Protein AF-A0A0P0G4H4-F1 (afdb_monomer_lite)

Foldseek 3Di:
DDDDDDDDDDDDPPPPVDPPDDPVVVVVVVVVVVVVVVVVVVVVVVVCVLVVQCLDQVSVVVCVVVVVFDAQDADDLVRQFAADEAEQVRCCVPLVPDDPVVQVVVLSVLQVCRRNNVPPPPDHFYFYFAKWFFLAKDFADCLFQFHGFIWTWTAGPVDRLEIEGETFAAPNVCRVVRRVQRDGRAMEGADPRPFRWTWNHWDQAPVRGIYTYTYRSNQFWKDKPPDDDIDTGDGGRGTPSVSPDDRDDNVRVVVSNVSNVVVVVVVVVVVVVVVVVVVVDDDDDDDDDDDPDDDPDPHIHMDTKHDDDDDPDDDDDDDDDDDDDDDDDDDDDDDDDDDDDDDDDDDDDDDDDDDDDDYDDDDDDDDDDDDDDDDDDDDDDDDDDDDDDDDDDDDDDDDDDDDDDDDDDDDWIDDLQLDGAADAQQGDDDFAEDEPVRDDPPCVVVVPPTWYWYFAKWAFADDDLFKTKTAGDPPDPDPDDDPLRPQEIEIEGHRNPDDIDDHGDMDGADPRWTWTWDDWDQDPVRHIYTYTYGRYDD

Secondary structure (DSSP, 8-state):
----------------------HHHHHHHHHHHHHHHHHHHHHHHHHHHHHH-TTSHHHHHHHHHTT-SPPPPPPPTTTSPPEEEE-HHHHHHHHHTS-HHHHHHHHHHHHHHHHTTTTT--SPEEEE-EEEEEEEEEE--TTSSBSSEEEEEEEESS-TTEEEEEEEE--GGGHHHHHHHS-TTPEEEE-TTT--EEEEEEEE-TTSPEEEEEEETT--EEEESSSS-EEE----S-B-GGG-S-SS-HHHHHHHHHHHHHHHHHHHHHHHHHHHHGGGS--S----------------BEEEE--PPPPP-------------------------------------------------------------------------------------------PPPPPPPPPPP-SSS----EETT-SPP-EEE-GGG--TTGGGTTTTS-EEE-EEEEEEEE-SSEEEEEEE-S---TTS-TTGGGEEEEEE--TTSPPPPTT-EEEE-TTSPEEEEEEEE-TTSPEEEEEEE-EE-

Structure (mmCIF, N/CA/C/O backbone):
data_AF-A0A0P0G4H4-F1
#
_entry.id   AF-A0A0P0G4H4-F1
#
loop_
_atom_site.group_PDB
_atom_site.id
_atom_site.type_symbol
_atom_site.label_atom_id
_atom_site.label_alt_id
_atom_site.label_comp_id
_atom_site.label_asym_id
_atom_site.label_entity_id
_atom_site.label_seq_id
_atom_site.pdbx_PDB_ins_code
_atom_site.Cartn_x
_atom_site.Cartn_y
_atom_site.Cartn_z
_atom_site.occupancy
_atom_site.B_iso_or_equiv
_atom_site.auth_seq_id
_atom_site.auth_comp_id
_atom_site.auth_asym_id
_atom_site.auth_atom_id
_atom_site.pdbx_PDB_model_num
ATOM 1 N N . MET A 1 1 ? 66.133 0.066 -106.197 1.00 40.19 1 MET A N 1
ATOM 2 C CA . MET A 1 1 ? 66.499 1.099 -105.203 1.00 40.19 1 MET A CA 1
ATOM 3 C C . MET A 1 1 ? 65.378 1.147 -104.178 1.00 40.19 1 MET A C 1
ATOM 5 O O . MET A 1 1 ? 64.279 1.511 -104.546 1.00 40.19 1 MET A O 1
ATOM 9 N N . ALA A 1 2 ? 65.478 0.444 -103.055 1.00 40.12 2 ALA A N 1
ATOM 10 C CA . ALA A 1 2 ? 66.326 0.684 -101.883 1.00 40.12 2 ALA A CA 1
ATOM 11 C C . ALA A 1 2 ? 65.543 1.423 -100.783 1.00 40.12 2 ALA A C 1
ATOM 13 O O . ALA A 1 2 ? 65.275 2.608 -100.926 1.00 40.12 2 ALA A O 1
ATOM 14 N N . LYS A 1 3 ? 65.343 0.685 -99.675 1.00 38.97 3 LYS A N 1
ATOM 15 C CA . LYS A 1 3 ? 65.146 1.136 -98.282 1.00 38.97 3 LYS A CA 1
ATOM 16 C C . LYS A 1 3 ? 63.789 1.799 -97.958 1.00 38.97 3 LYS A C 1
ATOM 18 O O . LYS A 1 3 ? 63.296 2.600 -98.725 1.00 38.97 3 LYS A O 1
ATOM 23 N N . LEU A 1 4 ? 63.140 1.563 -96.818 1.00 41.62 4 LEU A N 1
ATOM 24 C CA . LEU A 1 4 ? 63.519 0.863 -95.590 1.00 41.62 4 LEU A CA 1
ATOM 25 C C . LEU A 1 4 ? 62.234 0.536 -94.795 1.00 41.62 4 LEU A C 1
ATOM 27 O O . LEU A 1 4 ? 61.422 1.423 -94.561 1.00 41.62 4 LEU A O 1
ATOM 31 N N . VAL A 1 5 ? 62.096 -0.724 -94.384 1.00 48.72 5 VAL A N 1
ATOM 32 C CA . VAL A 1 5 ? 61.791 -1.202 -93.018 1.00 48.72 5 VAL A CA 1
ATOM 33 C C . VAL A 1 5 ? 60.969 -0.296 -92.078 1.00 48.72 5 VAL A C 1
ATOM 35 O O . VAL A 1 5 ? 61.472 0.715 -91.590 1.00 48.72 5 VAL A O 1
ATOM 38 N N . ARG A 1 6 ? 59.796 -0.795 -91.660 1.00 42.38 6 ARG A N 1
ATOM 39 C CA . ARG A 1 6 ? 59.293 -0.737 -90.266 1.00 42.38 6 ARG A CA 1
ATOM 40 C C . ARG A 1 6 ? 58.185 -1.790 -90.099 1.00 42.38 6 ARG A C 1
ATOM 42 O O . ARG A 1 6 ? 57.094 -1.598 -90.612 1.00 42.38 6 ARG A O 1
ATOM 49 N N . LEU A 1 7 ? 58.558 -3.036 -89.807 1.00 43.41 7 LEU A N 1
ATOM 50 C CA . LEU A 1 7 ? 58.430 -3.689 -88.493 1.00 43.41 7 LEU A CA 1
ATOM 51 C C . LEU A 1 7 ? 57.024 -3.579 -87.888 1.00 43.41 7 LEU A C 1
ATOM 53 O O . LEU A 1 7 ? 56.656 -2.552 -87.321 1.00 43.41 7 LEU A O 1
ATOM 57 N N . GLU A 1 8 ? 56.297 -4.686 -88.052 1.00 48.47 8 GLU A N 1
ATOM 58 C CA . GLU A 1 8 ? 55.284 -5.180 -87.127 1.00 48.47 8 GLU A CA 1
ATOM 59 C C . GLU A 1 8 ? 55.830 -5.320 -85.701 1.00 48.47 8 GLU A C 1
ATOM 61 O O . GLU A 1 8 ? 57.043 -5.402 -85.499 1.00 48.47 8 GLU A O 1
ATOM 66 N N . GLU A 1 9 ? 54.871 -5.455 -84.781 1.00 42.62 9 GLU A N 1
ATOM 67 C CA . GLU A 1 9 ? 54.948 -6.134 -83.484 1.00 42.62 9 GLU A CA 1
ATOM 68 C C . GLU A 1 9 ? 54.819 -5.214 -82.269 1.00 42.62 9 GLU A C 1
ATOM 70 O O . GLU A 1 9 ? 55.544 -4.233 -82.099 1.00 42.62 9 GLU A O 1
ATOM 75 N N . GLY A 1 10 ? 53.855 -5.564 -81.418 1.00 42.03 10 GLY A N 1
ATOM 76 C CA . GLY A 1 10 ? 53.648 -4.946 -80.119 1.00 42.03 10 GLY A CA 1
ATOM 77 C C . GLY A 1 10 ? 52.178 -4.787 -79.785 1.00 42.03 10 GLY A C 1
ATOM 78 O O . GLY A 1 10 ? 51.620 -3.705 -79.949 1.00 42.03 10 GLY A O 1
ATOM 79 N N . ASP A 1 11 ? 51.577 -5.879 -79.317 1.00 51.06 11 ASP A N 1
ATOM 80 C CA . ASP A 1 11 ? 50.403 -5.871 -78.455 1.00 51.06 11 ASP A CA 1
ATOM 81 C C . ASP A 1 11 ? 50.412 -4.671 -77.505 1.00 51.06 11 ASP A C 1
ATOM 83 O O . ASP A 1 11 ? 51.381 -4.476 -76.782 1.00 51.06 11 ASP A O 1
ATOM 87 N N . ASP A 1 12 ? 49.313 -3.921 -77.449 1.00 46.34 12 ASP A N 1
ATOM 88 C CA . ASP A 1 12 ? 48.890 -3.319 -76.189 1.00 46.34 12 ASP A CA 1
ATOM 89 C C . ASP A 1 12 ? 47.390 -3.019 -76.219 1.00 46.34 12 ASP A C 1
ATOM 91 O O . ASP A 1 12 ? 46.892 -1.997 -76.706 1.00 46.34 12 ASP A O 1
ATOM 95 N N . LEU A 1 13 ? 46.663 -3.978 -75.647 1.00 50.41 13 LEU A N 1
ATOM 96 C CA . LEU A 1 13 ? 45.338 -3.845 -75.061 1.00 50.41 13 LEU A CA 1
ATOM 97 C C . LEU A 1 13 ? 45.266 -2.599 -74.165 1.00 50.41 13 LEU A C 1
ATOM 99 O O . LEU A 1 13 ? 45.370 -2.680 -72.943 1.00 50.41 13 LEU A O 1
ATOM 103 N N . SER A 1 14 ? 44.971 -1.435 -74.739 1.00 47.19 14 SER A N 1
ATOM 104 C CA . SER A 1 14 ? 44.497 -0.295 -73.954 1.00 47.19 14 SER A CA 1
ATOM 105 C C . SER A 1 14 ? 42.995 -0.436 -73.695 1.00 47.19 14 SER A C 1
ATOM 107 O O . SER A 1 14 ? 42.158 0.356 -74.131 1.00 47.19 14 SER A O 1
ATOM 109 N N . ILE A 1 15 ? 42.650 -1.439 -72.876 1.00 54.16 15 ILE A N 1
ATOM 110 C CA . ILE A 1 15 ? 41.479 -1.363 -71.999 1.00 54.16 15 ILE A CA 1
ATOM 111 C C . ILE A 1 15 ? 41.737 -0.182 -71.053 1.00 54.16 15 ILE A C 1
ATOM 113 O O . ILE A 1 15 ? 42.152 -0.337 -69.910 1.00 54.16 15 ILE A O 1
ATOM 117 N N . SER A 1 16 ? 41.472 1.033 -71.524 1.00 52.16 16 SER A N 1
ATOM 118 C CA . SER A 1 16 ? 41.275 2.205 -70.670 1.00 52.16 16 SER A CA 1
ATOM 119 C C . SER A 1 16 ? 39.785 2.357 -70.349 1.00 52.16 16 SER A C 1
ATOM 121 O O . SER A 1 16 ? 39.212 3.444 -70.303 1.00 52.16 16 SER A O 1
ATOM 123 N N . GLY A 1 17 ? 39.136 1.220 -70.075 1.00 47.72 17 GLY A N 1
ATOM 124 C CA . GLY A 1 17 ? 37.883 1.188 -69.342 1.00 47.72 17 GLY A CA 1
ATOM 125 C C . GLY A 1 17 ? 38.132 1.802 -67.970 1.00 47.72 17 GLY A C 1
ATOM 126 O O . GLY A 1 17 ? 38.825 1.220 -67.140 1.00 47.72 17 GLY A O 1
ATOM 127 N N . ARG A 1 18 ? 37.610 3.016 -67.776 1.00 50.66 18 ARG A N 1
ATOM 128 C CA . ARG A 1 18 ? 37.600 3.805 -66.537 1.00 50.66 18 ARG A CA 1
ATOM 129 C C . ARG A 1 18 ? 37.619 2.940 -65.266 1.00 50.66 18 ARG A C 1
ATOM 131 O O . ARG A 1 18 ? 36.578 2.684 -64.675 1.00 50.66 18 ARG A O 1
ATOM 138 N N . ARG A 1 19 ? 38.801 2.637 -64.730 1.00 53.69 1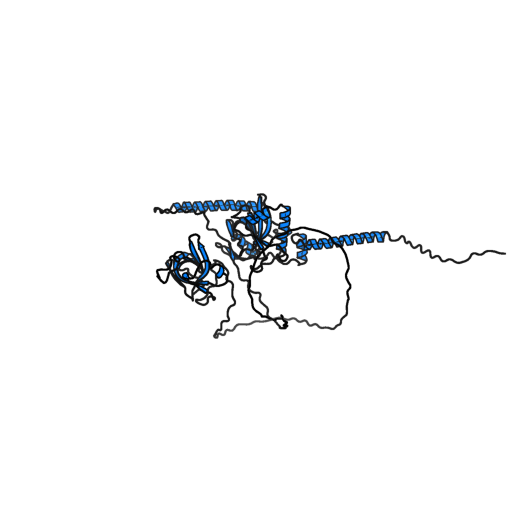9 ARG A N 1
ATOM 139 C CA . ARG A 1 19 ? 38.969 2.392 -63.292 1.00 53.69 19 ARG A CA 1
ATOM 140 C C . ARG A 1 19 ? 39.200 3.730 -62.594 1.00 53.69 19 ARG A C 1
ATOM 142 O O . ARG A 1 19 ? 40.241 3.970 -61.993 1.00 53.69 19 ARG A O 1
ATOM 149 N N . ARG A 1 20 ? 38.197 4.619 -62.635 1.00 54.69 20 ARG A N 1
ATOM 150 C CA . ARG A 1 20 ? 38.016 5.594 -61.545 1.00 54.69 20 ARG A CA 1
ATOM 151 C C . ARG A 1 20 ? 37.474 4.786 -60.370 1.00 54.69 20 ARG A C 1
ATOM 153 O O . ARG A 1 20 ? 36.270 4.714 -60.169 1.00 54.69 20 ARG A O 1
ATOM 160 N N . GLY A 1 21 ? 38.379 4.076 -59.699 1.00 56.19 21 GLY A N 1
ATOM 161 C CA . GLY A 1 21 ? 38.044 3.150 -58.628 1.00 56.19 21 GLY A CA 1
ATOM 162 C C . GLY A 1 21 ? 37.257 3.849 -57.527 1.00 56.19 21 GLY A C 1
ATOM 163 O O . GLY A 1 21 ? 37.726 4.849 -56.987 1.00 56.19 21 GLY A O 1
ATOM 164 N N . ASP A 1 22 ? 36.038 3.371 -57.275 1.00 60.66 22 ASP A N 1
ATOM 165 C CA . ASP A 1 22 ? 35.504 2.770 -56.036 1.00 60.66 22 ASP A CA 1
ATOM 166 C C . ASP A 1 22 ? 35.990 3.255 -54.657 1.00 60.66 22 ASP A C 1
ATOM 168 O O . ASP A 1 22 ? 35.669 2.652 -53.633 1.00 60.66 22 ASP A O 1
ATOM 172 N N . LYS A 1 23 ? 36.682 4.391 -54.557 1.00 58.47 23 LYS A N 1
ATOM 173 C CA . LYS A 1 23 ? 37.019 5.025 -53.275 1.00 58.47 23 LYS A CA 1
ATOM 174 C C . LYS A 1 23 ? 35.755 5.492 -52.545 1.00 58.47 23 LYS A C 1
ATOM 176 O O . LYS A 1 23 ? 35.702 5.439 -51.320 1.00 58.47 23 LYS A O 1
ATOM 181 N N . ASN A 1 24 ? 34.711 5.849 -53.296 1.00 64.19 24 ASN A N 1
ATOM 182 C CA . ASN A 1 24 ? 33.397 6.186 -52.745 1.00 64.19 24 ASN A CA 1
ATOM 183 C C . ASN A 1 24 ? 32.656 4.943 -52.224 1.00 64.19 24 ASN A C 1
ATOM 185 O O . ASN A 1 24 ? 31.934 5.044 -51.237 1.00 64.19 24 ASN A O 1
ATOM 189 N N . GLY A 1 25 ? 32.870 3.774 -52.841 1.00 73.00 25 GLY A N 1
ATOM 190 C CA . GLY A 1 25 ? 32.301 2.503 -52.390 1.00 73.00 25 GLY A CA 1
ATOM 191 C C . GLY A 1 25 ? 32.911 2.052 -51.067 1.00 73.00 25 GLY A C 1
ATOM 192 O O . GLY A 1 25 ? 32.180 1.772 -50.124 1.00 73.00 25 GLY A O 1
ATOM 193 N N . LEU A 1 26 ? 34.244 2.083 -50.954 1.00 83.62 26 LEU A N 1
ATOM 194 C CA . LEU A 1 26 ? 34.945 1.733 -49.713 1.00 83.62 26 LEU A CA 1
ATOM 195 C C . LEU A 1 26 ? 34.619 2.698 -48.564 1.00 83.62 26 LEU A C 1
ATOM 197 O O . LEU A 1 26 ? 34.360 2.240 -47.457 1.00 83.62 26 LEU A O 1
ATOM 201 N N . PHE A 1 27 ? 34.571 4.012 -48.814 1.00 86.94 27 PHE A N 1
ATOM 202 C CA . PHE A 1 27 ? 34.193 4.994 -47.790 1.00 86.94 27 PHE A CA 1
ATOM 203 C C . PHE A 1 27 ? 32.718 4.871 -47.371 1.00 86.94 27 PHE A C 1
ATOM 205 O O . PHE A 1 27 ? 32.405 4.869 -46.184 1.00 86.94 27 PHE A O 1
ATOM 212 N N . SER A 1 28 ? 31.795 4.709 -48.324 1.00 87.06 28 SER A N 1
ATOM 213 C CA . SER A 1 28 ? 30.382 4.477 -47.998 1.00 87.06 28 SER A CA 1
ATOM 214 C C . SER A 1 28 ? 30.183 3.160 -47.244 1.00 87.06 28 SER A C 1
ATOM 216 O O . SER A 1 28 ? 29.333 3.079 -46.359 1.00 87.06 28 SER A O 1
ATOM 218 N N . TRP A 1 29 ? 30.970 2.132 -47.568 1.00 90.75 29 TRP A N 1
ATOM 219 C CA . TRP A 1 29 ? 30.932 0.831 -46.909 1.00 90.75 29 TRP A CA 1
ATOM 220 C C . TRP A 1 29 ? 31.480 0.880 -45.478 1.00 90.75 29 TRP A C 1
ATOM 222 O O . TRP A 1 29 ? 30.876 0.305 -44.575 1.00 90.75 29 TRP A O 1
ATOM 232 N N . THR A 1 30 ? 32.572 1.610 -45.225 1.00 94.19 30 THR A N 1
ATOM 233 C CA . THR A 1 30 ? 33.090 1.792 -43.858 1.00 94.19 30 THR A CA 1
ATOM 234 C C . THR A 1 30 ? 32.136 2.610 -42.995 1.00 94.19 30 THR A C 1
ATOM 236 O O . THR A 1 30 ? 31.895 2.236 -41.848 1.00 94.19 30 THR A O 1
ATOM 239 N N . VAL A 1 31 ? 31.529 3.668 -43.544 1.00 94.25 31 VAL A N 1
ATOM 240 C CA . VAL A 1 31 ? 30.472 4.427 -42.857 1.00 94.25 31 VAL A CA 1
ATOM 241 C C . VAL A 1 31 ? 29.279 3.522 -42.545 1.00 94.25 31 VAL A C 1
ATOM 243 O O . VAL A 1 31 ? 28.779 3.540 -41.422 1.00 94.25 31 VAL A O 1
ATOM 246 N N . PHE A 1 32 ? 28.858 2.677 -43.488 1.00 95.69 32 PHE A N 1
ATOM 247 C CA . PHE A 1 32 ? 27.774 1.719 -43.271 1.00 95.69 32 PHE A CA 1
ATOM 248 C C . PHE A 1 32 ? 28.088 0.721 -42.145 1.00 95.69 32 PHE A C 1
ATOM 250 O O . PHE A 1 32 ? 27.265 0.537 -41.250 1.00 95.69 32 PHE A O 1
ATOM 257 N N . ILE A 1 33 ? 29.289 0.132 -42.126 1.00 94.88 33 ILE A N 1
ATOM 258 C CA . ILE A 1 33 ? 29.726 -0.766 -41.043 1.00 94.88 33 ILE A CA 1
ATOM 259 C C . ILE A 1 33 ? 29.779 -0.023 -39.704 1.00 94.88 33 ILE A C 1
ATOM 261 O O . ILE A 1 33 ? 29.353 -0.563 -38.682 1.00 94.88 33 ILE A O 1
ATOM 265 N N . LEU A 1 34 ? 30.255 1.223 -39.683 1.00 96.81 34 LEU A N 1
ATOM 266 C CA . LEU A 1 34 ? 30.275 2.032 -38.467 1.00 96.81 34 LEU A CA 1
ATOM 267 C C . LEU A 1 34 ? 28.851 2.267 -37.938 1.00 96.81 34 LEU A C 1
ATOM 269 O O . LEU A 1 34 ? 28.589 2.045 -36.760 1.00 96.81 34 LEU A O 1
ATOM 273 N N . PHE A 1 35 ? 27.891 2.596 -38.803 1.00 97.19 35 PHE A N 1
ATOM 274 C CA . PHE A 1 35 ? 26.483 2.670 -38.404 1.00 97.19 35 PHE A CA 1
ATOM 275 C C . PHE A 1 35 ? 25.936 1.329 -37.906 1.00 97.19 35 PHE A C 1
ATOM 277 O O . PHE A 1 35 ? 25.223 1.303 -36.904 1.00 97.19 35 PHE A O 1
ATOM 284 N N . LEU A 1 36 ? 26.288 0.214 -38.553 1.00 96.81 36 LEU A N 1
ATOM 285 C CA . LEU A 1 36 ? 25.831 -1.117 -38.154 1.00 96.81 36 LEU A CA 1
ATOM 286 C C . LEU A 1 36 ? 26.383 -1.523 -36.779 1.00 96.81 36 LEU A C 1
ATOM 288 O O . LEU A 1 36 ? 25.655 -2.076 -35.958 1.00 96.81 36 LEU A O 1
ATOM 292 N N . THR A 1 37 ? 27.654 -1.218 -36.506 1.00 96.50 37 THR A N 1
ATOM 293 C CA . THR A 1 37 ? 28.291 -1.470 -35.203 1.00 96.50 37 THR A CA 1
ATOM 294 C C . THR A 1 37 ? 27.686 -0.602 -34.104 1.00 96.50 37 THR A C 1
ATOM 296 O O . THR A 1 37 ? 27.339 -1.131 -33.048 1.00 96.50 37 THR A O 1
ATOM 299 N N . LEU A 1 38 ? 27.455 0.694 -34.355 1.00 96.25 38 LEU A N 1
ATOM 300 C CA . LEU A 1 38 ? 26.728 1.559 -33.419 1.00 96.25 38 LEU A CA 1
ATOM 301 C C . LEU A 1 38 ? 25.307 1.043 -33.169 1.00 96.25 38 LEU A C 1
ATOM 303 O O . LEU A 1 38 ? 24.864 0.999 -32.021 1.00 96.25 38 LEU A O 1
ATOM 307 N N . PHE A 1 39 ? 24.602 0.615 -34.217 1.00 96.50 39 PHE A N 1
ATOM 308 C CA . PHE A 1 39 ? 23.262 0.049 -34.097 1.00 96.50 39 PHE A CA 1
ATOM 309 C C . PHE A 1 39 ? 23.260 -1.257 -33.293 1.00 96.50 39 PHE A C 1
ATOM 311 O O . PHE A 1 39 ? 22.396 -1.446 -32.440 1.00 96.50 39 PHE A O 1
ATOM 318 N N . ALA A 1 40 ? 24.248 -2.131 -33.498 1.00 96.00 40 ALA A N 1
ATOM 319 C CA . ALA A 1 40 ? 24.397 -3.365 -32.735 1.00 96.00 40 ALA A CA 1
ATOM 320 C C . ALA A 1 40 ? 24.635 -3.083 -31.243 1.00 96.00 40 ALA A C 1
ATOM 322 O O . ALA A 1 40 ? 23.953 -3.660 -30.394 1.00 96.00 40 ALA A O 1
ATOM 323 N N . VAL A 1 41 ? 25.535 -2.148 -30.914 1.00 95.31 41 VAL A N 1
ATOM 324 C CA . VAL A 1 41 ? 25.781 -1.719 -29.525 1.00 95.31 41 VAL A CA 1
ATOM 325 C C . VAL A 1 41 ? 24.523 -1.092 -28.920 1.00 95.31 41 VAL A C 1
ATOM 327 O O . VAL A 1 41 ? 24.155 -1.420 -27.791 1.00 95.31 41 VAL A O 1
ATOM 330 N N . PHE A 1 42 ? 23.817 -0.245 -29.671 1.00 94.81 42 PHE A N 1
ATOM 331 C CA . PHE A 1 42 ? 22.563 0.363 -29.231 1.00 94.81 42 PHE A CA 1
ATOM 332 C C . PHE A 1 42 ? 21.470 -0.685 -28.976 1.00 94.81 42 PHE A C 1
ATOM 334 O O . PHE A 1 42 ? 20.795 -0.631 -27.950 1.00 94.81 42 PHE A O 1
ATOM 341 N N . CYS A 1 43 ? 21.326 -1.677 -29.857 1.00 93.62 43 CYS A N 1
ATOM 342 C CA . CYS A 1 43 ? 20.386 -2.785 -29.689 1.00 93.62 43 CYS A CA 1
ATOM 343 C C . CYS A 1 43 ? 20.739 -3.643 -28.464 1.00 93.62 43 CYS A C 1
ATOM 345 O O . CYS A 1 43 ? 19.851 -4.050 -27.709 1.00 93.62 43 CYS A O 1
ATOM 347 N N . TRP A 1 44 ? 22.031 -3.887 -28.229 1.00 94.00 44 TRP A N 1
ATOM 348 C CA . TRP A 1 44 ? 22.518 -4.617 -27.062 1.00 94.00 44 TRP A CA 1
ATOM 349 C C . TRP A 1 44 ? 22.203 -3.864 -25.757 1.00 94.00 44 TRP A C 1
ATOM 351 O O . TRP A 1 44 ? 21.550 -4.427 -24.875 1.00 94.00 44 TRP A O 1
ATOM 361 N N . LEU A 1 45 ? 22.536 -2.568 -25.660 1.00 93.56 45 LEU A N 1
ATOM 362 C CA . LEU A 1 45 ? 22.177 -1.708 -24.517 1.00 93.56 45 LEU A CA 1
ATOM 363 C C . LEU A 1 45 ? 20.658 -1.615 -24.312 1.00 93.56 45 LEU A C 1
ATOM 365 O O . LEU A 1 45 ? 20.170 -1.718 -23.185 1.00 93.56 45 LEU A O 1
ATOM 369 N N . GLY A 1 46 ? 19.908 -1.441 -25.401 1.00 88.69 46 GLY A N 1
ATOM 370 C CA . GLY A 1 46 ? 18.451 -1.360 -25.384 1.00 88.69 46 GLY A CA 1
ATOM 371 C C . GLY A 1 46 ? 17.813 -2.627 -24.819 1.00 88.69 46 GLY A C 1
ATOM 372 O O . GLY A 1 46 ? 16.896 -2.540 -24.003 1.00 88.69 46 GLY A O 1
ATOM 373 N N . SER A 1 47 ? 18.349 -3.800 -25.169 1.00 89.25 47 SER A N 1
ATOM 374 C CA . SER A 1 47 ? 17.926 -5.083 -24.600 1.00 89.25 47 SER A CA 1
ATOM 375 C C . SER A 1 47 ? 18.107 -5.104 -23.077 1.00 89.25 47 SER A C 1
ATOM 377 O O . SER A 1 47 ? 17.137 -5.322 -22.346 1.00 89.25 47 SER A O 1
ATOM 379 N N . TYR A 1 48 ? 19.301 -4.770 -22.568 1.00 90.12 48 TYR A N 1
ATOM 380 C CA . TYR A 1 48 ? 19.543 -4.693 -21.119 1.00 90.12 48 TYR A CA 1
ATOM 381 C C . TYR A 1 48 ? 18.605 -3.713 -20.415 1.00 90.12 48 TYR A C 1
ATOM 383 O O . TYR A 1 48 ? 18.096 -4.017 -19.335 1.00 90.12 48 TYR A O 1
ATOM 391 N N . TYR A 1 49 ? 18.337 -2.561 -21.027 1.00 91.00 49 TYR A N 1
ATOM 392 C CA . TYR A 1 49 ? 17.441 -1.562 -20.457 1.00 91.00 49 TYR A CA 1
ATOM 393 C C . TYR A 1 49 ? 15.985 -2.053 -20.382 1.00 91.00 49 TYR A C 1
ATOM 395 O O . TYR A 1 49 ? 15.328 -1.921 -19.346 1.00 91.00 49 TYR A O 1
ATOM 403 N N . ILE A 1 50 ? 15.476 -2.661 -21.456 1.00 90.81 50 ILE A N 1
ATOM 404 C CA . ILE A 1 50 ? 14.097 -3.162 -21.516 1.00 90.81 50 ILE A CA 1
ATOM 405 C C . ILE A 1 50 ? 13.889 -4.297 -20.510 1.00 90.81 50 ILE A C 1
ATOM 407 O O . ILE A 1 50 ? 12.888 -4.303 -19.795 1.00 90.81 50 ILE A O 1
ATOM 411 N N . PHE A 1 51 ? 14.832 -5.238 -20.409 1.00 88.62 51 PHE A N 1
ATOM 412 C CA . PHE A 1 51 ? 14.711 -6.360 -19.477 1.00 88.62 51 PHE A CA 1
ATOM 413 C C . PHE A 1 51 ? 15.011 -5.966 -18.027 1.00 88.62 51 PHE A C 1
ATOM 415 O O . PHE A 1 51 ? 14.376 -6.498 -17.117 1.00 88.62 51 PHE A O 1
ATOM 422 N N . GLY A 1 52 ? 15.940 -5.036 -17.790 1.00 88.31 52 GLY A N 1
ATOM 423 C CA . GLY A 1 52 ? 16.420 -4.668 -16.453 1.00 88.31 52 GLY A CA 1
ATOM 424 C C . GLY A 1 52 ? 15.494 -3.750 -15.650 1.00 88.31 52 GLY A C 1
ATOM 425 O O . GLY A 1 52 ? 15.516 -3.801 -14.416 1.00 88.31 52 GLY A O 1
ATOM 426 N N . TYR A 1 53 ? 14.668 -2.945 -16.328 1.00 92.31 53 TYR A N 1
ATOM 427 C CA . TYR A 1 53 ? 13.868 -1.888 -15.697 1.00 92.31 53 TYR A CA 1
ATOM 428 C C . TYR A 1 53 ? 12.367 -1.996 -16.031 1.00 92.31 53 TYR A C 1
ATOM 430 O O . TYR A 1 53 ? 11.814 -1.102 -16.680 1.00 92.31 53 TYR A O 1
ATOM 438 N N . PRO A 1 54 ? 11.668 -3.075 -15.617 1.00 93.06 54 PRO A N 1
ATOM 439 C CA . PRO A 1 54 ? 10.240 -3.260 -15.896 1.00 93.06 54 PRO A CA 1
ATOM 440 C C . PRO A 1 54 ? 9.341 -2.215 -15.215 1.00 93.06 54 PRO A C 1
ATOM 442 O O . PRO A 1 54 ? 8.164 -2.127 -15.537 1.00 93.06 54 PRO A O 1
ATOM 445 N N . GLU A 1 55 ? 9.865 -1.423 -14.279 1.00 93.56 55 GLU A N 1
ATOM 446 C CA . GLU A 1 55 ? 9.174 -0.293 -13.658 1.00 93.56 55 GLU A CA 1
ATOM 447 C C . GLU A 1 55 ? 9.070 0.940 -14.569 1.00 93.56 55 GLU A C 1
ATOM 449 O O . GLU A 1 55 ? 8.352 1.886 -14.249 1.00 93.56 55 GLU A O 1
ATOM 454 N N . LYS A 1 56 ? 9.785 0.961 -15.702 1.00 94.38 56 LYS A N 1
ATOM 455 C CA . LYS A 1 56 ? 9.674 2.023 -16.708 1.00 94.38 56 LYS A CA 1
ATOM 456 C C . LYS A 1 56 ? 8.537 1.703 -17.684 1.00 94.38 56 LYS A C 1
ATOM 458 O O . LYS A 1 56 ? 8.403 0.553 -18.099 1.00 94.38 56 LYS A O 1
ATOM 463 N N . PRO A 1 57 ? 7.743 2.699 -18.116 1.00 93.25 57 PRO A N 1
ATOM 464 C CA . PRO A 1 57 ? 6.538 2.451 -18.910 1.00 93.25 57 PRO A CA 1
ATOM 465 C C . PRO A 1 57 ? 6.830 1.801 -20.270 1.00 93.25 57 PRO A C 1
ATOM 467 O O . PRO A 1 57 ? 6.142 0.858 -20.655 1.00 93.25 57 PRO A O 1
ATOM 470 N N . LEU A 1 58 ? 7.880 2.252 -20.969 1.00 90.94 58 LEU A N 1
ATOM 471 C CA . LEU A 1 58 ? 8.285 1.685 -22.262 1.00 90.94 58 LEU A CA 1
ATOM 472 C C . LEU A 1 58 ? 8.735 0.225 -22.122 1.00 90.94 58 LEU A C 1
ATOM 474 O O . LEU A 1 58 ? 8.279 -0.645 -22.864 1.00 90.94 58 LEU A O 1
ATOM 478 N N . SER A 1 59 ? 9.583 -0.048 -21.129 1.00 92.69 59 SER A N 1
ATOM 479 C CA . SER A 1 59 ? 10.080 -1.390 -20.825 1.00 92.69 59 SER A CA 1
ATOM 480 C C . SER A 1 59 ? 8.941 -2.330 -20.430 1.00 92.69 59 SER A C 1
ATOM 482 O O . SER A 1 59 ? 8.834 -3.426 -20.973 1.00 92.69 59 SER A O 1
ATOM 484 N N . TYR A 1 60 ? 8.035 -1.890 -19.552 1.00 92.81 60 TYR A N 1
ATOM 485 C CA . TYR A 1 60 ? 6.867 -2.669 -19.144 1.00 92.81 60 TYR A CA 1
ATOM 486 C C . TYR A 1 60 ? 5.994 -3.070 -20.337 1.00 92.81 60 TYR A C 1
ATOM 488 O O . TYR A 1 60 ? 5.615 -4.233 -20.475 1.00 92.81 60 TYR A O 1
ATOM 496 N N . GLU A 1 61 ? 5.687 -2.125 -21.228 1.00 92.06 61 GLU A N 1
ATOM 497 C CA . GLU A 1 61 ? 4.869 -2.394 -22.410 1.00 92.06 61 GLU A CA 1
ATOM 498 C C . GLU A 1 61 ? 5.535 -3.372 -23.373 1.00 92.06 61 GLU A C 1
ATOM 500 O O . GLU A 1 61 ? 4.859 -4.270 -23.882 1.00 92.06 61 GLU A O 1
ATOM 505 N N . ALA A 1 62 ? 6.845 -3.233 -23.589 1.00 91.75 62 ALA A N 1
ATOM 506 C CA . ALA A 1 62 ? 7.619 -4.166 -24.395 1.00 91.75 62 ALA A CA 1
ATOM 507 C C . ALA A 1 62 ? 7.587 -5.578 -23.787 1.00 91.75 62 ALA A C 1
ATOM 509 O O . ALA A 1 62 ? 7.215 -6.535 -24.467 1.00 91.75 62 ALA A O 1
ATOM 510 N N . LEU A 1 63 ? 7.876 -5.717 -22.490 1.00 90.62 63 LEU A N 1
ATOM 511 C CA . LEU A 1 63 ? 7.876 -7.014 -21.808 1.00 90.62 63 LEU A CA 1
ATOM 512 C C . LEU A 1 63 ? 6.486 -7.660 -21.751 1.00 90.62 63 LEU A C 1
ATOM 514 O O . LEU A 1 63 ? 6.365 -8.882 -21.870 1.00 90.62 63 LEU A O 1
ATOM 518 N N . ARG A 1 64 ? 5.433 -6.847 -21.619 1.00 89.31 64 ARG A N 1
ATOM 519 C CA . ARG A 1 64 ? 4.042 -7.306 -21.658 1.00 89.31 64 ARG A CA 1
ATOM 520 C C . ARG A 1 64 ? 3.674 -7.840 -23.041 1.00 89.31 64 ARG A C 1
ATOM 522 O O . ARG A 1 64 ? 3.101 -8.921 -23.133 1.00 89.31 64 ARG A O 1
ATOM 529 N N . LYS A 1 65 ? 4.021 -7.117 -24.115 1.00 90.12 65 LYS A N 1
ATOM 530 C CA . LYS A 1 65 ? 3.785 -7.568 -25.501 1.00 90.12 65 LYS A CA 1
ATOM 531 C C . LYS A 1 65 ? 4.529 -8.868 -25.807 1.00 90.12 65 LYS A C 1
ATOM 533 O O . LYS A 1 65 ? 3.972 -9.746 -26.453 1.00 90.12 65 LYS A O 1
ATOM 538 N N . LEU A 1 66 ? 5.740 -9.016 -25.273 1.00 90.25 66 LEU A N 1
ATOM 539 C CA . LEU A 1 66 ? 6.548 -10.231 -25.391 1.00 90.25 66 LEU A CA 1
ATOM 540 C C . LEU A 1 66 ? 6.072 -11.385 -24.486 1.00 90.25 66 LEU A C 1
ATOM 542 O O . LEU A 1 66 ? 6.701 -12.439 -24.495 1.00 90.25 66 LEU A O 1
ATOM 546 N N . ARG A 1 67 ? 5.004 -11.201 -23.687 1.00 86.81 67 ARG A N 1
ATOM 547 C CA . ARG A 1 67 ? 4.502 -12.165 -22.684 1.00 86.81 67 ARG A CA 1
ATOM 548 C C . ARG A 1 67 ? 5.588 -12.678 -21.724 1.00 86.81 67 ARG A C 1
ATOM 550 O O . ARG A 1 67 ? 5.494 -13.784 -21.206 1.00 86.81 67 ARG A O 1
ATOM 557 N N . LYS A 1 68 ? 6.618 -11.859 -21.480 1.00 87.56 68 LYS A N 1
ATOM 558 C CA . LYS A 1 68 ? 7.726 -12.169 -20.561 1.00 87.56 68 LYS A CA 1
ATOM 559 C C . LYS A 1 68 ? 7.457 -11.722 -19.124 1.00 87.56 68 LYS A C 1
ATOM 561 O O . LYS A 1 68 ? 8.209 -12.084 -18.228 1.00 87.56 68 LYS A O 1
ATOM 566 N N . LEU A 1 69 ? 6.408 -10.928 -18.905 1.00 87.06 69 LEU A N 1
ATOM 567 C CA . LEU A 1 69 ? 5.922 -10.601 -17.568 1.00 87.06 69 LEU A CA 1
ATOM 568 C C . LEU A 1 69 ? 4.897 -11.637 -17.132 1.00 87.06 69 LEU A C 1
ATOM 570 O O . LEU A 1 69 ? 3.892 -11.852 -17.809 1.00 87.06 69 LEU A O 1
ATOM 574 N N . GLU A 1 70 ? 5.147 -12.241 -15.979 1.00 85.50 70 GLU A N 1
ATOM 575 C CA . GLU A 1 70 ? 4.138 -13.035 -15.299 1.00 85.50 70 GLU A CA 1
ATOM 576 C C . GLU A 1 70 ? 3.040 -12.130 -14.740 1.00 85.50 70 GLU A C 1
ATOM 578 O O . GLU A 1 70 ? 3.290 -10.999 -14.318 1.00 85.50 70 GLU A O 1
ATOM 583 N N . ASN A 1 71 ? 1.815 -12.650 -14.698 1.00 88.56 71 ASN A N 1
ATOM 584 C CA . ASN A 1 71 ? 0.722 -11.964 -14.022 1.00 88.56 71 ASN A CA 1
ATOM 585 C C . ASN A 1 71 ? 1.039 -11.817 -12.530 1.00 88.56 71 ASN A C 1
ATOM 587 O O . ASN A 1 71 ? 1.721 -12.666 -11.948 1.00 88.56 71 ASN A O 1
ATOM 591 N N . ILE A 1 72 ? 0.517 -10.762 -11.903 1.00 91.69 72 ILE A N 1
ATOM 592 C CA . ILE A 1 72 ? 0.702 -10.552 -10.466 1.00 91.69 72 ILE A CA 1
ATOM 593 C C . ILE A 1 72 ? 0.085 -11.728 -9.706 1.00 91.69 72 ILE A C 1
ATOM 595 O O . ILE A 1 72 ? -1.086 -12.067 -9.896 1.00 91.69 72 ILE A O 1
ATOM 599 N N . GLN A 1 73 ? 0.894 -12.376 -8.873 1.00 87.50 73 GLN A N 1
ATOM 600 C CA . GLN A 1 73 ? 0.515 -13.604 -8.187 1.00 87.50 73 GLN A CA 1
ATOM 601 C C . GLN A 1 73 ? -0.092 -13.322 -6.818 1.00 87.50 73 GLN A C 1
ATOM 603 O O . GLN A 1 73 ? 0.306 -12.404 -6.100 1.00 87.50 73 GLN A O 1
ATOM 608 N N . LYS A 1 74 ? -1.053 -14.167 -6.441 1.00 86.88 74 LYS A N 1
ATOM 609 C CA . LYS A 1 74 ? -1.506 -14.280 -5.059 1.00 86.88 74 LYS A CA 1
ATOM 610 C C . LYS A 1 74 ? -0.569 -15.224 -4.322 1.00 86.88 74 LYS A C 1
ATOM 612 O O . LYS A 1 74 ? -0.380 -16.353 -4.762 1.00 86.88 74 LYS A O 1
ATOM 617 N N . PHE A 1 75 ? -0.049 -14.778 -3.187 1.00 85.44 75 PHE A N 1
ATOM 618 C CA . PHE A 1 75 ? 0.773 -15.617 -2.324 1.00 85.44 75 PHE A CA 1
ATOM 619 C C . PHE A 1 75 ? -0.072 -16.305 -1.253 1.00 85.44 75 PHE A C 1
ATOM 621 O O . PHE A 1 75 ? -1.069 -15.756 -0.774 1.00 85.44 75 PHE A O 1
ATOM 628 N N . GLU A 1 76 ? 0.349 -17.502 -0.858 1.00 78.12 76 GLU A N 1
ATOM 629 C CA . GLU A 1 76 ? -0.124 -18.149 0.364 1.00 78.12 76 GLU A CA 1
ATOM 630 C C . GLU A 1 76 ? 0.803 -17.767 1.524 1.00 78.12 76 GLU A C 1
ATOM 632 O O . GLU A 1 76 ? 1.949 -17.372 1.308 1.00 78.12 76 GLU A O 1
ATOM 637 N N . LEU A 1 77 ? 0.336 -17.879 2.772 1.00 73.69 77 LEU A N 1
ATOM 638 C CA . LEU A 1 77 ? 1.132 -17.468 3.940 1.00 73.69 77 LEU A CA 1
ATOM 639 C C . LEU A 1 77 ? 2.478 -18.206 4.030 1.00 73.69 77 LEU A C 1
ATOM 641 O O . LEU A 1 77 ? 3.459 -17.640 4.504 1.00 73.69 77 LEU A O 1
ATOM 645 N N . THR A 1 78 ? 2.529 -19.460 3.581 1.00 72.44 78 THR A N 1
ATOM 646 C CA . THR A 1 78 ? 3.721 -20.319 3.627 1.00 72.44 78 THR A CA 1
ATOM 647 C C . THR A 1 78 ? 4.672 -20.101 2.452 1.00 72.44 78 THR A C 1
ATOM 649 O O . THR A 1 78 ? 5.862 -20.378 2.581 1.00 72.44 78 THR A O 1
ATOM 652 N N . THR A 1 79 ? 4.167 -19.611 1.318 1.00 82.25 79 THR A N 1
ATOM 653 C CA . THR A 1 79 ? 4.933 -19.409 0.075 1.00 82.25 79 THR A CA 1
ATOM 654 C C . THR A 1 79 ? 5.284 -17.948 -0.175 1.00 82.25 79 THR A C 1
ATOM 656 O O . THR A 1 79 ? 5.965 -17.631 -1.151 1.00 82.25 79 THR A O 1
ATOM 659 N N . ALA A 1 80 ? 4.834 -17.047 0.699 1.00 86.56 80 ALA A N 1
ATOM 660 C CA . ALA A 1 80 ? 5.105 -15.631 0.574 1.00 86.56 80 ALA A CA 1
ATOM 661 C C . ALA A 1 80 ? 6.615 -15.323 0.605 1.00 86.56 80 ALA A C 1
ATOM 663 O O . ALA A 1 80 ? 7.379 -15.985 1.319 1.00 86.56 80 ALA A O 1
ATOM 664 N N . PRO A 1 81 ? 7.062 -14.288 -0.128 1.00 90.75 81 PRO A N 1
ATOM 665 C CA . PRO A 1 81 ? 8.460 -13.890 -0.149 1.00 90.75 81 PRO A CA 1
ATOM 666 C C . PRO A 1 81 ? 8.963 -13.559 1.254 1.00 90.75 81 PRO A C 1
ATOM 668 O O . PRO A 1 81 ? 8.264 -12.921 2.053 1.00 90.75 81 PRO A O 1
ATOM 671 N N . LYS A 1 82 ? 10.209 -13.947 1.539 1.00 90.69 82 LYS A N 1
ATOM 672 C CA . LYS A 1 82 ? 10.876 -13.581 2.790 1.00 90.69 82 LYS A CA 1
ATOM 673 C C . LYS A 1 82 ? 10.910 -12.060 2.911 1.00 90.69 82 LYS A C 1
ATOM 675 O O . LYS A 1 82 ? 11.337 -11.363 1.991 1.00 90.69 82 LYS A O 1
ATOM 680 N N . GLY A 1 83 ? 10.476 -11.556 4.059 1.00 91.50 83 GLY A N 1
ATOM 681 C CA . GLY A 1 83 ? 10.382 -10.124 4.270 1.00 91.50 83 GLY A CA 1
ATOM 682 C C . GLY A 1 83 ? 10.720 -9.668 5.672 1.00 91.50 83 GLY A C 1
ATOM 683 O O . GLY A 1 83 ? 10.816 -10.449 6.620 1.00 91.50 83 GLY A O 1
ATOM 684 N N . GLU A 1 84 ? 10.920 -8.365 5.757 1.00 95.12 84 GLU A N 1
ATOM 685 C CA . GLU A 1 84 ? 11.174 -7.601 6.963 1.00 95.12 84 GLU A CA 1
ATOM 686 C C . GLU A 1 84 ? 9.898 -6.842 7.322 1.00 95.12 84 GLU A C 1
ATOM 688 O O . GLU A 1 84 ? 9.236 -6.291 6.448 1.00 95.12 84 GLU A O 1
ATOM 693 N N . PHE A 1 85 ? 9.548 -6.797 8.604 1.00 96.00 85 PHE A N 1
ATOM 694 C CA . PHE A 1 85 ? 8.341 -6.118 9.067 1.00 96.00 85 PHE A CA 1
ATOM 695 C C . PHE A 1 85 ? 8.713 -4.759 9.645 1.00 96.00 85 PHE A C 1
ATOM 697 O O . PHE A 1 85 ? 9.542 -4.677 10.550 1.00 96.00 85 PHE A O 1
ATOM 704 N N . LEU A 1 86 ? 8.111 -3.703 9.104 1.00 97.00 86 LEU A N 1
ATOM 705 C CA . LEU A 1 86 ? 8.420 -2.321 9.433 1.00 97.00 86 LEU A CA 1
ATOM 706 C C . LEU A 1 86 ? 7.224 -1.664 10.125 1.00 97.00 86 LEU A C 1
ATOM 708 O O . LEU A 1 86 ? 6.176 -1.444 9.516 1.00 97.00 86 LEU A O 1
ATOM 712 N N . ASP A 1 87 ? 7.421 -1.322 11.396 1.00 96.19 87 ASP A N 1
ATOM 713 C CA . ASP A 1 87 ? 6.511 -0.471 12.164 1.00 96.19 87 ASP A CA 1
ATOM 714 C C . ASP A 1 87 ? 6.523 0.974 11.623 1.00 96.19 87 ASP A C 1
ATOM 716 O O . ASP A 1 87 ? 7.519 1.392 11.017 1.00 96.19 87 ASP A O 1
ATOM 720 N N . PRO A 1 88 ? 5.496 1.801 11.906 1.00 96.69 88 PRO A N 1
ATOM 721 C CA . PRO A 1 88 ? 5.425 3.190 11.435 1.00 96.69 88 PRO A CA 1
ATOM 722 C C . PRO A 1 88 ? 6.692 4.007 11.740 1.00 96.69 88 PRO A C 1
ATOM 724 O O . PRO A 1 88 ? 7.230 4.711 10.884 1.00 96.69 88 PRO A O 1
ATOM 727 N N . LYS A 1 89 ? 7.247 3.846 12.946 1.00 96.19 89 LYS A N 1
ATOM 728 C CA . LYS A 1 89 ? 8.497 4.503 13.359 1.00 96.19 89 LYS A CA 1
ATOM 729 C C . LYS A 1 89 ? 9.697 4.026 12.537 1.00 96.19 89 LYS A C 1
ATOM 731 O O . LYS A 1 89 ? 10.539 4.834 12.147 1.00 96.19 89 LYS A O 1
ATOM 736 N N . ALA A 1 90 ? 9.773 2.725 12.252 1.00 96.56 90 ALA A N 1
ATOM 737 C CA . ALA A 1 90 ? 10.839 2.143 11.443 1.00 96.56 90 ALA A CA 1
ATOM 738 C C . ALA A 1 90 ? 10.750 2.604 9.980 1.00 96.56 90 ALA A C 1
ATOM 740 O O . ALA A 1 90 ? 11.778 2.947 9.396 1.00 96.56 90 ALA A O 1
ATOM 741 N N . LEU A 1 91 ? 9.536 2.691 9.424 1.00 96.75 91 LEU A N 1
ATOM 742 C CA . LEU A 1 91 ? 9.273 3.248 8.096 1.00 96.75 91 LEU A CA 1
ATOM 743 C C . LEU A 1 91 ? 9.751 4.697 7.991 1.00 96.75 91 LEU A C 1
ATOM 745 O O . LEU A 1 91 ? 10.548 5.023 7.109 1.00 96.75 91 LEU A O 1
ATOM 749 N N . SER A 1 92 ? 9.320 5.550 8.925 1.00 95.50 92 SER A N 1
ATOM 750 C CA . SER A 1 92 ? 9.721 6.958 8.956 1.00 95.50 92 SER A CA 1
ATOM 751 C C . SER A 1 92 ? 11.232 7.115 9.113 1.00 95.50 92 SER A C 1
ATOM 753 O O . SER A 1 92 ? 11.828 7.945 8.437 1.00 95.50 92 SER A O 1
ATOM 755 N N . ARG A 1 93 ? 11.878 6.314 9.967 1.00 95.69 93 ARG A N 1
ATOM 756 C CA . ARG A 1 93 ? 13.335 6.366 10.154 1.00 95.69 93 ARG A CA 1
ATOM 757 C C . ARG A 1 93 ? 14.090 5.937 8.896 1.00 95.69 93 ARG A C 1
ATOM 759 O O . ARG A 1 93 ? 15.059 6.584 8.522 1.00 95.69 93 ARG A O 1
ATOM 766 N N . ARG A 1 94 ? 13.656 4.852 8.246 1.00 96.31 94 ARG A N 1
ATOM 767 C CA . ARG A 1 94 ? 14.340 4.284 7.076 1.00 96.31 94 ARG A CA 1
ATOM 768 C C . ARG A 1 94 ? 14.184 5.165 5.844 1.00 96.31 94 ARG A C 1
ATOM 770 O O . ARG A 1 94 ? 15.179 5.530 5.236 1.00 96.31 94 ARG A O 1
ATOM 777 N N . TYR A 1 95 ? 12.949 5.499 5.479 1.00 96.94 95 TYR A N 1
ATOM 778 C CA . TYR A 1 95 ? 12.663 6.228 4.241 1.00 96.94 95 TYR A CA 1
ATOM 779 C C . TYR A 1 95 ? 12.662 7.745 4.437 1.00 96.94 95 TYR A C 1
ATOM 781 O O . TYR A 1 95 ? 13.009 8.481 3.520 1.00 96.94 95 TYR A O 1
ATOM 789 N N . GLY A 1 96 ? 12.336 8.229 5.637 1.00 94.50 96 GLY A N 1
ATOM 790 C CA . GLY A 1 96 ? 12.368 9.657 5.951 1.00 94.50 96 GLY A CA 1
ATOM 791 C C . GLY A 1 96 ? 13.779 10.231 6.099 1.00 94.50 96 GLY A C 1
ATOM 792 O O . GLY A 1 96 ? 13.929 11.445 6.006 1.00 94.50 96 GLY A O 1
ATOM 793 N N . ALA A 1 97 ? 14.810 9.399 6.275 1.00 94.00 97 ALA A N 1
ATOM 794 C CA . ALA A 1 97 ? 16.210 9.832 6.239 1.00 94.00 97 ALA A CA 1
ATOM 795 C C . ALA A 1 97 ? 16.791 9.900 4.812 1.00 94.00 97 ALA A C 1
ATOM 797 O O . ALA A 1 97 ? 17.873 10.447 4.612 1.00 94.00 97 ALA A O 1
ATOM 798 N N . MET A 1 98 ? 16.101 9.342 3.809 1.00 96.75 98 MET A N 1
ATOM 799 C CA . MET A 1 98 ? 16.597 9.316 2.432 1.00 96.75 98 MET A CA 1
ATOM 800 C C . MET A 1 98 ? 16.396 10.670 1.743 1.00 96.75 98 MET A C 1
ATOM 802 O O . MET A 1 98 ? 15.330 11.285 1.835 1.00 96.75 98 MET A O 1
ATOM 806 N N . GLY A 1 99 ? 17.413 11.104 0.996 1.00 95.88 99 GLY A N 1
ATOM 807 C CA . GLY A 1 99 ? 17.279 12.205 0.041 1.00 95.88 99 GLY A CA 1
ATOM 808 C C . GLY A 1 99 ? 16.416 11.808 -1.169 1.00 95.88 99 GLY A C 1
ATOM 809 O O . GLY A 1 99 ? 16.259 10.615 -1.439 1.00 95.88 99 GLY A O 1
ATOM 810 N N . PRO A 1 100 ? 15.896 12.777 -1.944 1.00 95.06 100 PRO A N 1
ATOM 811 C CA . PRO A 1 100 ? 14.913 12.529 -3.006 1.00 95.06 100 PRO A CA 1
ATOM 812 C C . PRO A 1 100 ? 15.406 11.531 -4.064 1.00 95.06 100 PRO A C 1
ATOM 814 O O . PRO A 1 100 ? 14.736 10.545 -4.338 1.00 95.06 100 PRO A O 1
ATOM 817 N N . ARG A 1 101 ? 16.639 11.690 -4.564 1.00 96.31 101 ARG A N 1
ATOM 818 C CA . ARG A 1 101 ? 17.221 10.771 -5.564 1.00 96.31 101 ARG A CA 1
ATOM 819 C C . ARG A 1 101 ? 17.382 9.338 -5.047 1.00 96.31 101 ARG A C 1
ATOM 821 O O . ARG A 1 101 ? 17.212 8.374 -5.790 1.00 96.31 101 ARG A O 1
ATOM 828 N N . VAL A 1 102 ? 17.740 9.197 -3.770 1.00 97.06 102 VAL A N 1
ATOM 829 C CA . VAL A 1 102 ? 17.900 7.885 -3.127 1.00 97.06 102 VAL A CA 1
ATOM 830 C C . VAL A 1 102 ? 16.534 7.237 -2.931 1.00 97.06 102 VAL A C 1
ATOM 832 O O . VAL A 1 102 ? 16.389 6.042 -3.187 1.00 97.06 102 VAL A O 1
ATOM 835 N N . LEU A 1 103 ? 15.532 8.031 -2.546 1.00 96.88 103 LEU A N 1
ATOM 836 C CA . LEU A 1 103 ? 14.151 7.588 -2.413 1.00 96.88 103 LEU A CA 1
ATOM 837 C C . LEU A 1 103 ? 13.580 7.130 -3.761 1.00 96.88 103 LEU A C 1
ATOM 839 O O . LEU A 1 103 ? 12.999 6.054 -3.822 1.00 96.88 103 LEU A O 1
ATOM 843 N N . ASP A 1 104 ? 13.838 7.853 -4.852 1.00 96.25 104 ASP A N 1
ATOM 844 C CA . ASP A 1 104 ? 13.411 7.458 -6.201 1.00 96.25 104 ASP A CA 1
ATOM 845 C C . ASP A 1 104 ? 14.049 6.134 -6.644 1.00 96.25 104 ASP A C 1
ATOM 847 O O . ASP A 1 104 ? 13.379 5.252 -7.182 1.00 96.25 104 ASP A O 1
ATOM 851 N N . SER A 1 105 ? 15.343 5.945 -6.365 1.00 95.88 105 SER A N 1
ATOM 852 C CA . SER A 1 105 ? 16.037 4.675 -6.616 1.00 95.88 105 SER A CA 1
ATOM 853 C C . SER A 1 105 ? 15.492 3.527 -5.756 1.00 95.88 105 SER A C 1
ATOM 855 O O . SER A 1 105 ? 15.420 2.378 -6.209 1.00 95.88 105 SER A O 1
ATOM 857 N N . ALA A 1 106 ? 15.118 3.806 -4.505 1.00 96.38 106 ALA A N 1
ATOM 858 C CA . ALA A 1 106 ? 14.468 2.834 -3.635 1.00 96.38 106 ALA A CA 1
ATOM 859 C C . ALA A 1 106 ? 13.069 2.480 -4.165 1.00 96.38 106 ALA A C 1
ATOM 861 O O . ALA A 1 106 ? 12.754 1.301 -4.296 1.00 96.38 106 ALA A O 1
ATOM 862 N N . ASN A 1 107 ? 12.277 3.472 -4.568 1.00 97.44 107 ASN A N 1
ATOM 863 C CA . ASN A 1 107 ? 10.946 3.296 -5.145 1.00 97.44 107 ASN A CA 1
ATOM 864 C C . ASN A 1 107 ? 10.977 2.480 -6.440 1.00 97.44 107 ASN A C 1
ATOM 866 O O . ASN A 1 107 ? 10.185 1.553 -6.596 1.00 97.44 107 ASN A O 1
ATOM 870 N N . ALA A 1 108 ? 11.930 2.755 -7.336 1.00 95.81 108 ALA A N 1
ATOM 871 C CA . ALA A 1 108 ? 12.122 1.963 -8.550 1.00 95.81 108 ALA A CA 1
ATOM 872 C C . ALA A 1 108 ? 12.403 0.487 -8.223 1.00 95.81 108 ALA A C 1
ATOM 874 O O . ALA A 1 108 ? 11.826 -0.409 -8.838 1.00 95.81 108 ALA A O 1
ATOM 875 N N . ARG A 1 109 ? 13.231 0.220 -7.202 1.00 95.31 109 ARG A N 1
ATOM 876 C CA . ARG A 1 109 ? 13.493 -1.143 -6.711 1.00 95.31 109 ARG A CA 1
ATOM 877 C C . ARG A 1 109 ? 12.248 -1.805 -6.127 1.00 95.31 109 ARG A C 1
ATOM 879 O O . ARG A 1 109 ? 11.969 -2.947 -6.480 1.00 95.31 109 ARG A O 1
ATOM 886 N N . LEU A 1 110 ? 11.502 -1.108 -5.271 1.00 96.50 110 LEU A N 1
ATOM 887 C CA . LEU A 1 110 ? 10.275 -1.629 -4.660 1.00 96.50 110 LEU A CA 1
ATOM 888 C C . LEU A 1 110 ? 9.243 -2.014 -5.728 1.00 96.50 110 LEU A C 1
ATOM 890 O O . LEU A 1 110 ? 8.736 -3.138 -5.721 1.00 96.50 110 LEU A O 1
ATOM 894 N N . LEU A 1 111 ? 8.999 -1.120 -6.689 1.00 96.06 111 LEU A N 1
ATOM 895 C CA . LEU A 1 111 ? 8.058 -1.352 -7.780 1.00 96.06 111 LEU A CA 1
ATOM 896 C C . LEU A 1 111 ? 8.524 -2.481 -8.709 1.00 96.06 111 LEU A C 1
ATOM 898 O O . LEU A 1 111 ? 7.731 -3.352 -9.061 1.00 96.06 111 LEU A O 1
ATOM 902 N N . ARG A 1 112 ? 9.815 -2.526 -9.058 1.00 95.19 112 ARG A N 1
ATOM 903 C CA . ARG A 1 112 ? 10.389 -3.615 -9.859 1.00 95.19 112 ARG A CA 1
ATOM 904 C C . ARG A 1 112 ? 10.208 -4.976 -9.194 1.00 95.19 112 ARG A C 1
ATOM 906 O O . ARG A 1 112 ? 9.822 -5.934 -9.863 1.00 95.19 112 ARG A O 1
ATOM 913 N N . ASN A 1 113 ? 10.480 -5.061 -7.894 1.00 95.25 113 ASN A N 1
ATOM 914 C CA . ASN A 1 113 ? 10.339 -6.302 -7.139 1.00 95.25 113 ASN A CA 1
ATOM 915 C C . ASN A 1 113 ? 8.877 -6.763 -7.118 1.00 95.25 113 ASN A C 1
ATOM 917 O O . ASN A 1 113 ? 8.611 -7.943 -7.332 1.00 95.25 113 ASN A O 1
ATOM 921 N N . PHE A 1 114 ? 7.935 -5.830 -6.952 1.00 94.81 114 PHE A N 1
ATOM 922 C CA . PHE A 1 114 ? 6.506 -6.119 -7.041 1.00 94.81 114 PHE A CA 1
ATOM 923 C C . PHE A 1 114 ? 6.097 -6.645 -8.427 1.00 94.81 114 PHE A C 1
ATOM 925 O O . PHE A 1 114 ? 5.476 -7.701 -8.519 1.00 94.81 114 PHE A O 1
ATOM 932 N N . ILE A 1 115 ? 6.501 -5.966 -9.509 1.00 94.56 115 ILE A N 1
ATOM 933 C CA . ILE A 1 115 ? 6.178 -6.369 -10.892 1.00 94.56 115 ILE A CA 1
ATOM 934 C C . ILE A 1 115 ? 6.723 -7.768 -11.217 1.00 94.56 115 ILE A C 1
ATOM 936 O O . ILE A 1 115 ? 6.093 -8.522 -11.952 1.00 94.56 115 ILE A O 1
ATOM 940 N N . ARG A 1 116 ? 7.882 -8.135 -10.660 1.00 93.12 116 ARG A N 1
ATOM 941 C CA . ARG A 1 116 ? 8.519 -9.447 -10.859 1.00 93.12 116 ARG A CA 1
ATOM 942 C C . ARG A 1 116 ? 8.069 -10.517 -9.856 1.00 93.12 116 ARG A C 1
ATOM 944 O O . ARG A 1 116 ? 8.761 -11.523 -9.695 1.00 93.12 116 ARG A O 1
ATOM 951 N N . ASN A 1 117 ? 6.955 -10.307 -9.146 1.00 93.56 117 ASN A N 1
ATOM 952 C CA . ASN A 1 117 ? 6.450 -11.229 -8.119 1.00 93.56 117 ASN A CA 1
ATOM 953 C C . ASN A 1 117 ? 7.521 -11.624 -7.083 1.00 93.56 117 ASN A C 1
ATOM 955 O O . ASN A 1 117 ? 7.538 -12.743 -6.579 1.00 93.56 117 ASN A O 1
ATOM 959 N N . TYR A 1 118 ? 8.461 -10.721 -6.801 1.00 93.31 118 TYR A N 1
ATOM 960 C CA . TYR A 1 118 ? 9.575 -10.905 -5.874 1.00 93.31 118 TYR A CA 1
ATOM 961 C C . TYR A 1 118 ? 10.538 -12.073 -6.178 1.00 93.31 118 TYR A C 1
ATOM 963 O O . TYR A 1 118 ? 11.445 -12.305 -5.381 1.00 93.31 118 TYR A O 1
ATOM 971 N N . LYS A 1 119 ? 10.427 -12.754 -7.328 1.00 88.12 119 LYS A N 1
ATOM 972 C CA . LYS A 1 119 ? 11.199 -13.972 -7.658 1.00 88.12 119 LYS A CA 1
ATOM 973 C C . LYS A 1 119 ? 12.715 -13.769 -7.733 1.00 88.12 119 LYS A C 1
ATOM 975 O O . LYS A 1 119 ? 13.475 -14.650 -7.353 1.00 88.12 119 LYS A O 1
ATOM 980 N N . GLU A 1 120 ? 13.153 -12.607 -8.205 1.00 81.75 120 GLU A N 1
ATOM 981 C CA . GLU A 1 120 ? 14.575 -12.284 -8.412 1.00 81.75 120 GLU A CA 1
ATOM 982 C C . GLU A 1 120 ? 15.146 -11.371 -7.312 1.00 81.75 120 GLU A C 1
ATOM 984 O O . GLU A 1 120 ? 16.211 -10.771 -7.468 1.00 81.75 120 GLU A O 1
ATOM 989 N N . THR A 1 121 ? 14.430 -11.227 -6.194 1.00 82.44 121 THR A N 1
ATOM 990 C CA . THR A 1 121 ? 14.827 -10.301 -5.129 1.00 82.44 121 THR A CA 1
ATOM 991 C C . THR A 1 121 ? 15.786 -10.990 -4.166 1.00 82.44 121 THR A C 1
ATOM 993 O O . THR A 1 121 ? 15.442 -11.997 -3.554 1.00 82.44 121 THR A O 1
ATOM 996 N N . ARG A 1 122 ? 16.993 -10.436 -4.007 1.00 81.69 122 ARG A N 1
ATOM 997 C CA . ARG A 1 122 ? 17.945 -10.863 -2.961 1.00 81.69 122 ARG A CA 1
ATOM 998 C C . ARG A 1 122 ? 17.653 -10.203 -1.612 1.00 81.69 122 ARG A C 1
ATOM 1000 O O . ARG A 1 122 ? 17.962 -10.769 -0.568 1.00 81.69 122 ARG A O 1
ATOM 1007 N N . ASP A 1 123 ? 17.056 -9.018 -1.659 1.00 87.25 123 ASP A N 1
ATOM 1008 C CA . ASP A 1 123 ? 16.688 -8.226 -0.492 1.00 87.25 123 ASP A CA 1
ATOM 1009 C C . ASP A 1 123 ? 15.399 -8.742 0.163 1.00 87.25 123 ASP A C 1
ATOM 1011 O O . ASP A 1 123 ? 14.534 -9.336 -0.483 1.00 87.25 123 ASP A O 1
ATOM 1015 N N . LEU A 1 124 ? 15.242 -8.465 1.458 1.00 93.31 124 LEU A N 1
ATOM 1016 C CA . LEU A 1 124 ? 14.000 -8.741 2.176 1.00 93.31 124 LEU A CA 1
ATOM 1017 C C . LEU A 1 124 ? 12.884 -7.805 1.699 1.00 93.31 124 LEU A C 1
ATOM 1019 O O . LEU A 1 124 ? 13.077 -6.591 1.601 1.00 93.31 124 LEU A O 1
ATOM 1023 N N . VAL A 1 125 ? 11.696 -8.364 1.462 1.00 95.50 125 VAL A N 1
ATOM 1024 C CA . VAL A 1 125 ? 10.504 -7.580 1.118 1.00 95.50 125 VAL A CA 1
ATOM 1025 C C . VAL A 1 125 ? 10.031 -6.778 2.337 1.00 95.50 125 VAL A C 1
ATOM 1027 O O . VAL A 1 125 ? 9.752 -7.376 3.375 1.00 95.50 125 VAL A O 1
ATOM 1030 N N . PRO A 1 126 ? 9.914 -5.443 2.255 1.00 96.81 126 PRO A N 1
ATOM 1031 C CA . PRO A 1 126 ? 9.387 -4.645 3.355 1.00 96.81 126 PRO A CA 1
ATOM 1032 C C . PRO A 1 126 ? 7.865 -4.802 3.465 1.00 96.81 126 PRO A C 1
ATOM 1034 O O . PRO A 1 126 ? 7.119 -4.351 2.595 1.00 96.81 126 PRO A O 1
ATOM 1037 N N . TYR A 1 127 ? 7.405 -5.406 4.558 1.00 96.94 127 TYR A N 1
ATOM 1038 C CA . TYR A 1 127 ? 6.000 -5.506 4.940 1.00 96.94 127 TYR A CA 1
ATOM 1039 C C . TYR A 1 127 ? 5.655 -4.465 6.000 1.00 96.94 127 TYR A C 1
ATOM 1041 O O . TYR A 1 127 ? 6.369 -4.310 6.990 1.00 96.94 127 TYR A O 1
ATOM 1049 N N . VAL A 1 128 ? 4.544 -3.761 5.811 1.00 97.38 128 VAL A N 1
ATOM 1050 C CA . VAL A 1 128 ? 4.073 -2.737 6.746 1.00 97.38 128 VAL A CA 1
ATOM 1051 C C . VAL A 1 128 ? 3.198 -3.360 7.824 1.00 97.38 128 VAL A C 1
ATOM 1053 O O . VAL A 1 128 ? 2.282 -4.123 7.526 1.00 97.38 128 VAL A O 1
ATOM 1056 N N . VAL A 1 129 ? 3.467 -2.998 9.077 1.00 95.62 129 VAL A N 1
ATOM 1057 C CA . VAL A 1 129 ? 2.690 -3.411 10.253 1.00 95.62 129 VAL A CA 1
ATOM 1058 C C . VAL A 1 129 ? 2.251 -2.192 11.065 1.00 95.62 129 VAL A C 1
ATOM 1060 O O . VAL A 1 129 ? 2.720 -1.073 10.837 1.00 95.62 129 VAL A O 1
ATOM 1063 N N . GLY A 1 130 ? 1.312 -2.395 11.988 1.00 93.38 130 GLY A N 1
ATOM 1064 C CA . GLY A 1 130 ? 0.818 -1.363 12.902 1.00 93.38 130 GLY A CA 1
ATOM 1065 C C . GLY A 1 130 ? -0.686 -1.126 12.789 1.00 93.38 130 GLY A C 1
ATOM 1066 O O . GLY A 1 130 ? -1.391 -1.840 12.072 1.00 93.38 130 GLY A O 1
ATOM 1067 N N . THR A 1 131 ? -1.173 -0.121 13.515 1.00 93.94 131 THR A N 1
ATOM 1068 C CA . THR A 1 131 ? -2.588 0.273 13.489 1.00 93.94 131 THR A CA 1
ATOM 1069 C C . THR A 1 131 ? -2.743 1.634 12.824 1.00 93.94 131 THR A C 1
ATOM 1071 O O . THR A 1 131 ? -2.026 2.585 13.154 1.00 93.94 131 THR A O 1
ATOM 1074 N N . TYR A 1 132 ? -3.678 1.709 11.882 1.00 96.00 132 TYR A N 1
ATOM 1075 C CA . TYR A 1 132 ? -3.918 2.873 11.045 1.00 96.00 132 TYR A CA 1
ATOM 1076 C C . TYR A 1 132 ? -5.407 3.206 11.027 1.00 96.00 132 TYR A C 1
ATOM 1078 O O . TYR A 1 132 ? -6.229 2.334 10.762 1.00 96.00 132 TYR A O 1
ATOM 1086 N N . THR A 1 133 ? -5.752 4.463 11.270 1.00 95.44 133 THR A N 1
ATOM 1087 C CA . THR A 1 133 ? -7.130 4.954 11.195 1.00 95.44 133 THR A CA 1
ATOM 1088 C C . THR A 1 133 ? -7.417 5.466 9.793 1.00 95.44 133 THR A C 1
ATOM 1090 O O . THR A 1 133 ? -6.664 6.290 9.273 1.00 95.44 133 THR A O 1
ATOM 1093 N N . ILE A 1 134 ? -8.496 4.991 9.175 1.00 96.00 134 ILE A N 1
ATOM 1094 C CA . ILE A 1 134 ? -8.929 5.421 7.846 1.00 96.00 134 ILE A CA 1
ATOM 1095 C C . ILE A 1 134 ? -9.325 6.898 7.895 1.00 96.00 134 ILE A C 1
ATOM 1097 O O . ILE A 1 134 ? -10.211 7.291 8.655 1.00 96.00 134 ILE A O 1
ATOM 1101 N N . LEU A 1 135 ? -8.676 7.707 7.062 1.00 96.31 135 LEU A N 1
ATOM 1102 C CA . LEU A 1 135 ? -9.054 9.094 6.824 1.00 96.31 135 LEU A CA 1
ATOM 1103 C C . LEU A 1 135 ? -10.186 9.158 5.798 1.00 96.31 135 LEU A C 1
ATOM 1105 O O . LEU A 1 135 ? -11.204 9.798 6.047 1.00 96.31 135 LEU A O 1
ATOM 1109 N N . ASP A 1 136 ? -10.012 8.470 4.669 1.00 96.19 136 ASP A N 1
ATOM 1110 C CA . ASP A 1 136 ? -11.010 8.379 3.601 1.00 96.19 136 ASP A CA 1
ATOM 1111 C C . ASP A 1 136 ? -10.697 7.214 2.641 1.00 96.19 136 ASP A C 1
ATOM 1113 O O . ASP A 1 136 ? -9.605 6.629 2.688 1.00 96.19 136 ASP A O 1
ATOM 1117 N N . SER A 1 137 ? -11.645 6.887 1.762 1.00 94.81 137 SER A N 1
ATOM 1118 C CA . SER A 1 137 ? -11.524 5.832 0.750 1.00 94.81 137 SER A CA 1
ATOM 1119 C C . SER A 1 137 ? -11.906 6.338 -0.644 1.00 94.81 137 SER A C 1
ATOM 1121 O O . SER A 1 137 ? -12.848 7.109 -0.792 1.00 94.81 137 SER A O 1
ATOM 1123 N N . PHE A 1 138 ? -11.187 5.886 -1.672 1.00 95.75 138 PHE A N 1
ATOM 1124 C CA . PHE A 1 138 ? -11.339 6.347 -3.053 1.00 95.75 138 PHE A CA 1
ATOM 1125 C C . PHE A 1 138 ? -11.392 5.172 -4.028 1.00 95.75 138 PHE A C 1
ATOM 1127 O O . PHE A 1 138 ? -10.707 4.162 -3.847 1.00 95.75 138 PHE A O 1
ATOM 1134 N N . ASP A 1 139 ? -12.159 5.321 -5.104 1.00 94.94 139 ASP A N 1
ATOM 1135 C CA . ASP A 1 139 ? -12.254 4.297 -6.141 1.00 94.94 139 ASP A CA 1
ATOM 1136 C C . ASP A 1 139 ? -11.047 4.296 -7.068 1.00 94.94 139 ASP A C 1
ATOM 1138 O O . ASP A 1 139 ? -10.585 5.333 -7.548 1.00 94.94 139 ASP A O 1
ATOM 1142 N N . LEU A 1 140 ? -10.576 3.091 -7.379 1.00 94.88 140 LEU A N 1
ATOM 1143 C CA . LEU A 1 140 ? -9.588 2.884 -8.425 1.00 94.88 140 LEU A CA 1
ATOM 1144 C C . LEU A 1 140 ? -10.284 2.834 -9.782 1.00 94.88 140 LEU A C 1
ATOM 1146 O O . LEU A 1 140 ? -11.298 2.160 -9.968 1.00 94.88 140 LEU A O 1
ATOM 1150 N N . SER A 1 141 ? -9.688 3.517 -10.750 1.00 91.69 141 SER A N 1
ATOM 1151 C CA . SER A 1 141 ? -10.154 3.575 -12.130 1.00 91.69 141 SER A CA 1
ATOM 1152 C C . SER A 1 141 ? -9.034 3.194 -13.098 1.00 91.69 141 SER A C 1
ATOM 1154 O O . SER A 1 141 ? -7.868 3.088 -12.721 1.00 91.69 141 SER A O 1
ATOM 1156 N N . ALA A 1 142 ? -9.356 3.043 -14.384 1.00 91.19 142 ALA A N 1
ATOM 1157 C CA . ALA A 1 142 ? -8.374 2.702 -15.419 1.00 91.19 142 ALA A CA 1
ATOM 1158 C C . ALA A 1 142 ? -7.213 3.716 -15.551 1.00 91.19 142 ALA A C 1
ATOM 1160 O O . ALA A 1 142 ? -6.161 3.379 -16.098 1.00 91.19 142 ALA A O 1
ATOM 1161 N N . ARG A 1 143 ? -7.384 4.946 -15.041 1.00 93.25 143 ARG A N 1
ATOM 1162 C CA . ARG A 1 143 ? -6.337 5.980 -15.032 1.00 93.25 143 ARG A CA 1
ATOM 1163 C C . ARG A 1 143 ? -5.289 5.767 -13.940 1.00 93.25 143 ARG A C 1
ATOM 1165 O O . ARG A 1 143 ? -4.218 6.347 -14.030 1.00 93.25 143 ARG A O 1
ATOM 1172 N N . ASN A 1 144 ? -5.597 4.969 -12.919 1.00 95.06 144 ASN A N 1
ATOM 1173 C CA . ASN A 1 144 ? -4.694 4.674 -11.815 1.00 95.06 144 ASN A CA 1
ATOM 1174 C C . ASN A 1 144 ? -3.789 3.484 -12.165 1.00 95.06 144 ASN A C 1
ATOM 1176 O O . ASN A 1 144 ? -4.073 2.732 -13.099 1.00 95.06 144 ASN A O 1
ATOM 1180 N N . LEU A 1 145 ? -2.720 3.276 -11.383 1.00 95.38 145 LEU A N 1
ATOM 1181 C CA . LEU A 1 145 ? -1.807 2.137 -11.554 1.00 95.38 145 LEU A CA 1
ATOM 1182 C C . LEU A 1 145 ? -2.552 0.793 -11.588 1.00 95.38 145 LEU A C 1
ATOM 1184 O O . LEU A 1 145 ? -2.198 -0.101 -12.357 1.00 95.38 145 LEU A O 1
ATOM 1188 N N . PHE A 1 146 ? -3.593 0.669 -10.766 1.00 95.12 146 PHE A N 1
ATOM 1189 C CA . PHE A 1 146 ? -4.479 -0.485 -10.709 1.00 95.12 146 PHE A CA 1
ATOM 1190 C C . PHE A 1 146 ? -5.850 -0.096 -11.257 1.00 95.12 146 PHE A C 1
ATOM 1192 O O . PHE A 1 146 ? -6.413 0.916 -10.852 1.00 95.12 146 PHE A O 1
ATOM 1199 N N . SER A 1 147 ? -6.404 -0.917 -12.147 1.00 91.81 147 SER A N 1
ATOM 1200 C CA . SER A 1 147 ? -7.602 -0.561 -12.912 1.00 91.81 147 SER A CA 1
ATOM 1201 C C . SER A 1 147 ? -8.924 -0.673 -12.145 1.00 91.81 147 SER A C 1
ATOM 1203 O O . SER A 1 147 ? -9.934 -0.174 -12.633 1.00 91.81 147 SER A O 1
ATOM 1205 N N . SER A 1 148 ? -8.956 -1.389 -11.015 1.00 93.88 148 SER A N 1
ATOM 1206 C CA . SER A 1 148 ? -10.177 -1.654 -10.242 1.00 93.88 148 SER A CA 1
ATOM 1207 C C . SER A 1 148 ? -9.860 -2.012 -8.787 1.00 93.88 148 SER A C 1
ATOM 1209 O O . SER A 1 148 ? -8.846 -2.657 -8.496 1.00 93.88 148 SER A O 1
ATOM 1211 N N . GLY A 1 149 ? -10.740 -1.600 -7.876 1.00 94.06 149 GLY A N 1
ATOM 1212 C CA . GLY A 1 149 ? -10.594 -1.748 -6.430 1.00 94.06 149 GLY A CA 1
ATOM 1213 C C . GLY A 1 149 ? -10.848 -0.431 -5.698 1.00 94.06 149 GLY A C 1
ATOM 1214 O O . GLY A 1 149 ? -11.397 0.506 -6.271 1.00 94.06 149 GLY A O 1
ATOM 1215 N N . VAL A 1 150 ? -10.427 -0.369 -4.440 1.00 95.44 150 VAL A N 1
ATOM 1216 C CA . VAL A 1 150 ? -10.513 0.826 -3.590 1.00 95.44 150 VAL A CA 1
ATOM 1217 C C . VAL A 1 150 ? -9.133 1.106 -3.013 1.00 95.44 150 VAL A C 1
ATOM 1219 O O . VAL A 1 150 ? -8.427 0.181 -2.621 1.00 95.44 150 VAL A O 1
ATOM 1222 N N . VAL A 1 151 ? -8.730 2.367 -2.954 1.00 97.00 151 VAL A N 1
ATOM 1223 C CA . VAL A 1 151 ? -7.554 2.805 -2.204 1.00 97.00 151 VAL A CA 1
ATOM 1224 C C . VAL A 1 151 ? -8.007 3.542 -0.957 1.00 97.00 151 VAL A C 1
ATOM 1226 O O . VAL A 1 151 ? -8.927 4.352 -0.988 1.00 97.00 151 VAL A O 1
ATOM 1229 N N . VAL A 1 152 ? -7.369 3.233 0.160 1.00 96.50 152 VAL A N 1
ATOM 1230 C CA . VAL A 1 152 ? -7.660 3.844 1.449 1.00 96.50 152 VAL A CA 1
ATOM 1231 C C . VAL A 1 152 ? -6.478 4.687 1.863 1.00 96.50 152 VAL A C 1
ATOM 1233 O O . VAL A 1 152 ? -5.349 4.194 1.907 1.00 96.50 152 VAL A O 1
ATOM 1236 N N . LEU A 1 153 ? -6.752 5.937 2.223 1.00 98.12 153 LEU A N 1
ATOM 1237 C CA . LEU A 1 153 ? -5.789 6.750 2.939 1.00 98.12 153 LEU A CA 1
ATOM 1238 C C . LEU A 1 153 ? -6.019 6.572 4.434 1.00 98.12 153 LEU A C 1
ATOM 1240 O O . LEU A 1 153 ? -7.094 6.877 4.943 1.00 98.12 153 LEU A O 1
ATOM 1244 N N . ALA A 1 154 ? -5.002 6.109 5.148 1.00 97.62 154 ALA A N 1
ATOM 1245 C CA . ALA A 1 154 ? -5.047 5.917 6.587 1.00 97.62 154 ALA A CA 1
ATOM 1246 C C . ALA A 1 154 ? -3.859 6.597 7.278 1.00 97.62 154 ALA A C 1
ATOM 1248 O O . ALA A 1 154 ? -2.783 6.748 6.704 1.00 97.62 154 ALA A O 1
ATOM 1249 N N . GLN A 1 155 ? -4.042 7.011 8.526 1.00 97.56 155 GLN A N 1
ATOM 1250 C CA . GLN A 1 155 ? -3.000 7.615 9.352 1.00 97.56 155 GLN A CA 1
ATOM 1251 C C . GLN A 1 155 ? -2.591 6.656 10.464 1.00 97.56 155 GLN A C 1
ATOM 1253 O O . GLN A 1 155 ? -3.445 6.053 11.108 1.00 97.56 155 GLN A O 1
ATOM 1258 N N . SER A 1 156 ? -1.289 6.523 10.716 1.00 97.69 156 SER A N 1
ATOM 1259 C CA . SER A 1 156 ? -0.820 5.703 11.833 1.00 97.69 156 SER A CA 1
ATOM 1260 C C . SER A 1 156 ? -1.225 6.310 13.178 1.00 97.69 156 SER A C 1
ATOM 1262 O O . SER A 1 156 ? -1.010 7.499 13.419 1.00 97.69 156 SER A O 1
ATOM 1264 N N . ILE A 1 157 ? -1.737 5.464 14.074 1.00 95.31 157 ILE A N 1
ATOM 1265 C CA . ILE A 1 157 ? -2.049 5.842 15.459 1.00 95.31 157 ILE A CA 1
ATOM 1266 C C . ILE A 1 157 ? -0.757 6.111 16.248 1.00 95.31 157 ILE A C 1
ATOM 1268 O O . ILE A 1 157 ? -0.666 7.087 16.989 1.00 95.31 157 ILE A O 1
ATOM 1272 N N . ASP A 1 158 ? 0.269 5.280 16.050 1.00 94.00 158 ASP A N 1
ATOM 1273 C CA . ASP A 1 158 ? 1.532 5.357 16.797 1.00 94.00 158 ASP A CA 1
ATOM 1274 C C . ASP A 1 158 ? 2.470 6.464 16.298 1.00 94.00 158 ASP A C 1
ATOM 1276 O O . ASP A 1 158 ? 3.429 6.840 16.981 1.00 94.00 158 ASP A O 1
ATOM 1280 N N . SER A 1 159 ? 2.288 6.931 15.060 1.00 96.00 159 SER A N 1
ATOM 1281 C CA . SER A 1 159 ? 3.143 7.942 14.429 1.00 96.00 159 SER A CA 1
ATOM 1282 C C . SER A 1 159 ? 2.357 8.764 13.403 1.00 96.00 159 SER A C 1
ATOM 1284 O O . SER A 1 159 ? 2.390 8.446 12.218 1.00 96.00 159 SER A O 1
ATOM 1286 N N . PRO A 1 160 ? 1.700 9.864 13.815 1.00 93.94 160 PRO A N 1
ATOM 1287 C CA . PRO A 1 160 ? 0.847 10.670 12.932 1.00 93.94 160 PRO A CA 1
ATOM 1288 C C . PRO A 1 160 ? 1.556 11.295 11.718 1.00 93.94 160 PRO A C 1
ATOM 1290 O O . PRO A 1 160 ? 0.889 11.723 10.773 1.00 93.94 160 PRO A O 1
ATOM 1293 N N . SER A 1 161 ? 2.894 11.346 11.729 1.00 95.00 161 SER A N 1
ATOM 1294 C CA . SER A 1 161 ? 3.731 11.741 10.588 1.00 95.00 161 SER A CA 1
ATOM 1295 C C . SER A 1 161 ? 3.759 10.705 9.457 1.00 95.00 161 SER A C 1
ATOM 1297 O O . SER A 1 161 ? 4.287 10.991 8.383 1.00 95.00 161 SER A O 1
ATOM 1299 N N . VAL A 1 162 ? 3.202 9.515 9.686 1.00 97.81 162 VAL A N 1
ATOM 1300 C CA . VAL A 1 162 ? 3.133 8.407 8.735 1.00 97.81 162 VAL A CA 1
ATOM 1301 C C . VAL A 1 162 ? 1.707 8.257 8.220 1.00 97.81 162 VAL A C 1
ATOM 1303 O O . VAL A 1 162 ? 0.767 7.999 8.978 1.00 97.81 162 VAL A O 1
ATOM 1306 N N . LEU A 1 163 ? 1.575 8.385 6.905 1.00 98.00 163 LEU A N 1
ATOM 1307 C CA . LEU A 1 163 ? 0.376 8.085 6.143 1.00 98.00 163 LEU A CA 1
ATOM 1308 C C . LEU A 1 163 ? 0.563 6.782 5.373 1.00 98.00 163 LEU A C 1
ATOM 1310 O O . LEU A 1 163 ? 1.639 6.486 4.851 1.00 98.00 163 LEU A O 1
ATOM 1314 N N . LEU A 1 164 ? -0.516 6.023 5.279 1.00 98.12 164 LEU A N 1
ATOM 1315 C CA . LEU A 1 164 ? -0.589 4.763 4.573 1.00 98.12 164 LEU A CA 1
ATOM 1316 C C . LEU A 1 164 ? -1.628 4.881 3.461 1.00 98.12 164 LEU A C 1
ATOM 1318 O O . LEU A 1 164 ? -2.813 5.045 3.728 1.00 98.12 164 LEU A O 1
ATOM 1322 N N . GLU A 1 165 ? -1.179 4.770 2.219 1.00 97.88 165 GLU A N 1
ATOM 1323 C CA . GLU A 1 165 ? -2.027 4.544 1.054 1.00 97.88 165 GLU A CA 1
ATOM 1324 C C . GLU A 1 165 ? -2.129 3.026 0.857 1.00 97.88 165 GLU A C 1
ATOM 1326 O O . GLU A 1 165 ? -1.225 2.387 0.318 1.00 97.88 165 GLU A O 1
ATOM 1331 N N . SER A 1 166 ? -3.190 2.411 1.377 1.00 96.62 166 SER A N 1
ATOM 1332 C CA . SER A 1 166 ? -3.395 0.964 1.284 1.00 96.62 166 SER A CA 1
ATOM 1333 C C . SER A 1 166 ? -4.348 0.633 0.148 1.00 96.62 166 SER A C 1
ATOM 1335 O O . SER A 1 166 ? -5.484 1.103 0.111 1.00 96.62 166 SER A O 1
ATOM 1337 N N . VAL A 1 167 ? -3.877 -0.166 -0.803 1.00 96.44 167 VAL A N 1
ATOM 1338 C CA . VAL A 1 167 ? -4.603 -0.453 -2.036 1.00 96.44 167 VAL A CA 1
ATOM 1339 C C . VAL A 1 167 ? -5.303 -1.808 -1.925 1.00 96.44 167 VAL A C 1
ATOM 1341 O O . VAL A 1 167 ? -4.673 -2.847 -1.746 1.00 96.44 167 VAL A O 1
ATOM 1344 N N . PHE A 1 168 ? -6.620 -1.822 -2.084 1.00 94.31 168 PHE A N 1
ATOM 1345 C CA . PHE A 1 168 ? -7.465 -3.013 -2.065 1.00 94.31 168 PHE A CA 1
ATOM 1346 C C . PHE A 1 168 ? -7.950 -3.324 -3.481 1.00 94.31 168 PHE A C 1
ATOM 1348 O O . PHE A 1 168 ? -9.018 -2.892 -3.911 1.00 94.31 168 PHE A O 1
ATOM 1355 N N . THR A 1 169 ? -7.149 -4.087 -4.225 1.00 94.69 169 THR A N 1
ATOM 1356 C CA . THR A 1 169 ? -7.515 -4.515 -5.585 1.00 94.69 169 THR A CA 1
ATOM 1357 C C . THR A 1 169 ? -8.566 -5.621 -5.552 1.00 94.69 169 THR A C 1
ATOM 1359 O O . THR A 1 169 ? -8.471 -6.599 -4.804 1.00 94.69 169 THR A O 1
ATOM 1362 N N . ALA A 1 170 ? -9.602 -5.453 -6.368 1.00 91.31 170 ALA A N 1
ATOM 1363 C CA . ALA A 1 170 ? -10.714 -6.384 -6.471 1.00 91.31 170 ALA A CA 1
ATOM 1364 C C . ALA A 1 170 ? -11.386 -6.259 -7.842 1.00 91.31 170 ALA A C 1
ATOM 1366 O O . ALA A 1 170 ? -11.112 -5.341 -8.610 1.00 91.31 170 ALA A O 1
ATOM 1367 N N . ARG A 1 171 ? -12.294 -7.187 -8.151 1.00 87.50 171 ARG A N 1
ATOM 1368 C CA . ARG A 1 171 ? -13.149 -7.088 -9.342 1.00 87.50 171 ARG A CA 1
ATOM 1369 C C . ARG A 1 171 ? -14.145 -5.936 -9.180 1.00 87.50 171 ARG A C 1
ATOM 1371 O O . ARG A 1 171 ? -14.688 -5.759 -8.092 1.00 87.50 171 ARG A O 1
ATOM 1378 N N . GLN A 1 172 ? -14.505 -5.272 -10.281 1.00 88.12 172 GLN A N 1
ATOM 1379 C CA . GLN A 1 172 ? -15.420 -4.116 -10.289 1.00 88.12 172 GLN A CA 1
ATOM 1380 C C . GLN A 1 172 ? -16.743 -4.358 -9.539 1.00 88.12 172 GLN A C 1
ATOM 1382 O O . GLN A 1 172 ? -17.247 -3.470 -8.863 1.00 88.12 172 GLN A O 1
ATOM 1387 N N . ARG A 1 173 ? -17.281 -5.586 -9.589 1.00 86.06 173 ARG A N 1
ATOM 1388 C CA . ARG A 1 173 ? -18.528 -5.967 -8.895 1.00 86.06 173 ARG A CA 1
ATOM 1389 C C . ARG A 1 173 ? -18.439 -5.871 -7.363 1.00 86.06 173 ARG A C 1
ATOM 1391 O O . ARG A 1 173 ? -19.465 -5.780 -6.705 1.00 86.06 173 ARG A O 1
ATOM 1398 N N . VAL A 1 174 ? -17.231 -5.927 -6.800 1.00 85.44 174 VAL A N 1
ATOM 1399 C CA . VAL A 1 174 ? -16.966 -5.912 -5.351 1.00 85.44 174 VAL A CA 1
ATOM 1400 C C . VAL A 1 174 ? -16.646 -4.496 -4.848 1.00 85.44 174 VAL A C 1
ATOM 1402 O O . VAL A 1 174 ? -16.721 -4.250 -3.648 1.00 85.44 174 VAL A O 1
ATOM 1405 N N . VAL A 1 175 ? -16.345 -3.546 -5.742 1.00 89.00 175 VAL A N 1
ATOM 1406 C CA . VAL A 1 175 ? -15.972 -2.162 -5.387 1.00 89.00 175 VAL A CA 1
ATOM 1407 C C . VAL A 1 175 ? -17.039 -1.458 -4.530 1.00 89.00 175 VAL A C 1
ATOM 1409 O O . VAL A 1 175 ? -16.677 -0.957 -3.467 1.00 89.00 175 VAL A O 1
ATOM 1412 N N . PRO A 1 176 ? -18.350 -1.515 -4.853 1.00 87.38 176 PRO A N 1
ATOM 1413 C CA . PRO A 1 176 ? -19.366 -0.876 -4.009 1.00 87.38 176 PRO A CA 1
ATOM 1414 C C . PRO A 1 176 ? -19.451 -1.476 -2.599 1.00 87.38 176 PRO A C 1
ATOM 1416 O O . PRO A 1 176 ? -19.807 -0.794 -1.640 1.00 87.38 176 PRO A O 1
ATOM 1419 N N . LEU A 1 177 ? -19.133 -2.769 -2.455 1.00 85.44 177 LEU A N 1
ATOM 1420 C CA . LEU A 1 177 ? -19.074 -3.423 -1.149 1.00 85.44 177 LEU A CA 1
ATOM 1421 C C . LEU A 1 177 ? -17.850 -2.946 -0.357 1.00 85.44 177 LEU A C 1
ATOM 1423 O O . LEU A 1 177 ? -17.985 -2.637 0.821 1.00 85.44 177 LEU A O 1
ATOM 1427 N N . LEU A 1 178 ? -16.687 -2.843 -1.007 1.00 85.81 178 LEU A N 1
ATOM 1428 C CA . LEU A 1 178 ? -15.463 -2.313 -0.402 1.00 85.81 178 LEU A CA 1
ATOM 1429 C C . LEU A 1 178 ? -15.687 -0.909 0.170 1.00 85.81 178 LEU A C 1
ATOM 1431 O O . LEU A 1 178 ? -15.423 -0.705 1.353 1.00 85.81 178 LEU A O 1
ATOM 1435 N N . GLN A 1 179 ? -16.263 0.011 -0.608 1.00 86.50 179 GLN A N 1
ATOM 1436 C CA . GLN A 1 179 ? -16.563 1.378 -0.159 1.00 86.50 179 GLN A CA 1
ATOM 1437 C C . GLN A 1 179 ? -17.465 1.415 1.081 1.00 86.50 179 GLN A C 1
ATOM 1439 O O . GLN A 1 179 ? -17.203 2.143 2.031 1.00 86.50 179 GLN A O 1
ATOM 1444 N N . ARG A 1 180 ? -18.507 0.573 1.117 1.00 83.94 180 ARG A N 1
ATOM 1445 C CA . ARG A 1 180 ? -19.422 0.482 2.270 1.00 83.94 180 ARG A CA 1
ATOM 1446 C C . ARG A 1 180 ? -18.764 -0.099 3.521 1.00 83.94 180 ARG A C 1
ATOM 1448 O O . ARG A 1 180 ? -19.296 0.058 4.616 1.00 83.94 180 ARG A O 1
ATOM 1455 N N . THR A 1 181 ? -17.643 -0.802 3.367 1.00 82.81 181 THR A N 1
ATOM 1456 C CA . THR A 1 181 ? -16.912 -1.426 4.480 1.00 82.81 181 THR A CA 1
ATOM 1457 C C . THR A 1 181 ? -15.698 -0.627 4.951 1.00 82.81 181 THR A C 1
ATOM 1459 O O . THR A 1 181 ? -15.350 -0.717 6.125 1.00 82.81 181 THR A O 1
ATOM 1462 N N . LEU A 1 182 ? -15.059 0.147 4.070 1.00 88.06 182 LEU A N 1
ATOM 1463 C CA . LEU A 1 182 ? -13.830 0.904 4.331 1.00 88.06 182 LEU A CA 1
ATOM 1464 C C . LEU A 1 182 ? -14.161 2.351 4.721 1.00 88.06 182 LEU A C 1
ATOM 1466 O O . LEU A 1 182 ? -13.794 3.295 4.032 1.00 88.06 182 LEU A O 1
ATOM 1470 N N . LEU A 1 183 ? -14.891 2.509 5.824 1.00 88.31 183 LEU A N 1
ATOM 1471 C CA . LEU A 1 183 ? -15.407 3.805 6.266 1.00 88.31 183 LEU A CA 1
ATOM 1472 C C . LEU A 1 183 ? -14.349 4.650 6.993 1.00 88.31 183 LEU A C 1
ATOM 1474 O O . LEU A 1 183 ? -13.476 4.122 7.686 1.00 88.31 183 LEU A O 1
ATOM 1478 N N . THR A 1 184 ? -14.477 5.974 6.895 1.00 92.19 184 THR A N 1
ATOM 1479 C CA . THR A 1 184 ? -13.705 6.940 7.689 1.00 92.19 184 THR A CA 1
ATOM 1480 C C . THR A 1 184 ? -13.819 6.659 9.190 1.00 92.19 184 THR A C 1
ATOM 1482 O O . THR A 1 184 ? -14.883 6.320 9.699 1.00 92.19 184 THR A O 1
ATOM 1485 N N . GLY A 1 185 ? -12.705 6.796 9.911 1.00 88.50 185 GLY A N 1
ATOM 1486 C CA . GLY A 1 185 ? -12.618 6.543 11.352 1.00 88.50 185 GLY A CA 1
ATOM 1487 C C . GLY A 1 185 ? -12.448 5.074 11.741 1.00 88.50 185 GLY A C 1
ATOM 1488 O O . GLY A 1 185 ? -12.181 4.785 12.904 1.00 88.50 185 GLY A O 1
ATOM 1489 N N . LEU A 1 186 ? -12.551 4.141 10.793 1.00 88.31 186 LEU A N 1
ATOM 1490 C CA . LEU A 1 186 ? -12.311 2.722 11.034 1.00 88.31 186 LEU A CA 1
ATOM 1491 C C . LEU A 1 186 ? -10.817 2.439 11.224 1.00 88.31 186 LEU A C 1
ATOM 1493 O O . LEU A 1 186 ? -9.975 3.053 10.569 1.00 88.31 186 LEU A O 1
ATOM 1497 N N . ASN A 1 187 ? -10.477 1.461 12.063 1.00 89.00 187 ASN A N 1
ATOM 1498 C CA . ASN A 1 187 ? -9.088 1.060 12.269 1.00 89.00 187 ASN A CA 1
ATOM 1499 C C . ASN A 1 187 ? -8.721 -0.174 11.433 1.00 89.00 187 ASN A C 1
ATOM 1501 O O . ASN A 1 187 ? -9.349 -1.233 11.517 1.00 89.00 187 ASN A O 1
ATOM 1505 N N . ILE A 1 188 ? -7.650 -0.037 10.653 1.00 87.62 188 ILE A N 1
ATOM 1506 C CA . ILE A 1 188 ? -6.961 -1.116 9.951 1.00 87.62 188 ILE A CA 1
ATOM 1507 C C . ILE A 1 188 ? -5.777 -1.541 10.811 1.00 87.62 188 ILE A C 1
ATOM 1509 O O . ILE A 1 188 ? -4.879 -0.749 11.101 1.00 87.62 188 ILE A O 1
ATOM 1513 N N . ARG A 1 189 ? -5.757 -2.813 11.201 1.00 90.12 189 ARG A N 1
ATOM 1514 C CA . ARG A 1 189 ? -4.645 -3.409 11.938 1.00 90.12 189 ARG A CA 1
ATOM 1515 C C . ARG A 1 189 ? -3.905 -4.362 11.015 1.00 90.12 189 ARG A C 1
ATOM 1517 O O . ARG A 1 189 ? -4.502 -5.318 10.541 1.00 90.12 189 ARG A O 1
ATOM 1524 N N . LEU A 1 190 ? -2.632 -4.075 10.768 1.00 90.06 190 LEU A N 1
ATOM 1525 C CA . LEU A 1 190 ? -1.754 -4.891 9.939 1.00 90.06 190 LEU A CA 1
ATOM 1526 C C . LEU A 1 190 ? -0.823 -5.694 10.843 1.00 90.06 190 LEU A C 1
ATOM 1528 O O . LEU A 1 190 ? 0.074 -5.137 11.485 1.00 90.06 190 LEU A O 1
ATOM 1532 N N . GLU A 1 191 ? -1.056 -7.003 10.924 1.00 86.81 191 GLU A N 1
ATOM 1533 C CA . GLU A 1 191 ? -0.271 -7.904 11.760 1.00 86.81 191 GLU A CA 1
ATOM 1534 C C . GLU A 1 191 ? 0.722 -8.748 10.964 1.00 86.81 191 GLU A C 1
ATOM 1536 O O . GLU A 1 191 ? 0.389 -9.367 9.955 1.00 86.81 191 GLU A O 1
ATOM 1541 N N . ARG A 1 192 ? 1.922 -8.918 11.531 1.00 83.44 192 ARG A N 1
ATOM 1542 C CA . ARG A 1 192 ? 3.013 -9.736 10.976 1.00 83.44 192 ARG A CA 1
ATOM 1543 C C . ARG A 1 192 ? 2.601 -11.149 10.535 1.00 83.44 192 ARG A C 1
ATOM 1545 O O . ARG A 1 192 ? 3.234 -11.714 9.650 1.00 83.44 192 ARG A O 1
ATOM 1552 N N . ARG A 1 193 ? 1.606 -11.755 11.193 1.00 70.94 193 ARG A N 1
ATOM 1553 C CA . ARG A 1 193 ? 1.203 -13.152 10.952 1.00 70.94 193 ARG A CA 1
ATOM 1554 C C . ARG A 1 193 ? 0.244 -13.318 9.775 1.00 70.94 193 ARG A C 1
ATOM 1556 O O . ARG A 1 193 ? 0.293 -14.359 9.132 1.00 70.94 193 ARG A O 1
ATOM 1563 N N . PHE A 1 194 ? -0.623 -12.337 9.525 1.00 74.31 194 PHE A N 1
ATOM 1564 C CA . PHE A 1 194 ? -1.784 -12.501 8.640 1.00 74.31 194 PHE A CA 1
ATOM 1565 C C . PHE A 1 194 ? -1.864 -11.447 7.532 1.00 74.31 194 PHE A C 1
ATOM 1567 O O . PHE A 1 194 ? -2.504 -11.686 6.505 1.00 74.31 194 PHE A O 1
ATOM 1574 N N . ASP A 1 195 ? -1.182 -10.314 7.703 1.00 81.62 195 ASP A N 1
ATOM 1575 C CA . ASP A 1 195 ? -1.260 -9.172 6.801 1.00 81.62 195 ASP A CA 1
ATOM 1576 C C . ASP A 1 195 ? 0.111 -8.882 6.202 1.00 81.62 195 ASP A C 1
ATOM 1578 O O . ASP A 1 195 ? 0.896 -8.070 6.689 1.00 81.62 195 ASP A O 1
ATOM 1582 N N . LEU A 1 196 ? 0.406 -9.568 5.099 1.00 91.00 196 LEU A N 1
ATOM 1583 C CA . LEU A 1 196 ? 1.570 -9.249 4.281 1.00 91.00 196 LEU A CA 1
ATOM 1584 C C . LEU A 1 196 ? 1.209 -8.105 3.331 1.00 91.00 196 LEU A C 1
ATOM 1586 O O . LEU A 1 196 ? 0.877 -8.315 2.163 1.00 91.00 196 LEU A O 1
ATOM 1590 N N . SER A 1 197 ? 1.224 -6.888 3.869 1.00 95.12 197 SER A N 1
ATOM 1591 C CA . SER A 1 197 ? 1.054 -5.648 3.110 1.00 95.12 197 SER A CA 1
ATOM 1592 C C . SER A 1 197 ? 2.419 -5.156 2.649 1.00 95.12 197 SER A C 1
ATOM 1594 O O . SER A 1 197 ? 3.148 -4.520 3.411 1.00 95.12 197 SER A O 1
ATOM 1596 N N . ALA A 1 198 ? 2.795 -5.499 1.419 1.00 96.88 198 ALA A N 1
ATOM 1597 C CA . ALA A 1 198 ? 4.093 -5.140 0.867 1.00 96.88 198 ALA A CA 1
ATOM 1598 C C . ALA A 1 198 ? 4.140 -3.651 0.525 1.00 96.88 198 ALA A C 1
ATOM 1600 O O . ALA A 1 198 ? 3.207 -3.107 -0.071 1.00 96.88 198 ALA A O 1
ATOM 1601 N N . LEU A 1 199 ? 5.244 -3.003 0.884 1.00 97.81 199 LEU A N 1
ATOM 1602 C CA . LEU A 1 199 ? 5.527 -1.633 0.496 1.00 97.81 199 LEU A CA 1
ATOM 1603 C C . LEU A 1 199 ? 6.020 -1.599 -0.952 1.00 97.81 199 LEU A C 1
ATOM 1605 O O . LEU A 1 199 ? 7.004 -2.256 -1.292 1.00 97.81 199 LEU A O 1
ATOM 1609 N N . ILE A 1 200 ? 5.353 -0.805 -1.789 1.00 97.31 200 ILE A N 1
ATOM 1610 C CA . ILE A 1 200 ? 5.701 -0.663 -3.210 1.00 97.31 200 ILE A CA 1
ATOM 1611 C C . ILE A 1 200 ? 6.209 0.737 -3.564 1.00 97.31 200 ILE A C 1
ATOM 1613 O O . ILE A 1 200 ? 6.851 0.900 -4.597 1.00 97.31 200 ILE A O 1
ATOM 1617 N N . HIS A 1 201 ? 5.950 1.737 -2.716 1.00 98.25 201 HIS A N 1
ATOM 1618 C CA . HIS A 1 201 ? 6.381 3.114 -2.943 1.00 98.25 201 HIS A CA 1
ATOM 1619 C C . HIS A 1 201 ? 6.332 3.951 -1.657 1.00 98.25 201 HIS A C 1
ATOM 1621 O O . HIS A 1 201 ? 5.485 3.726 -0.792 1.00 98.25 201 HIS A O 1
ATOM 1627 N N . ALA A 1 202 ? 7.220 4.937 -1.545 1.00 97.94 202 ALA A N 1
ATOM 1628 C CA . ALA A 1 202 ? 7.260 5.913 -0.466 1.00 97.94 202 ALA A CA 1
ATOM 1629 C C . ALA A 1 202 ? 7.455 7.332 -1.022 1.00 97.94 202 ALA A C 1
ATOM 1631 O O . ALA A 1 202 ? 8.304 7.558 -1.882 1.00 97.94 202 ALA A O 1
ATOM 1632 N N . LYS A 1 203 ? 6.716 8.312 -0.499 1.00 97.06 203 LYS A N 1
ATOM 1633 C CA . LYS A 1 203 ? 6.826 9.725 -0.882 1.00 97.06 203 LYS A CA 1
ATOM 1634 C C . LYS A 1 203 ? 6.806 10.620 0.344 1.00 97.06 203 LYS A C 1
ATOM 1636 O O . LYS A 1 203 ? 6.098 10.350 1.309 1.00 97.06 203 LYS A O 1
ATOM 1641 N N . ARG A 1 204 ? 7.557 11.718 0.281 1.00 96.12 204 ARG A N 1
ATOM 1642 C CA . ARG A 1 204 ? 7.404 12.825 1.223 1.00 96.12 204 ARG A CA 1
ATOM 1643 C C . ARG A 1 204 ? 6.306 13.760 0.722 1.00 96.12 204 ARG A C 1
ATOM 1645 O O . ARG A 1 204 ? 6.388 14.269 -0.395 1.00 96.12 204 ARG A O 1
ATOM 1652 N N . THR A 1 205 ? 5.279 13.944 1.534 1.00 94.81 205 THR A N 1
ATOM 1653 C CA . THR A 1 205 ? 4.184 14.884 1.289 1.00 94.81 205 THR A CA 1
ATOM 1654 C C . THR A 1 205 ? 4.686 16.320 1.486 1.00 94.81 205 THR A C 1
ATOM 1656 O O . THR A 1 205 ? 5.695 16.548 2.156 1.00 94.81 205 THR A O 1
ATOM 1659 N N . THR A 1 206 ? 4.003 17.304 0.900 1.00 91.81 206 THR A N 1
ATOM 1660 C CA . THR A 1 206 ? 4.355 18.735 1.017 1.00 91.81 206 THR A CA 1
ATOM 1661 C C . THR A 1 206 ? 4.338 19.245 2.461 1.00 91.81 206 THR A C 1
ATOM 1663 O O . THR A 1 206 ? 5.093 20.145 2.808 1.00 91.81 206 THR A O 1
ATOM 1666 N N . ASP A 1 207 ? 3.533 18.622 3.320 1.00 89.62 207 ASP A N 1
ATOM 1667 C CA . ASP A 1 207 ? 3.440 18.893 4.757 1.00 89.62 207 ASP A CA 1
ATOM 1668 C C . ASP A 1 207 ? 4.530 18.196 5.600 1.00 89.62 207 ASP A C 1
ATOM 1670 O O . ASP A 1 207 ? 4.488 18.220 6.830 1.00 89.62 207 ASP A O 1
ATOM 1674 N N . GLY A 1 208 ? 5.502 17.546 4.955 1.00 91.56 208 GLY A N 1
ATOM 1675 C CA . GLY A 1 208 ? 6.618 16.864 5.608 1.00 91.56 208 GLY A CA 1
ATOM 1676 C C . GLY A 1 208 ? 6.306 15.453 6.116 1.00 91.56 208 GLY A C 1
ATOM 1677 O O . GLY A 1 208 ? 7.230 14.769 6.570 1.00 91.56 208 GLY A O 1
ATOM 1678 N N . ARG A 1 209 ? 5.055 14.980 6.010 1.00 95.50 209 ARG A N 1
ATOM 1679 C CA . ARG A 1 209 ? 4.682 13.597 6.348 1.00 95.50 209 ARG A CA 1
ATOM 1680 C C . ARG A 1 209 ? 5.234 12.605 5.324 1.00 95.50 209 ARG A C 1
ATOM 1682 O O . ARG A 1 209 ? 5.528 12.954 4.182 1.00 95.50 209 ARG A O 1
ATOM 1689 N N . MET A 1 210 ? 5.364 11.347 5.734 1.00 97.50 210 MET A N 1
ATOM 1690 C CA . MET A 1 210 ? 5.747 10.248 4.848 1.00 97.50 210 MET A CA 1
ATOM 1691 C C . MET A 1 210 ? 4.509 9.452 4.447 1.00 97.50 210 MET A C 1
ATOM 1693 O O . MET A 1 210 ? 3.834 8.893 5.308 1.00 97.50 210 MET A O 1
ATOM 1697 N N . LEU A 1 211 ? 4.234 9.388 3.148 1.00 98.12 211 LEU A N 1
ATOM 1698 C CA . LEU A 1 211 ? 3.194 8.566 2.544 1.00 98.12 211 LEU A CA 1
ATOM 1699 C C . LEU A 1 211 ? 3.794 7.261 2.027 1.00 98.12 211 LEU A C 1
ATOM 1701 O O . LEU A 1 211 ? 4.739 7.277 1.239 1.00 98.12 211 LEU A O 1
ATOM 1705 N N . PHE A 1 212 ? 3.216 6.137 2.431 1.00 98.44 212 PHE A N 1
ATOM 1706 C CA . PHE A 1 212 ? 3.637 4.807 2.011 1.00 98.44 212 PHE A CA 1
ATOM 1707 C C . PHE A 1 212 ? 2.517 4.110 1.247 1.00 98.44 212 PHE A C 1
ATOM 1709 O O . PHE A 1 212 ? 1.449 3.880 1.810 1.00 98.44 212 PHE A O 1
ATOM 1716 N N . THR A 1 213 ? 2.765 3.734 -0.007 1.00 98.44 213 THR A N 1
ATOM 1717 C CA . THR A 1 213 ? 1.822 2.940 -0.800 1.00 98.44 213 THR A CA 1
ATOM 1718 C C . THR A 1 213 ? 2.067 1.458 -0.558 1.00 98.44 213 THR A C 1
ATOM 1720 O O . THR A 1 213 ? 3.178 0.955 -0.762 1.00 98.44 213 THR A O 1
ATOM 1723 N N . THR A 1 214 ? 1.022 0.745 -0.145 1.00 97.44 214 THR A N 1
ATOM 1724 C CA . THR A 1 214 ? 1.083 -0.677 0.199 1.00 97.44 214 THR A CA 1
ATOM 1725 C C . THR A 1 214 ? 0.011 -1.493 -0.499 1.00 97.44 214 THR A C 1
ATOM 1727 O O . THR A 1 214 ? -1.082 -1.002 -0.781 1.00 97.44 214 THR A O 1
ATOM 1730 N N . LEU A 1 215 ? 0.323 -2.766 -0.742 1.00 95.62 215 LEU A N 1
ATOM 1731 C CA . LEU A 1 215 ? -0.596 -3.722 -1.349 1.00 95.62 215 LEU A CA 1
ATOM 1732 C C . LEU A 1 215 ? -0.569 -5.052 -0.573 1.00 95.62 215 LEU A C 1
ATOM 1734 O O . LEU A 1 215 ? 0.515 -5.588 -0.326 1.00 95.62 215 LEU A O 1
ATOM 1738 N N . PRO A 1 216 ? -1.727 -5.628 -0.205 1.00 93.75 216 PRO A N 1
ATOM 1739 C CA . PRO A 1 216 ? -1.782 -6.943 0.419 1.00 93.75 216 PRO A CA 1
ATOM 1740 C C . PRO A 1 216 ? -1.484 -8.035 -0.618 1.00 93.75 216 PRO A C 1
ATOM 1742 O O . PRO A 1 216 ? -2.324 -8.354 -1.456 1.00 93.75 216 PRO A O 1
ATOM 1745 N N . ILE A 1 217 ? -0.312 -8.667 -0.532 1.00 93.06 217 ILE A N 1
ATOM 1746 C CA . ILE A 1 217 ? 0.140 -9.667 -1.523 1.00 93.06 217 ILE A CA 1
ATOM 1747 C C . ILE A 1 217 ? -0.559 -11.026 -1.382 1.00 93.06 217 ILE A C 1
ATOM 1749 O O . ILE A 1 217 ? -0.530 -11.869 -2.278 1.00 93.06 217 ILE A O 1
ATOM 1753 N N . LEU A 1 218 ? -1.220 -11.244 -0.245 1.00 87.75 218 LEU A N 1
ATOM 1754 C CA . LEU A 1 218 ? -1.997 -12.454 0.000 1.00 87.75 218 LEU A CA 1
ATOM 1755 C C . LEU A 1 218 ? -3.422 -12.378 -0.562 1.00 87.75 218 LEU A C 1
ATOM 1757 O O . LEU A 1 218 ? -4.133 -13.375 -0.478 1.00 87.75 218 LEU A O 1
ATOM 1761 N N . TYR A 1 219 ? -3.888 -11.201 -1.007 1.00 82.81 219 TYR A N 1
ATOM 1762 C CA . TYR A 1 219 ? -5.250 -10.955 -1.515 1.00 82.81 219 TYR A CA 1
ATOM 1763 C C . TYR A 1 219 ? -6.339 -11.735 -0.755 1.00 82.81 219 TYR A C 1
ATOM 1765 O O . TYR A 1 219 ? -7.032 -12.600 -1.299 1.00 82.81 219 TYR A O 1
ATOM 1773 N N . GLY A 1 220 ? -6.405 -11.487 0.555 1.00 75.19 220 GLY A N 1
ATOM 1774 C CA . GLY A 1 220 ? -7.305 -12.190 1.465 1.00 75.19 220 GLY A CA 1
ATOM 1775 C C . GLY A 1 220 ? -8.767 -11.817 1.279 1.00 75.19 220 GLY A C 1
ATOM 1776 O O . GLY A 1 220 ? -9.110 -10.897 0.534 1.00 75.19 220 GLY A O 1
ATOM 1777 N N . SER A 1 221 ? -9.634 -12.522 1.998 1.00 72.81 221 SER A N 1
ATOM 1778 C CA . SER A 1 221 ? -10.994 -12.050 2.230 1.00 72.81 221 SER A CA 1
ATOM 1779 C C . SER A 1 221 ? -11.044 -11.238 3.525 1.00 72.81 221 SER A C 1
ATOM 1781 O O . SER A 1 221 ? -10.216 -11.433 4.407 1.00 72.81 221 SER A O 1
ATOM 1783 N N . TYR A 1 222 ? -11.986 -10.309 3.644 1.00 69.25 222 TYR A N 1
ATOM 1784 C CA . TYR A 1 222 ? -12.175 -9.460 4.823 1.00 69.25 222 TYR A CA 1
ATOM 1785 C C . TYR A 1 222 ? -13.662 -9.389 5.174 1.00 69.25 222 TYR A C 1
ATOM 1787 O O . TYR A 1 222 ? -14.510 -9.427 4.280 1.00 69.25 222 TYR A O 1
ATOM 1795 N N . SER A 1 223 ? -13.976 -9.286 6.467 1.00 61.06 223 SER A N 1
ATOM 1796 C CA . SER A 1 223 ? -15.317 -8.981 6.984 1.00 61.06 223 SER A CA 1
ATOM 1797 C C . SER A 1 223 ? -15.285 -7.760 7.883 1.00 61.06 223 SER A C 1
ATOM 1799 O O . SER A 1 223 ? -14.362 -7.604 8.688 1.00 61.06 223 SER A O 1
ATOM 1801 N N . SER A 1 224 ? -16.358 -6.977 7.834 1.00 55.81 224 SER A N 1
ATOM 1802 C CA . SER A 1 224 ? -16.654 -5.993 8.872 1.00 55.81 224 SER A CA 1
ATOM 1803 C C . SER A 1 224 ? -17.273 -6.662 10.103 1.00 55.81 224 SER A C 1
ATOM 1805 O O . SER A 1 224 ? -18.122 -7.542 9.975 1.00 55.81 224 SER A O 1
ATOM 1807 N N . TYR A 1 225 ? -16.865 -6.228 11.300 1.00 49.19 225 TYR A N 1
ATOM 1808 C CA . TYR A 1 225 ? -17.454 -6.667 12.573 1.00 49.19 225 TYR A CA 1
ATOM 1809 C C . TYR A 1 225 ? -18.877 -6.109 12.800 1.00 49.19 225 TYR A C 1
ATOM 1811 O O . TYR A 1 225 ? -19.647 -6.677 13.573 1.00 49.19 225 TYR A O 1
ATOM 1819 N N . HIS A 1 226 ? -19.243 -5.015 12.116 1.00 44.72 226 HIS A N 1
ATOM 1820 C CA . HIS A 1 226 ? -20.503 -4.286 12.330 1.00 44.72 226 HIS A CA 1
ATOM 1821 C C . HIS A 1 226 ? -21.322 -4.019 11.052 1.00 44.72 226 HIS A C 1
ATOM 1823 O O . HIS A 1 226 ? -22.391 -3.422 11.144 1.00 44.72 226 HIS A O 1
ATOM 1829 N N . GLY A 1 227 ? -20.860 -4.458 9.875 1.00 45.66 227 GLY A N 1
ATOM 1830 C CA . GLY A 1 227 ? -21.532 -4.220 8.591 1.00 45.66 227 GLY A CA 1
ATOM 1831 C C . GLY A 1 227 ? -21.852 -5.509 7.822 1.00 45.66 227 GLY A C 1
ATOM 1832 O O . GLY A 1 227 ? -21.151 -6.510 7.986 1.00 45.66 227 GLY A O 1
ATOM 1833 N N . PRO A 1 228 ? -22.887 -5.512 6.963 1.00 39.09 228 PRO A N 1
ATOM 1834 C CA . PRO A 1 228 ? -23.211 -6.663 6.134 1.00 39.09 228 PRO A CA 1
ATOM 1835 C C . PRO A 1 228 ? -22.168 -6.833 5.022 1.00 39.09 228 PRO A C 1
ATOM 1837 O O . PRO A 1 228 ? -22.045 -5.998 4.129 1.00 39.09 228 PRO A O 1
ATOM 1840 N N . GLY A 1 229 ? -21.450 -7.955 5.050 1.00 52.91 229 GLY A N 1
ATOM 1841 C CA . GLY A 1 229 ? -20.725 -8.462 3.889 1.00 52.91 229 GLY A CA 1
ATOM 1842 C C . GLY A 1 229 ? -19.261 -8.809 4.139 1.00 52.91 229 GLY A C 1
ATOM 1843 O O . GLY A 1 229 ? -18.530 -8.143 4.870 1.00 52.91 229 GLY A O 1
ATOM 1844 N N . SER A 1 230 ? -18.836 -9.885 3.482 1.00 66.50 230 SER A N 1
ATOM 1845 C CA . SER A 1 230 ? -17.432 -10.237 3.299 1.00 66.50 230 SER A CA 1
ATOM 1846 C C . SER A 1 230 ? -17.022 -9.927 1.866 1.00 66.50 230 SER A C 1
ATOM 1848 O O . SER A 1 230 ? -17.748 -10.311 0.945 1.00 66.50 230 SER A O 1
ATOM 1850 N N . PHE A 1 231 ? -15.854 -9.334 1.656 1.00 75.06 231 PHE A N 1
ATOM 1851 C CA . PHE A 1 231 ? -15.280 -9.159 0.323 1.00 75.06 231 PHE A CA 1
ATOM 1852 C C . PHE A 1 231 ? -14.002 -9.981 0.173 1.00 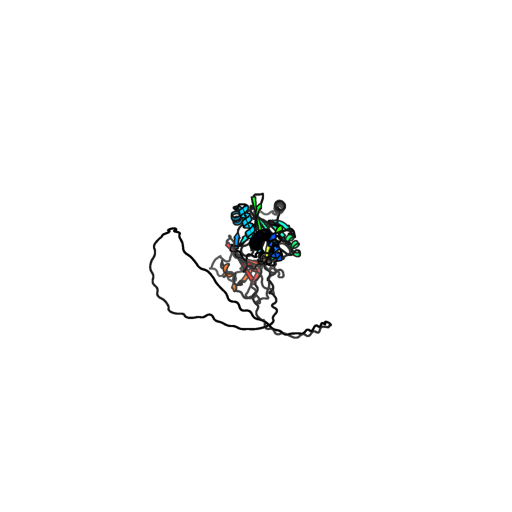75.06 231 PHE A C 1
ATOM 1854 O O . PHE A 1 231 ? -13.348 -10.307 1.159 1.00 75.06 231 PHE A O 1
ATOM 1861 N N . SER A 1 232 ? -13.646 -10.327 -1.065 1.00 78.31 232 SER A N 1
ATOM 1862 C CA . SER A 1 232 ? -12.360 -10.945 -1.385 1.00 78.31 232 SER A CA 1
ATOM 1863 C C . SER A 1 232 ? -11.588 -10.047 -2.323 1.00 78.31 232 SER A C 1
ATOM 1865 O O . SER A 1 232 ? -12.134 -9.566 -3.316 1.00 78.31 232 SER A O 1
ATOM 1867 N N . LEU A 1 233 ? -10.311 -9.874 -2.018 1.00 88.00 233 LEU A N 1
ATOM 1868 C CA . LEU A 1 233 ? -9.382 -9.214 -2.914 1.00 88.00 233 LEU A CA 1
ATOM 1869 C C . LEU A 1 233 ? -8.955 -10.172 -4.025 1.00 88.00 233 LEU A C 1
ATOM 1871 O O . LEU A 1 233 ? -9.063 -11.397 -3.898 1.00 88.00 233 LEU A O 1
ATOM 1875 N N . SER A 1 234 ? -8.462 -9.603 -5.117 1.00 87.38 234 SER A N 1
ATOM 1876 C CA . SER A 1 234 ? -7.908 -10.353 -6.241 1.00 87.38 234 SER A CA 1
ATOM 1877 C C . SER A 1 234 ? -6.706 -9.613 -6.814 1.00 87.38 234 SER A C 1
ATOM 1879 O O . SER A 1 234 ? -6.801 -8.392 -6.951 1.00 87.38 234 SER A O 1
ATOM 1881 N N . PRO A 1 235 ? -5.635 -10.320 -7.217 1.00 91.62 235 PRO A N 1
ATOM 1882 C CA . PRO A 1 235 ? -4.513 -9.688 -7.894 1.00 91.62 235 PRO A CA 1
ATOM 1883 C C . PRO A 1 235 ? -4.963 -8.878 -9.118 1.00 91.62 235 PRO A C 1
ATOM 1885 O O . PRO A 1 235 ? -5.892 -9.297 -9.821 1.00 91.62 235 PRO A O 1
ATOM 1888 N N . PRO A 1 236 ? -4.321 -7.734 -9.401 1.00 90.69 236 PRO A N 1
ATOM 1889 C CA . PRO A 1 236 ? -4.590 -6.970 -10.611 1.00 90.69 236 PRO A CA 1
ATOM 1890 C C . PRO A 1 236 ? -4.135 -7.754 -11.848 1.00 90.69 236 PRO A C 1
ATOM 1892 O O . PRO A 1 236 ? -3.040 -8.314 -11.874 1.00 90.69 236 PRO A O 1
ATOM 1895 N N . ALA A 1 237 ? -4.965 -7.771 -12.894 1.00 85.88 237 ALA A N 1
ATOM 1896 C CA . ALA A 1 237 ? -4.652 -8.481 -14.136 1.00 85.88 237 ALA A CA 1
ATOM 1897 C C . ALA A 1 237 ? -3.525 -7.805 -14.936 1.00 85.88 237 ALA A C 1
ATOM 1899 O O . ALA A 1 237 ? -2.711 -8.474 -15.562 1.00 85.88 237 ALA A O 1
ATOM 1900 N N . PHE A 1 238 ? -3.477 -6.474 -14.914 1.00 85.88 238 PHE A N 1
ATOM 1901 C CA . PHE A 1 238 ? -2.434 -5.671 -15.541 1.00 85.88 238 PHE A CA 1
ATOM 1902 C C . PHE A 1 238 ? -2.219 -4.387 -14.739 1.00 85.88 238 PHE A C 1
ATOM 1904 O O . PHE A 1 238 ? -3.082 -3.981 -13.959 1.00 85.88 238 PHE A O 1
ATOM 1911 N N . LEU A 1 239 ? -1.065 -3.752 -14.943 1.00 93.06 239 LEU A N 1
ATOM 1912 C CA . LEU A 1 239 ? -0.699 -2.501 -14.288 1.00 93.06 239 LEU A CA 1
ATOM 1913 C C . LEU A 1 239 ? -0.578 -1.383 -15.324 1.00 93.06 239 LEU A C 1
ATOM 1915 O O . LEU A 1 239 ? 0.001 -1.573 -16.396 1.00 93.06 239 LEU A O 1
ATOM 1919 N N . ASN A 1 240 ? -1.097 -0.204 -14.997 1.00 94.31 240 ASN A N 1
ATOM 1920 C CA . ASN A 1 240 ? -0.891 1.010 -15.776 1.00 94.31 240 ASN A CA 1
ATOM 1921 C C . ASN A 1 240 ? 0.324 1.771 -15.230 1.00 94.31 240 ASN A C 1
ATOM 1923 O O . ASN A 1 240 ? 0.191 2.732 -14.478 1.00 94.31 240 ASN A O 1
ATOM 1927 N N . ILE A 1 241 ? 1.529 1.332 -15.600 1.00 94.69 241 ILE A N 1
ATOM 1928 C CA . ILE A 1 241 ? 2.784 1.915 -15.091 1.00 94.69 241 ILE A CA 1
ATOM 1929 C C . ILE A 1 241 ? 2.907 3.416 -15.409 1.00 94.69 241 ILE A C 1
ATOM 1931 O O . ILE A 1 241 ? 3.523 4.154 -14.645 1.00 94.69 241 ILE A O 1
ATOM 1935 N N . ARG A 1 242 ? 2.280 3.893 -16.495 1.00 94.25 242 ARG A N 1
ATOM 1936 C CA . ARG A 1 242 ? 2.281 5.317 -16.872 1.00 94.25 242 ARG A CA 1
ATOM 1937 C C . ARG A 1 242 ? 1.559 6.207 -15.860 1.00 94.25 242 ARG A C 1
ATOM 1939 O O . ARG A 1 242 ? 1.917 7.372 -15.751 1.00 94.25 242 ARG A O 1
ATOM 1946 N N . ALA A 1 243 ? 0.577 5.669 -15.134 1.00 93.62 243 ALA A N 1
ATOM 1947 C CA . ALA A 1 243 ? -0.140 6.404 -14.093 1.00 93.62 243 ALA A CA 1
ATOM 1948 C C . ALA A 1 243 ? 0.766 6.789 -12.914 1.00 93.62 243 ALA A C 1
ATOM 1950 O O . ALA A 1 243 ? 0.532 7.801 -12.261 1.00 93.62 243 ALA A O 1
ATOM 1951 N N . GLY A 1 244 ? 1.815 5.999 -12.664 1.00 92.62 244 GLY A N 1
ATOM 1952 C CA . GLY A 1 244 ? 2.769 6.241 -11.590 1.00 92.62 244 GLY A CA 1
ATOM 1953 C C . GLY A 1 244 ? 2.215 5.987 -10.184 1.00 92.62 244 GLY A C 1
ATOM 1954 O O . GLY A 1 244 ? 1.115 5.467 -9.993 1.00 92.62 244 GLY A O 1
ATOM 1955 N N . LEU A 1 245 ? 3.049 6.318 -9.199 1.00 95.12 245 LEU A N 1
ATOM 1956 C CA . LEU A 1 245 ? 2.739 6.309 -7.771 1.00 95.12 245 LEU A CA 1
ATOM 1957 C C . LEU A 1 245 ? 3.177 7.653 -7.162 1.00 95.12 245 LEU A C 1
ATOM 1959 O O . LEU A 1 245 ? 4.122 8.261 -7.673 1.00 95.12 245 LEU A O 1
ATOM 1963 N N . PRO A 1 246 ? 2.535 8.131 -6.079 1.00 95.94 246 PRO A N 1
ATOM 1964 C CA . PRO A 1 246 ? 1.406 7.523 -5.363 1.00 95.94 246 PRO A CA 1
ATOM 1965 C C . PRO A 1 246 ? 0.107 7.577 -6.181 1.00 95.94 246 PRO A C 1
ATOM 1967 O O . PRO A 1 246 ? 0.047 8.263 -7.199 1.00 95.94 246 PRO A O 1
ATOM 1970 N N . ILE A 1 247 ? -0.916 6.837 -5.755 1.00 96.44 247 ILE A N 1
ATOM 1971 C CA . ILE A 1 247 ? -2.216 6.820 -6.441 1.00 96.44 247 ILE A CA 1
ATOM 1972 C C . ILE A 1 247 ? -2.993 8.102 -6.157 1.00 96.44 247 ILE A C 1
ATOM 1974 O O . ILE A 1 247 ? -3.625 8.638 -7.066 1.00 96.44 247 ILE A O 1
ATOM 1978 N N . LEU A 1 248 ? -2.955 8.562 -4.906 1.00 96.00 248 LEU A N 1
ATOM 1979 C CA . LEU A 1 248 ? -3.679 9.738 -4.456 1.00 96.00 248 LEU A CA 1
ATOM 1980 C C . LEU A 1 248 ? -2.881 11.012 -4.729 1.00 96.00 248 LEU A C 1
ATOM 1982 O O . LEU A 1 248 ? -1.684 11.125 -4.437 1.00 96.00 248 LEU A O 1
ATOM 1986 N N . SER A 1 249 ? -3.584 11.995 -5.274 1.00 94.88 249 SER A N 1
ATOM 1987 C CA . SER A 1 249 ? -3.099 13.356 -5.442 1.00 94.88 249 SER A CA 1
ATOM 1988 C C . SER A 1 249 ? -2.972 14.074 -4.096 1.00 94.88 249 SER A C 1
ATOM 1990 O O . SER A 1 249 ? -3.547 13.684 -3.078 1.00 94.88 249 SER A O 1
ATOM 1992 N N . GLN A 1 250 ? -2.210 15.168 -4.090 1.00 94.25 250 GLN A N 1
ATOM 1993 C CA . GLN A 1 250 ? -2.063 16.003 -2.899 1.00 94.25 250 GLN A CA 1
ATOM 1994 C C . GLN A 1 250 ? -3.413 16.574 -2.435 1.00 94.25 250 GLN A C 1
ATOM 1996 O O . GLN A 1 250 ? -3.692 16.609 -1.238 1.00 94.25 250 GLN A O 1
ATOM 2001 N N . GLU A 1 251 ? -4.265 16.963 -3.382 1.00 94.88 251 GLU A N 1
ATOM 2002 C CA . GLU A 1 251 ? -5.598 17.500 -3.109 1.00 94.88 251 GLU A CA 1
ATOM 2003 C C . GLU A 1 251 ? -6.501 16.457 -2.438 1.00 94.88 251 GLU A C 1
ATOM 2005 O O . GLU A 1 251 ? -7.155 16.764 -1.443 1.00 94.88 251 GLU A O 1
ATOM 2010 N N . GLU A 1 252 ? -6.477 15.205 -2.908 1.00 95.50 252 GLU A N 1
ATOM 2011 C CA . GLU A 1 252 ? -7.227 14.097 -2.297 1.00 95.50 252 GLU A CA 1
ATOM 2012 C C . GLU A 1 252 ? -6.726 13.784 -0.878 1.00 95.50 252 GLU A C 1
ATOM 2014 O O . GLU A 1 252 ? -7.530 13.559 0.029 1.00 95.50 252 GLU A O 1
ATOM 2019 N N . ILE A 1 253 ? -5.409 13.837 -0.644 1.00 96.00 253 ILE A N 1
ATOM 2020 C CA . ILE A 1 253 ? -4.813 13.640 0.690 1.00 96.00 253 ILE A CA 1
ATOM 2021 C C . ILE A 1 253 ? -5.274 14.726 1.671 1.00 96.00 253 ILE A C 1
ATOM 2023 O O . ILE A 1 253 ? -5.586 14.452 2.840 1.00 96.00 253 ILE A O 1
ATOM 2027 N N . GLU A 1 254 ? -5.321 15.974 1.214 1.00 94.94 254 GLU A N 1
ATOM 2028 C CA . GLU A 1 254 ? -5.795 17.099 2.014 1.00 94.94 254 GLU A CA 1
ATOM 2029 C C . GLU A 1 254 ? -7.302 17.041 2.253 1.00 94.94 254 GLU A C 1
ATOM 2031 O O . GLU A 1 254 ? -7.740 17.277 3.383 1.00 94.94 254 GLU A O 1
ATOM 2036 N N . ALA A 1 255 ? -8.087 16.687 1.234 1.00 95.50 255 ALA A N 1
ATOM 2037 C CA . ALA A 1 255 ? -9.528 16.496 1.338 1.00 95.50 255 ALA A CA 1
ATOM 2038 C C . ALA A 1 255 ? -9.862 15.410 2.369 1.00 95.50 255 ALA A C 1
ATOM 2040 O O . ALA A 1 255 ? -10.578 15.693 3.327 1.00 95.50 255 ALA A O 1
ATOM 2041 N N . ALA A 1 256 ? -9.235 14.235 2.275 1.00 95.44 256 ALA A N 1
ATOM 2042 C CA . ALA A 1 256 ? -9.385 13.152 3.248 1.00 95.44 256 ALA A CA 1
ATOM 2043 C C . ALA A 1 256 ? -9.022 13.594 4.676 1.00 95.44 256 ALA A C 1
ATOM 2045 O O . ALA A 1 256 ? -9.717 13.289 5.647 1.00 95.44 256 ALA A O 1
ATOM 2046 N N . SER A 1 257 ? -7.946 14.377 4.818 1.00 94.19 257 SER A N 1
ATOM 2047 C CA . SER A 1 257 ? -7.547 14.938 6.113 1.00 94.19 257 SER A CA 1
ATOM 2048 C C . SER A 1 257 ? -8.611 15.891 6.683 1.00 94.19 257 SER A C 1
ATOM 2050 O O . SER A 1 257 ? -8.807 15.936 7.900 1.00 94.19 257 SER A O 1
ATOM 2052 N N . ARG A 1 258 ? -9.310 16.660 5.834 1.00 95.12 258 ARG A N 1
ATOM 2053 C CA . ARG A 1 258 ? -10.431 17.527 6.242 1.00 95.12 258 ARG A CA 1
ATOM 2054 C C . ARG A 1 258 ? -11.661 16.698 6.613 1.00 95.12 258 ARG A C 1
ATOM 2056 O O . ARG A 1 258 ? -12.201 16.924 7.696 1.00 95.12 258 ARG A O 1
ATOM 2063 N N . THR A 1 259 ? -12.044 15.720 5.789 1.00 93.75 259 THR A N 1
ATOM 2064 C CA . THR A 1 259 ? -13.160 14.793 6.047 1.00 93.75 259 THR A CA 1
ATOM 2065 C C . THR A 1 259 ? -13.009 14.131 7.413 1.00 93.75 259 THR A C 1
ATOM 2067 O O . THR A 1 259 ? -13.908 14.208 8.250 1.00 93.75 259 THR A O 1
ATOM 2070 N N . TYR A 1 260 ? -11.827 13.585 7.704 1.00 94.12 260 TYR A N 1
ATOM 2071 C CA . TYR A 1 260 ? -11.559 12.943 8.987 1.00 94.12 260 TYR A CA 1
ATOM 2072 C C . TYR A 1 260 ? -11.654 13.904 10.182 1.00 94.12 260 TYR A C 1
ATOM 2074 O O . TYR A 1 260 ? -12.203 13.548 11.226 1.00 94.12 260 TYR A O 1
ATOM 2082 N N . ARG A 1 261 ? -11.165 15.146 10.052 1.00 94.25 261 ARG A N 1
ATOM 2083 C CA . ARG A 1 261 ? -11.292 16.160 11.118 1.00 94.25 261 ARG A CA 1
ATOM 2084 C C . ARG A 1 261 ? -12.754 16.500 11.409 1.00 94.25 261 ARG A C 1
ATOM 2086 O O . ARG A 1 261 ? -13.101 16.682 12.574 1.00 94.25 261 ARG A O 1
ATOM 2093 N N . LEU A 1 262 ? -13.592 16.589 10.376 1.00 94.25 262 LEU A N 1
ATOM 2094 C CA . LEU A 1 262 ? -15.030 16.826 10.531 1.00 94.25 262 LEU A CA 1
ATOM 2095 C C . LEU A 1 262 ? -15.716 15.632 11.199 1.00 94.25 262 LEU A C 1
ATOM 2097 O O . LEU A 1 262 ? -16.411 15.820 12.196 1.00 94.25 262 LEU A O 1
ATOM 2101 N N . HIS A 1 263 ? -15.439 14.419 10.718 1.00 92.19 263 HIS A N 1
ATOM 2102 C CA . HIS A 1 263 ? -15.950 13.179 11.302 1.00 92.19 263 HIS A CA 1
ATOM 2103 C C . HIS A 1 263 ? -15.588 13.063 12.789 1.00 92.19 263 HIS A C 1
ATOM 2105 O O . HIS A 1 263 ? -16.439 12.789 13.632 1.00 92.19 263 HIS A O 1
ATOM 2111 N N . ARG A 1 264 ? -14.330 13.355 13.143 1.00 92.12 264 ARG A N 1
ATOM 2112 C CA . ARG A 1 264 ? -13.875 13.344 14.535 1.00 92.12 264 ARG A CA 1
ATOM 2113 C C . ARG A 1 264 ? -14.669 14.323 15.405 1.00 92.12 264 ARG A C 1
ATOM 2115 O O . ARG A 1 264 ? -15.163 13.913 16.451 1.00 92.12 264 ARG A O 1
ATOM 2122 N N . ARG A 1 265 ? -14.853 15.575 14.965 1.00 93.31 265 ARG A N 1
ATOM 2123 C CA . ARG A 1 265 ? -15.655 16.574 15.703 1.00 93.31 265 ARG A CA 1
ATOM 2124 C C . ARG A 1 265 ? -17.099 16.116 15.912 1.00 93.31 265 ARG A C 1
ATOM 2126 O O . ARG A 1 265 ? -17.629 16.278 17.006 1.00 93.31 265 ARG A O 1
ATOM 2133 N N . GLN A 1 266 ? -17.721 15.537 14.885 1.00 90.94 266 GLN A N 1
ATOM 2134 C CA . GLN A 1 266 ? -19.084 15.007 14.980 1.00 90.94 266 GLN A CA 1
ATOM 2135 C C . GLN A 1 266 ? -19.166 13.859 15.991 1.00 90.94 266 GLN A C 1
ATOM 2137 O O . GLN A 1 266 ? -20.004 13.899 16.887 1.00 90.94 266 GLN A O 1
ATOM 2142 N N . SER A 1 267 ? -18.237 12.901 15.929 1.00 87.19 267 SER A N 1
ATOM 2143 C CA . SER A 1 267 ? -18.200 11.772 16.869 1.00 87.19 267 SER A CA 1
ATOM 2144 C C . SER A 1 267 ? -17.982 12.206 18.329 1.00 87.19 267 SER A C 1
ATOM 2146 O O . SER A 1 267 ? -18.567 11.634 19.252 1.00 87.19 267 SER A O 1
ATOM 2148 N N . GLU A 1 268 ? -17.178 13.251 18.558 1.00 88.38 268 GLU A N 1
ATOM 2149 C CA . GLU A 1 268 ? -16.963 13.847 19.882 1.00 88.38 268 GLU A CA 1
ATOM 2150 C C . GLU A 1 268 ? -18.247 14.525 20.395 1.00 88.38 268 GLU A C 1
ATOM 2152 O O . GLU A 1 268 ? -18.619 14.338 21.558 1.00 88.38 268 GLU A O 1
ATOM 2157 N N . LEU A 1 269 ? -18.969 15.241 19.523 1.00 89.50 269 LEU A N 1
ATOM 2158 C CA . LEU A 1 269 ? -20.244 15.882 19.851 1.00 89.50 269 LEU A CA 1
ATOM 2159 C C . LEU A 1 269 ? -21.323 14.847 20.205 1.00 89.50 269 LEU A C 1
ATOM 2161 O O . LEU A 1 269 ? -21.948 14.961 21.257 1.00 89.50 269 LEU A O 1
ATOM 2165 N N . GLU A 1 270 ? -21.483 13.793 19.404 1.00 84.69 270 GLU A N 1
ATOM 2166 C CA . GLU A 1 270 ? -22.415 12.689 19.681 1.00 84.69 270 GLU A CA 1
ATOM 2167 C C . GLU A 1 270 ? -22.103 11.992 21.010 1.00 84.69 270 GLU A C 1
ATOM 2169 O O . GLU A 1 270 ? -22.999 11.735 21.818 1.00 84.69 270 GLU A O 1
ATOM 2174 N N . THR A 1 271 ? -20.818 11.747 21.283 1.00 83.88 271 THR A N 1
ATOM 2175 C CA . THR A 1 271 ? -20.377 11.164 22.556 1.00 83.88 271 THR A CA 1
ATOM 2176 C C . THR A 1 271 ? -20.705 12.088 23.734 1.00 83.88 271 THR A C 1
ATOM 2178 O O . THR A 1 271 ? -21.122 11.618 24.797 1.00 83.88 271 THR A O 1
ATOM 2181 N N . SER A 1 272 ? -20.558 13.406 23.557 1.00 82.75 272 SER A N 1
ATOM 2182 C CA . SER A 1 272 ? -20.897 14.399 24.581 1.00 82.75 272 SER A CA 1
ATOM 2183 C C . SER A 1 272 ? -22.407 14.482 24.848 1.00 82.75 272 SER A C 1
ATOM 2185 O O . SER A 1 272 ? -22.799 14.500 26.016 1.00 82.75 272 SER A O 1
ATOM 2187 N N . LEU A 1 273 ? -23.250 14.420 23.805 1.00 82.94 273 LEU A N 1
ATOM 2188 C CA . LEU A 1 273 ? -24.713 14.375 23.929 1.00 82.94 273 LEU A CA 1
ATOM 2189 C C . LEU A 1 273 ? -25.192 13.091 24.617 1.00 82.94 273 LEU A C 1
ATOM 2191 O O . LEU A 1 273 ? -26.056 13.134 25.493 1.00 82.94 273 LEU A O 1
ATOM 2195 N N . ALA A 1 274 ? -24.612 11.941 24.268 1.00 76.44 274 ALA A N 1
ATOM 2196 C CA . ALA A 1 274 ? -24.941 10.675 24.922 1.00 76.44 274 ALA A CA 1
ATOM 2197 C C . ALA A 1 274 ? -24.595 10.706 26.422 1.00 76.44 274 ALA A C 1
ATOM 2199 O O . ALA A 1 274 ? -25.315 10.145 27.254 1.00 76.44 274 ALA A O 1
ATOM 2200 N N . LYS A 1 275 ? -23.506 11.394 26.790 1.00 76.62 275 LYS A N 1
ATOM 2201 C CA . LYS A 1 275 ? -23.095 11.556 28.186 1.00 76.62 275 LYS A CA 1
ATOM 2202 C C . LYS A 1 275 ? -24.028 12.496 28.953 1.00 76.62 275 LYS A C 1
ATOM 2204 O O . LYS A 1 275 ? -24.387 12.161 30.078 1.00 76.62 275 LYS A O 1
ATOM 2209 N N . SER A 1 276 ? -24.462 13.615 28.369 1.00 71.06 276 SER A N 1
ATOM 2210 C CA . SER A 1 276 ? -25.398 14.548 29.017 1.00 71.06 276 SER A CA 1
ATOM 2211 C C . SER A 1 276 ? -26.814 13.975 29.162 1.00 71.06 276 SER A C 1
ATOM 2213 O O . SER A 1 276 ? -27.437 14.176 30.202 1.00 71.06 276 SER A O 1
ATOM 2215 N N . GLN A 1 277 ? -27.290 13.155 28.219 1.00 63.62 277 GLN A N 1
ATOM 2216 C CA . GLN A 1 277 ? -28.566 12.432 28.363 1.00 63.62 277 GLN A CA 1
ATOM 2217 C C . GLN A 1 277 ? -28.528 11.350 29.460 1.00 63.62 277 GLN A C 1
ATOM 2219 O O . GLN A 1 277 ? -29.545 11.065 30.092 1.00 63.62 277 GLN A O 1
ATOM 2224 N N . SER A 1 278 ? -27.354 10.779 29.754 1.00 55.12 278 SER A N 1
ATOM 2225 C CA . SER A 1 278 ? -27.184 9.823 30.857 1.00 55.12 278 SER A CA 1
ATOM 2226 C C . SER A 1 278 ? -27.193 10.474 32.250 1.00 55.12 278 SER A C 1
ATOM 2228 O O . SER A 1 278 ? -27.341 9.751 33.237 1.00 55.12 278 SER A O 1
ATOM 2230 N N . PHE A 1 279 ? -27.038 11.800 32.362 1.00 52.72 279 PHE A N 1
ATOM 2231 C CA . PHE A 1 279 ? -27.041 12.512 33.650 1.00 52.72 279 PHE A CA 1
ATOM 2232 C C . PHE A 1 279 ? -28.450 12.798 34.200 1.00 52.72 279 PHE A C 1
ATOM 2234 O O . PHE A 1 279 ? -28.572 13.168 35.362 1.00 52.72 279 PHE A O 1
ATOM 2241 N N . HIS A 1 280 ? -29.520 12.571 33.428 1.00 51.47 280 HIS A N 1
ATOM 2242 C CA . HIS A 1 280 ? -30.909 12.768 33.880 1.00 51.47 280 HIS A CA 1
ATOM 2243 C C . HIS A 1 280 ? -31.616 11.491 34.367 1.00 51.47 280 HIS A C 1
ATOM 2245 O O . HIS A 1 280 ? -32.828 11.479 34.562 1.00 51.47 280 HIS A O 1
ATOM 2251 N N . LYS A 1 281 ? -30.874 10.400 34.601 1.00 53.09 281 LYS A N 1
ATOM 2252 C CA . LYS A 1 281 ? -31.442 9.157 35.143 1.00 53.09 281 LYS A CA 1
ATOM 2253 C C . LYS A 1 281 ? -30.551 8.531 36.215 1.00 53.09 281 LYS A C 1
ATOM 2255 O O . LYS A 1 281 ? -30.004 7.452 35.993 1.00 53.09 281 LYS A O 1
ATOM 2260 N N . LYS A 1 282 ? -30.416 9.185 37.378 1.00 40.44 282 LYS A N 1
ATOM 2261 C CA . LYS A 1 282 ? -30.138 8.495 38.655 1.00 40.44 282 LYS A CA 1
ATOM 2262 C C . LYS A 1 282 ? -30.264 9.403 39.889 1.00 40.44 282 LYS A C 1
ATOM 2264 O O . LYS A 1 282 ? -29.311 10.083 40.247 1.00 40.44 282 LYS A O 1
ATOM 2269 N N . ASP A 1 283 ? -31.380 9.278 40.602 1.00 42.62 283 ASP A N 1
ATOM 2270 C CA . ASP A 1 283 ? -31.425 9.466 42.055 1.00 42.62 283 ASP A CA 1
ATOM 2271 C C . ASP A 1 283 ? -31.122 8.120 42.727 1.00 42.62 283 ASP A C 1
ATOM 2273 O O . ASP A 1 283 ? -32.006 7.272 42.802 1.00 42.62 283 ASP A O 1
ATOM 2277 N N . THR A 1 284 ? -29.874 7.877 43.160 1.00 34.62 284 THR A N 1
ATOM 2278 C CA . THR A 1 284 ? -29.497 7.013 44.316 1.00 34.62 284 THR A CA 1
ATOM 2279 C C . THR A 1 284 ? -27.990 7.209 44.642 1.00 34.62 284 THR A C 1
ATOM 2281 O O . THR A 1 284 ? -27.190 7.205 43.702 1.00 34.62 284 THR A O 1
ATOM 2284 N N . PRO A 1 285 ? -27.570 7.366 45.922 1.00 40.66 285 PRO A N 1
ATOM 2285 C CA . PRO A 1 285 ? -26.251 7.903 46.320 1.00 40.66 285 PRO A CA 1
ATOM 2286 C C . PRO A 1 285 ? -25.072 6.890 46.267 1.00 40.66 285 PRO A C 1
ATOM 2288 O O . PRO A 1 285 ? -25.273 5.716 45.944 1.00 40.66 285 PRO A O 1
ATOM 2291 N N . PRO A 1 286 ? -23.811 7.339 46.491 1.00 44.78 286 PRO A N 1
ATOM 2292 C CA . PRO A 1 286 ? -22.663 6.913 45.694 1.00 44.78 286 PRO A CA 1
ATOM 2293 C C . PRO A 1 286 ? -21.794 5.834 46.352 1.00 44.78 286 PRO A C 1
ATOM 2295 O O . PRO A 1 286 ? -21.646 5.771 47.570 1.00 44.78 286 PRO A O 1
ATOM 2298 N N . ARG A 1 287 ? -21.090 5.055 45.519 1.00 29.00 287 ARG A N 1
ATOM 2299 C CA . ARG A 1 287 ? -19.850 4.383 45.926 1.00 29.00 287 ARG A CA 1
ATOM 2300 C C . ARG A 1 287 ? -18.735 4.736 44.949 1.00 29.00 287 ARG A C 1
ATOM 2302 O O . ARG A 1 287 ? -18.801 4.434 43.761 1.00 29.00 287 ARG A O 1
ATOM 2309 N N . THR A 1 288 ? -17.744 5.415 45.506 1.00 39.00 288 THR A N 1
ATOM 2310 C CA . THR A 1 288 ? -16.453 5.814 44.948 1.00 39.00 288 THR A CA 1
ATOM 2311 C C . THR A 1 288 ? -15.787 4.693 44.158 1.00 39.00 288 THR A C 1
ATOM 2313 O O . THR A 1 288 ? -15.527 3.624 44.703 1.00 39.00 288 THR A O 1
ATOM 2316 N N . LEU A 1 289 ? -15.457 4.966 42.894 1.00 31.66 289 LEU A N 1
ATOM 2317 C CA . LEU A 1 289 ? -14.441 4.252 42.122 1.00 31.66 289 LEU A CA 1
ATOM 2318 C C . LEU A 1 289 ? -13.848 5.225 41.101 1.00 31.66 289 LEU A C 1
ATOM 2320 O O . LEU A 1 289 ? -14.516 5.698 40.186 1.00 31.66 289 LEU A O 1
ATOM 2324 N N . THR A 1 290 ? -12.575 5.531 41.311 1.00 33.50 290 THR A N 1
ATOM 2325 C CA . THR A 1 290 ? -11.682 6.215 40.385 1.00 33.50 290 THR A CA 1
ATOM 2326 C C . THR A 1 290 ? -11.593 5.417 39.083 1.00 33.50 290 THR A C 1
ATOM 2328 O O . THR A 1 290 ? -11.122 4.280 39.063 1.00 33.50 290 THR A O 1
ATOM 2331 N N . SER A 1 291 ? -12.065 5.995 37.977 1.00 30.33 291 SER A N 1
ATOM 2332 C CA . SER A 1 291 ? -11.904 5.426 36.639 1.00 30.33 291 SER A CA 1
ATOM 2333 C C . SER A 1 291 ? -11.160 6.405 35.742 1.00 30.33 291 SER A C 1
ATOM 2335 O O . SER A 1 291 ? -11.742 7.312 35.147 1.00 30.33 291 SER A O 1
ATOM 2337 N N . ASN A 1 292 ? -9.863 6.167 35.606 1.00 30.78 292 ASN A N 1
ATOM 2338 C CA . ASN A 1 292 ? -9.044 6.721 34.544 1.00 30.78 292 ASN A CA 1
ATOM 2339 C C . ASN A 1 292 ? -9.317 5.828 33.326 1.00 30.78 292 ASN A C 1
ATOM 2341 O O . ASN A 1 292 ? -8.697 4.780 33.159 1.00 30.78 292 ASN A O 1
ATOM 2345 N N . THR A 1 293 ? -10.333 6.163 32.534 1.00 28.45 293 THR A N 1
ATOM 2346 C CA . THR A 1 293 ? -10.637 5.470 31.276 1.00 28.45 293 THR A CA 1
ATOM 2347 C C . THR A 1 293 ? -10.446 6.451 30.136 1.00 28.45 293 THR A C 1
ATOM 2349 O O . THR A 1 293 ? -11.307 7.281 29.856 1.00 28.45 293 THR A O 1
ATOM 2352 N N . THR A 1 294 ? -9.290 6.342 29.484 1.00 30.09 294 THR A N 1
ATOM 2353 C CA . THR A 1 294 ? -9.078 6.811 28.116 1.00 30.09 294 THR A CA 1
ATOM 2354 C C . THR A 1 294 ? -10.155 6.174 27.241 1.00 30.09 294 THR A C 1
ATOM 2356 O O . THR A 1 294 ? -10.264 4.948 27.183 1.00 30.09 294 THR A O 1
ATOM 2359 N N . GLY A 1 295 ? -11.001 7.005 26.632 1.00 28.23 295 GLY A N 1
ATOM 2360 C CA . GLY A 1 295 ? -12.124 6.571 25.812 1.00 28.23 295 GLY A CA 1
ATOM 2361 C C . GLY A 1 295 ? -11.657 5.814 24.574 1.00 28.23 295 GLY A C 1
ATOM 2362 O O . GLY A 1 295 ? -11.254 6.421 23.592 1.00 28.23 295 GLY A O 1
ATOM 2363 N N . SER A 1 296 ? -11.743 4.486 24.614 1.00 30.66 296 SER A N 1
ATOM 2364 C CA . SER A 1 296 ? -11.861 3.673 23.407 1.00 30.66 296 SER A CA 1
ATOM 2365 C C . SER A 1 296 ? -13.345 3.665 23.058 1.00 30.66 296 SER A C 1
ATOM 2367 O O . SER A 1 296 ? -14.156 3.012 23.722 1.00 30.66 296 SER A O 1
ATOM 2369 N N . SER A 1 297 ? -13.706 4.492 22.076 1.00 34.28 297 SER A N 1
ATOM 2370 C CA . SER A 1 297 ? -15.003 4.395 21.414 1.00 34.28 297 SER A CA 1
ATOM 2371 C C . SER A 1 297 ? -15.172 2.969 20.881 1.00 34.28 297 SER A C 1
ATOM 2373 O O . SER A 1 297 ? -14.193 2.267 20.633 1.00 34.28 297 SER A O 1
ATOM 2375 N N . LYS A 1 298 ? -16.414 2.507 20.757 1.00 35.78 298 LYS A N 1
ATOM 2376 C CA . LYS A 1 298 ? -16.768 1.168 20.269 1.00 35.78 298 LYS A CA 1
ATOM 2377 C C . LYS A 1 298 ? -16.347 1.032 18.794 1.00 35.78 298 LYS A C 1
ATOM 2379 O O . LYS A 1 298 ? -17.157 1.240 17.900 1.00 35.78 298 LYS A O 1
ATOM 2384 N N . GLU A 1 299 ? -15.072 0.762 18.540 1.00 46.94 299 GLU A N 1
ATOM 2385 C CA . GLU A 1 299 ? -14.479 0.823 17.203 1.00 46.94 299 GLU A CA 1
ATOM 2386 C C . GLU A 1 299 ? -14.770 -0.448 16.403 1.00 46.94 299 GLU A C 1
ATOM 2388 O O . GLU A 1 299 ? -14.365 -1.555 16.767 1.00 46.94 299 GLU A O 1
ATOM 2393 N N . GLY A 1 300 ? -15.461 -0.278 15.274 1.00 52.25 300 GLY A N 1
ATOM 2394 C CA . GLY A 1 300 ? -15.492 -1.287 14.227 1.00 52.25 300 GLY A CA 1
ATOM 2395 C C . GLY A 1 300 ? -14.074 -1.579 13.741 1.00 52.25 300 GLY A C 1
ATOM 2396 O O . GLY A 1 300 ? -13.262 -0.675 13.551 1.00 52.25 300 GLY A O 1
ATOM 2397 N N . GLN A 1 301 ? -13.776 -2.857 13.544 1.00 55.78 301 GLN A N 1
ATOM 2398 C CA . GLN A 1 301 ? -12.495 -3.318 13.023 1.00 55.78 301 GLN A CA 1
ATOM 2399 C C . GLN A 1 301 ? -12.746 -4.206 11.803 1.00 55.78 301 GLN A C 1
ATOM 2401 O O . GLN A 1 301 ? -13.674 -5.022 11.803 1.00 55.78 301 GLN A O 1
ATOM 2406 N N . LEU A 1 302 ? -11.914 -4.063 10.767 1.00 55.38 302 LEU A N 1
ATOM 2407 C CA . LEU A 1 302 ? -11.861 -5.029 9.669 1.00 55.38 302 LEU A CA 1
ATOM 2408 C C . LEU A 1 302 ? -10.985 -6.204 10.071 1.00 55.38 302 LEU A C 1
ATOM 2410 O O . LEU A 1 302 ? -9.855 -6.025 10.522 1.00 55.38 302 LEU A O 1
ATOM 2414 N N . ILE A 1 303 ? -11.514 -7.408 9.884 1.00 57.94 303 ILE A N 1
ATOM 2415 C CA . ILE A 1 303 ? -10.817 -8.648 10.212 1.00 57.94 303 ILE A CA 1
ATOM 2416 C C . ILE A 1 303 ? -10.683 -9.469 8.936 1.00 57.94 303 ILE A C 1
ATOM 2418 O O . ILE A 1 303 ? -11.648 -9.648 8.187 1.00 57.94 303 ILE A O 1
ATOM 2422 N N . ARG A 1 304 ? -9.472 -9.968 8.687 1.00 55.22 304 ARG A N 1
ATOM 2423 C CA . ARG A 1 304 ? -9.188 -10.873 7.578 1.00 55.22 304 ARG A CA 1
ATOM 2424 C C . ARG A 1 304 ? -9.856 -12.232 7.815 1.00 55.22 304 ARG A C 1
ATOM 2426 O O . ARG A 1 304 ? -9.709 -12.836 8.873 1.00 55.22 304 ARG A O 1
ATOM 2433 N N . ILE A 1 305 ? -10.546 -12.716 6.791 1.00 54.62 305 ILE A N 1
ATOM 2434 C CA . ILE A 1 305 ? -11.123 -14.054 6.670 1.00 54.62 305 ILE A CA 1
ATOM 2435 C C . ILE A 1 305 ? -10.252 -14.850 5.706 1.00 54.62 305 ILE A C 1
ATOM 2437 O O . ILE A 1 305 ? -10.006 -14.430 4.571 1.00 54.62 305 ILE A O 1
ATOM 2441 N N . GLU A 1 306 ? -9.836 -16.039 6.108 1.00 48.25 306 GLU A N 1
ATOM 2442 C CA . GLU A 1 306 ? -9.379 -17.034 5.145 1.00 48.25 306 GLU A CA 1
ATOM 2443 C C . GLU A 1 306 ? -10.606 -17.794 4.632 1.00 48.25 306 GLU A C 1
ATOM 2445 O O . GLU A 1 306 ? -11.459 -18.200 5.415 1.00 48.25 306 GLU A O 1
ATOM 2450 N N . ARG A 1 307 ? -10.742 -17.950 3.313 1.00 39.06 307 ARG A N 1
ATOM 2451 C CA . ARG A 1 307 ? -11.670 -18.916 2.710 1.00 39.06 307 ARG A CA 1
ATOM 2452 C C . ARG A 1 307 ? -10.836 -20.072 2.161 1.00 39.06 307 ARG A C 1
ATOM 2454 O O . ARG A 1 307 ? -9.848 -19.785 1.481 1.00 39.06 307 ARG A O 1
ATOM 2461 N N . PRO A 1 308 ? -11.200 -21.340 2.420 1.00 30.41 308 PRO A N 1
ATOM 2462 C CA . PRO A 1 308 ? -10.522 -22.468 1.796 1.00 30.41 308 PRO A CA 1
ATOM 2463 C C . PRO A 1 308 ? -10.676 -22.387 0.270 1.00 30.41 308 PRO A C 1
ATOM 2465 O O . PRO A 1 308 ? -11.761 -22.106 -0.243 1.00 30.41 308 PRO A O 1
ATOM 2468 N N . VAL A 1 309 ? -9.573 -22.596 -0.448 1.00 34.97 309 VAL A N 1
ATOM 2469 C CA . VAL A 1 309 ? -9.548 -22.721 -1.910 1.00 34.97 309 VAL A CA 1
ATOM 2470 C C . VAL A 1 309 ? -10.002 -24.147 -2.255 1.00 34.97 309 VAL A C 1
ATOM 2472 O O . VAL A 1 309 ? -9.444 -25.085 -1.682 1.00 34.97 309 VAL A O 1
ATOM 2475 N N . PRO A 1 310 ? -11.002 -24.357 -3.133 1.00 29.61 310 PRO A N 1
ATOM 2476 C CA . PRO A 1 310 ? -11.311 -25.700 -3.609 1.00 29.61 310 PRO A CA 1
ATOM 2477 C C . PRO A 1 310 ? -10.119 -26.231 -4.427 1.00 29.61 310 PRO A C 1
ATOM 2479 O O . PRO A 1 310 ? -9.561 -25.479 -5.231 1.00 29.61 310 PRO A O 1
ATOM 2482 N N . PRO A 1 311 ? -9.685 -27.486 -4.218 1.00 32.34 311 PRO A N 1
ATOM 2483 C CA . PRO A 1 311 ? -8.576 -28.056 -4.975 1.00 32.34 311 PRO A CA 1
ATOM 2484 C C . PRO A 1 311 ? -8.915 -28.109 -6.476 1.00 32.34 311 PRO A C 1
ATOM 2486 O O . PRO A 1 311 ? -10.078 -28.327 -6.820 1.00 32.34 311 PRO A O 1
ATOM 2489 N N . PRO A 1 312 ? -7.927 -27.917 -7.372 1.00 34.84 312 PRO A N 1
ATOM 2490 C CA . PRO A 1 312 ? -8.149 -28.066 -8.805 1.00 34.84 312 PRO A CA 1
ATOM 2491 C C . PRO A 1 312 ? -8.582 -29.504 -9.108 1.00 34.84 312 PRO A C 1
ATOM 2493 O O . PRO A 1 312 ? -7.936 -30.457 -8.661 1.00 34.84 312 PRO A O 1
ATOM 2496 N N . GLU A 1 313 ? -9.675 -29.651 -9.858 1.00 30.59 313 GLU A N 1
ATOM 2497 C CA . GLU A 1 313 ? -10.115 -30.930 -10.410 1.00 30.59 313 GLU A CA 1
ATOM 2498 C C . GLU A 1 313 ? -8.964 -31.552 -11.205 1.00 30.59 313 GLU A C 1
ATOM 2500 O O . GLU A 1 313 ? -8.513 -31.025 -12.222 1.00 30.59 313 GLU A O 1
ATOM 2505 N N . LYS A 1 314 ? -8.450 -32.675 -10.700 1.00 31.83 314 LYS A N 1
ATOM 2506 C CA . LYS A 1 314 ? -7.544 -33.535 -11.449 1.00 31.83 314 LYS A CA 1
ATOM 2507 C C . LYS A 1 314 ? -8.390 -34.379 -12.391 1.00 31.83 314 LYS A C 1
ATOM 2509 O O . LYS A 1 314 ? -9.025 -35.335 -11.954 1.00 31.83 314 LYS A O 1
ATOM 2514 N N . THR A 1 315 ? -8.354 -34.052 -13.676 1.00 29.66 315 THR A N 1
ATOM 2515 C CA . THR A 1 315 ? -8.736 -34.983 -14.737 1.00 29.66 315 THR A CA 1
ATOM 2516 C C . THR A 1 315 ? -7.785 -36.178 -14.676 1.00 29.66 315 THR A C 1
ATOM 2518 O O . THR A 1 315 ? -6.576 -36.033 -14.854 1.00 29.66 315 THR A O 1
ATOM 2521 N N . ALA A 1 316 ? -8.324 -37.348 -14.343 1.00 27.78 316 ALA A N 1
ATOM 2522 C CA . ALA A 1 316 ? -7.606 -38.614 -14.358 1.00 27.78 316 ALA A CA 1
ATOM 2523 C C . ALA A 1 316 ? -7.525 -39.162 -15.792 1.00 27.78 316 ALA A C 1
ATOM 2525 O O . ALA A 1 316 ? -8.518 -39.134 -16.515 1.00 27.78 316 ALA A O 1
ATOM 2526 N N . GLY A 1 317 ? -6.362 -39.702 -16.170 1.00 26.89 317 GLY A N 1
ATOM 2527 C CA . GLY A 1 317 ? -6.197 -40.497 -17.386 1.00 26.89 317 GLY A CA 1
ATOM 2528 C C . GLY A 1 317 ? -4.740 -40.821 -17.737 1.00 26.89 317 GLY A C 1
ATOM 2529 O O . GLY A 1 317 ? -4.154 -40.074 -18.505 1.00 26.89 317 GLY A O 1
ATOM 2530 N N . ALA A 1 318 ? -4.246 -41.958 -17.206 1.00 28.42 318 ALA A N 1
ATOM 2531 C CA . ALA A 1 318 ? -3.204 -42.875 -17.736 1.00 28.42 318 ALA A CA 1
ATOM 2532 C C . ALA A 1 318 ? -1.758 -42.342 -17.957 1.00 28.42 318 ALA A C 1
ATOM 2534 O O . ALA A 1 318 ? -1.563 -41.215 -18.373 1.00 28.42 318 ALA A O 1
ATOM 2535 N N . SER A 1 319 ? -0.654 -43.076 -17.761 1.00 26.17 319 SER A N 1
ATOM 2536 C CA . SER A 1 319 ? -0.344 -44.424 -17.260 1.00 26.17 319 SER A CA 1
ATOM 2537 C C . SER A 1 319 ? 1.135 -44.438 -16.806 1.00 26.17 319 SER A C 1
ATOM 2539 O O . SER A 1 319 ? 1.876 -43.489 -17.050 1.00 26.17 319 SER A O 1
ATOM 2541 N N . LEU A 1 320 ? 1.522 -45.518 -16.130 1.00 30.70 320 LEU A N 1
ATOM 2542 C CA . LEU A 1 320 ? 2.814 -45.840 -15.517 1.00 30.70 320 LEU A CA 1
ATOM 2543 C C . LEU A 1 320 ? 4.031 -45.755 -16.454 1.00 30.70 320 LEU A C 1
ATOM 2545 O O . LEU A 1 320 ? 3.965 -46.258 -17.566 1.00 30.70 320 LEU A O 1
ATOM 2549 N N . GLU A 1 321 ? 5.177 -45.325 -15.912 1.00 26.61 321 GLU A N 1
ATOM 2550 C CA . GLU A 1 321 ? 6.443 -46.046 -16.098 1.00 26.61 321 GLU A CA 1
ATOM 2551 C C . GLU A 1 321 ? 7.435 -45.749 -14.960 1.00 26.61 321 GLU A C 1
ATOM 2553 O O . GLU A 1 321 ? 7.567 -44.631 -14.464 1.00 26.61 321 GLU A O 1
ATOM 2558 N N . SER A 1 322 ? 8.061 -46.825 -14.493 1.00 26.55 322 SER A N 1
ATOM 2559 C CA . SER A 1 322 ? 8.900 -46.944 -13.304 1.00 26.55 322 SER A CA 1
ATOM 2560 C C . SER A 1 322 ? 10.372 -46.850 -13.690 1.00 26.55 322 SER A C 1
ATOM 2562 O O . SER A 1 322 ? 10.809 -47.670 -14.486 1.00 26.55 322 SER A O 1
ATOM 2564 N N . TYR A 1 323 ? 11.154 -45.990 -13.028 1.00 28.08 323 TYR A N 1
ATOM 2565 C CA . TYR A 1 323 ? 12.602 -46.189 -12.892 1.00 28.08 323 TYR A CA 1
ATOM 2566 C C . TYR A 1 323 ? 13.095 -45.792 -11.496 1.00 28.08 323 TYR A C 1
ATOM 2568 O O . TYR A 1 323 ? 13.114 -44.627 -11.102 1.00 28.08 323 TYR A O 1
ATOM 2576 N N . SER A 1 324 ? 13.492 -46.823 -10.755 1.00 26.77 324 SER A N 1
ATOM 2577 C CA . SER A 1 324 ? 14.332 -46.794 -9.559 1.00 26.77 324 SER A CA 1
ATOM 2578 C C . SER A 1 324 ? 15.777 -46.464 -9.935 1.00 26.77 324 SER A C 1
ATOM 2580 O O . SER A 1 324 ? 16.233 -47.004 -10.929 1.00 26.77 324 SER A O 1
ATOM 2582 N N . HIS A 1 325 ? 16.503 -45.689 -9.116 1.00 28.81 325 HIS A N 1
ATOM 2583 C CA . HIS A 1 325 ? 17.950 -45.831 -8.826 1.00 28.81 325 HIS A CA 1
ATOM 2584 C C . HIS A 1 325 ? 18.316 -44.868 -7.668 1.00 28.81 325 HIS A C 1
ATOM 2586 O O . HIS A 1 325 ? 18.164 -43.658 -7.773 1.00 28.81 325 HIS A O 1
ATOM 2592 N N . HIS A 1 326 ? 18.480 -45.395 -6.450 1.00 28.22 326 HIS A N 1
ATOM 2593 C CA . HIS A 1 326 ? 19.752 -45.670 -5.753 1.00 28.22 326 HIS A CA 1
ATOM 2594 C C . HIS A 1 326 ? 20.435 -44.453 -5.103 1.00 28.22 326 HIS A C 1
ATOM 2596 O O . HIS A 1 326 ? 21.082 -43.642 -5.754 1.00 28.22 326 HIS A O 1
ATOM 2602 N N . SER A 1 327 ? 20.381 -44.414 -3.769 1.00 24.11 327 SER A N 1
ATOM 2603 C CA . SER A 1 327 ? 21.370 -43.741 -2.919 1.00 24.11 327 SER A CA 1
ATOM 2604 C C . SER A 1 327 ? 22.228 -44.818 -2.243 1.00 24.11 327 SER A C 1
ATOM 2606 O O . SER A 1 327 ? 21.649 -45.763 -1.697 1.00 24.11 327 SER A O 1
ATOM 2608 N N . PRO A 1 328 ? 23.570 -44.730 -2.251 1.00 31.42 328 PRO A N 1
ATOM 2609 C CA . PRO A 1 328 ? 24.396 -45.709 -1.565 1.00 31.42 328 PRO A CA 1
ATOM 2610 C C . PRO A 1 328 ? 24.471 -45.391 -0.067 1.00 31.42 328 PRO A C 1
ATOM 2612 O O . PRO A 1 328 ? 24.638 -44.248 0.354 1.00 31.42 328 PRO A O 1
ATOM 2615 N N . THR A 1 329 ? 24.342 -46.445 0.732 1.00 25.52 329 THR A N 1
ATOM 2616 C CA . THR A 1 329 ? 24.618 -46.486 2.173 1.00 25.52 329 THR A CA 1
ATOM 2617 C C . THR A 1 329 ? 25.937 -47.229 2.390 1.00 25.52 329 THR A C 1
ATOM 2619 O O . THR A 1 329 ? 26.272 -48.068 1.562 1.00 25.52 329 THR A O 1
ATOM 2622 N N . PHE A 1 330 ? 26.640 -46.924 3.491 1.00 29.25 330 PHE A N 1
ATOM 2623 C CA . PHE A 1 330 ? 27.345 -47.824 4.441 1.00 29.25 330 PHE A CA 1
ATOM 2624 C C . PHE A 1 330 ? 28.677 -47.214 4.945 1.00 29.25 330 PHE A C 1
ATOM 2626 O O . PHE A 1 330 ? 29.308 -46.471 4.201 1.00 29.25 330 PHE A O 1
ATOM 2633 N N . PRO A 1 331 ? 29.193 -47.578 6.143 1.00 35.97 331 PRO A N 1
ATOM 2634 C CA . PRO A 1 331 ? 28.526 -48.112 7.331 1.00 35.97 331 PRO A CA 1
ATOM 2635 C C . PRO A 1 331 ? 28.922 -47.402 8.649 1.00 35.97 331 PRO A C 1
ATOM 2637 O O . PRO A 1 331 ? 29.802 -46.552 8.741 1.00 35.97 331 PRO A O 1
ATOM 2640 N N . ARG A 1 332 ? 28.212 -47.811 9.699 1.00 27.53 332 ARG A N 1
ATOM 2641 C CA . ARG A 1 332 ? 28.340 -47.448 11.111 1.00 27.53 332 ARG A CA 1
ATOM 2642 C C . ARG A 1 332 ? 29.372 -48.351 11.803 1.00 27.53 332 ARG A C 1
ATOM 2644 O O . ARG A 1 332 ? 29.328 -49.554 11.571 1.00 27.53 332 ARG A O 1
ATOM 2651 N N . ASN A 1 333 ? 30.139 -47.779 12.743 1.00 28.94 333 ASN A N 1
ATOM 2652 C CA . ASN A 1 333 ? 30.345 -48.234 14.139 1.00 28.94 333 ASN A CA 1
ATOM 2653 C C . ASN A 1 333 ? 31.824 -48.230 14.592 1.00 28.94 333 ASN A C 1
ATOM 2655 O O . ASN A 1 333 ? 32.593 -49.007 14.054 1.00 28.94 333 ASN A O 1
ATOM 2659 N N . VAL A 1 334 ? 32.179 -47.406 15.594 1.00 32.56 334 VAL A N 1
ATOM 2660 C CA . VAL A 1 334 ? 32.848 -47.762 16.876 1.00 32.56 334 VAL A CA 1
ATOM 2661 C C . VAL A 1 334 ? 32.709 -46.550 17.830 1.00 32.56 334 VAL A C 1
ATOM 2663 O O . VAL A 1 334 ? 32.749 -45.397 17.405 1.00 32.56 334 VAL A O 1
ATOM 2666 N N . GLN A 1 335 ? 32.470 -46.821 19.114 1.00 32.88 335 GLN A N 1
ATOM 2667 C CA . GLN A 1 335 ? 32.139 -45.888 20.205 1.00 32.88 335 GLN A CA 1
ATOM 2668 C C . GLN A 1 335 ? 33.357 -45.713 21.180 1.00 32.88 335 GLN A C 1
ATOM 2670 O O . GLN A 1 335 ? 34.440 -46.193 20.865 1.00 32.88 335 GLN A O 1
ATOM 2675 N N . PRO A 1 336 ? 33.256 -45.029 22.342 1.00 40.62 336 PRO A N 1
ATOM 2676 C CA . PRO A 1 336 ? 33.824 -43.704 22.638 1.00 40.62 336 PRO A CA 1
ATOM 2677 C C . PRO A 1 336 ? 35.034 -43.694 23.613 1.00 40.62 336 PRO A C 1
ATOM 2679 O O . PRO A 1 336 ? 35.223 -44.631 24.384 1.00 40.62 336 PRO A O 1
ATOM 2682 N N . LYS A 1 337 ? 35.777 -42.574 23.708 1.00 29.16 337 LYS A N 1
ATOM 2683 C CA . LYS A 1 337 ? 36.615 -42.236 24.887 1.00 29.16 337 LYS A CA 1
ATOM 2684 C C . LYS A 1 337 ? 36.664 -40.720 25.155 1.00 29.16 337 LYS A C 1
ATOM 2686 O O . LYS A 1 337 ? 36.863 -39.923 24.246 1.00 29.16 337 LYS A O 1
ATOM 2691 N N . LYS A 1 338 ? 36.448 -40.353 26.425 1.00 27.45 338 LYS A N 1
ATOM 2692 C CA . LYS A 1 338 ? 36.563 -39.008 27.026 1.00 27.45 338 LYS A CA 1
ATOM 2693 C C . LYS A 1 338 ? 38.023 -38.678 27.378 1.00 27.45 338 LYS A C 1
ATOM 2695 O O . LYS A 1 338 ? 38.700 -39.569 27.876 1.00 27.45 338 LYS A O 1
ATOM 2700 N N . ALA A 1 339 ? 38.410 -37.403 27.257 1.00 28.25 339 ALA A N 1
ATOM 2701 C CA . ALA A 1 339 ? 39.175 -36.572 28.220 1.00 28.25 339 ALA A CA 1
ATOM 2702 C C . ALA A 1 339 ? 39.569 -35.256 27.497 1.00 28.25 339 ALA A C 1
ATOM 2704 O O . ALA A 1 339 ? 40.139 -35.319 26.419 1.00 28.25 339 ALA A O 1
ATOM 2705 N N . GLN A 1 340 ? 39.000 -34.090 27.825 1.00 31.16 340 GLN A N 1
ATOM 2706 C CA . GLN A 1 340 ? 39.411 -33.106 28.846 1.00 31.16 340 GLN A CA 1
ATOM 2707 C C . GLN A 1 340 ? 40.744 -32.374 28.556 1.00 31.16 340 GLN A C 1
ATOM 2709 O O . GLN A 1 340 ? 41.773 -33.023 28.420 1.00 31.16 340 GLN A O 1
ATOM 2714 N N . THR A 1 341 ? 40.674 -31.025 28.585 1.00 29.69 341 THR A N 1
ATOM 2715 C CA . THR A 1 341 ? 41.650 -30.082 29.202 1.00 29.69 341 THR A CA 1
ATOM 2716 C C . THR A 1 341 ? 42.275 -28.995 28.288 1.00 29.69 341 THR A C 1
ATOM 2718 O O . THR A 1 341 ? 43.208 -29.245 27.541 1.00 29.69 341 THR A O 1
ATOM 2721 N N . VAL A 1 342 ? 41.773 -27.763 28.512 1.00 31.23 342 VAL A N 1
ATOM 2722 C CA . VAL A 1 342 ? 42.464 -26.453 28.688 1.00 31.23 342 VAL A CA 1
ATOM 2723 C C . VAL A 1 342 ? 42.722 -25.501 27.494 1.00 31.23 342 VAL A C 1
ATOM 2725 O O . VAL A 1 342 ? 43.103 -25.877 26.396 1.00 31.23 342 VAL A O 1
ATOM 2728 N N . LEU A 1 343 ? 42.415 -24.233 27.812 1.00 32.09 343 LEU A N 1
ATOM 2729 C CA . LEU A 1 343 ? 42.369 -22.944 27.097 1.00 32.09 343 LEU A CA 1
ATOM 2730 C C . LEU A 1 343 ? 43.778 -22.318 26.864 1.00 32.09 343 LEU A C 1
ATOM 2732 O O . LEU A 1 343 ? 44.768 -22.933 27.244 1.00 32.09 343 LEU A O 1
ATOM 2736 N N . PRO A 1 344 ? 43.890 -21.008 26.538 1.00 46.31 344 PRO A N 1
ATOM 2737 C CA . PRO A 1 344 ? 43.656 -20.295 25.268 1.00 46.31 344 PRO A CA 1
ATOM 2738 C C . PRO A 1 344 ? 44.960 -19.572 24.818 1.00 46.31 344 PRO A C 1
ATOM 2740 O O . PRO A 1 344 ? 45.953 -19.693 25.516 1.00 46.31 344 PRO A O 1
ATOM 2743 N N . ILE A 1 345 ? 44.986 -18.783 23.726 1.00 29.69 345 ILE A N 1
ATOM 2744 C CA . ILE A 1 345 ? 45.811 -17.545 23.607 1.00 29.69 345 ILE A CA 1
ATOM 2745 C C . ILE A 1 345 ? 45.504 -16.767 22.304 1.00 29.69 345 ILE A C 1
ATOM 2747 O O . ILE A 1 345 ? 45.530 -17.301 21.202 1.00 29.69 345 ILE A O 1
ATOM 2751 N N . PHE A 1 346 ? 45.144 -15.501 22.539 1.00 29.80 346 PHE A N 1
ATOM 2752 C CA . PHE A 1 346 ? 45.369 -14.219 21.850 1.00 29.80 346 PHE A CA 1
ATOM 2753 C C . PHE A 1 346 ? 45.828 -14.087 20.375 1.00 29.80 346 PHE A C 1
ATOM 2755 O O . PHE A 1 346 ? 46.814 -14.675 19.959 1.00 29.80 346 PHE A O 1
ATOM 2762 N N . MET A 1 347 ? 45.142 -13.135 19.706 1.00 30.34 347 MET A N 1
ATOM 2763 C CA . MET A 1 347 ? 45.582 -12.071 18.767 1.00 30.34 347 MET A CA 1
ATOM 2764 C C . MET A 1 347 ? 46.617 -12.376 17.669 1.00 30.34 347 MET A C 1
ATOM 2766 O O . MET A 1 347 ? 47.732 -12.760 17.973 1.00 30.34 347 MET A O 1
ATOM 2770 N N . GLN A 1 348 ? 46.335 -11.965 16.420 1.00 31.23 348 GLN A N 1
ATOM 2771 C CA . GLN A 1 348 ? 46.758 -10.647 15.904 1.00 31.23 348 GLN A CA 1
ATOM 2772 C C . GLN A 1 348 ? 46.185 -10.363 14.501 1.00 31.23 348 GLN A C 1
ATOM 2774 O O . GLN A 1 348 ? 46.050 -11.247 13.660 1.00 31.23 348 GLN A O 1
ATOM 2779 N N . GLU A 1 349 ? 45.838 -9.099 14.282 1.00 32.78 349 GLU A N 1
ATOM 2780 C CA . GLU A 1 349 ? 45.438 -8.481 13.020 1.00 32.78 349 GLU A CA 1
ATOM 2781 C C . GLU A 1 349 ? 46.685 -7.914 12.322 1.00 32.78 349 GLU A C 1
ATOM 2783 O O . GLU A 1 349 ? 47.452 -7.191 12.956 1.00 32.78 349 GLU A O 1
ATOM 2788 N N . THR A 1 350 ? 46.867 -8.180 11.024 1.00 30.00 350 THR A N 1
ATOM 2789 C CA . THR A 1 350 ? 47.725 -7.363 10.148 1.00 30.00 350 THR A CA 1
ATOM 2790 C C . THR A 1 350 ? 47.327 -7.482 8.678 1.00 30.00 350 THR A C 1
ATOM 2792 O O . THR A 1 350 ? 46.642 -8.400 8.236 1.00 30.00 350 THR A O 1
ATOM 2795 N N . LYS A 1 351 ? 47.725 -6.450 7.944 1.00 25.39 351 LYS A N 1
ATOM 2796 C CA . LYS A 1 351 ? 47.094 -5.820 6.787 1.00 25.39 351 LYS A CA 1
ATOM 2797 C C . LYS A 1 351 ? 47.966 -6.014 5.533 1.00 25.39 351 LYS A C 1
ATOM 2799 O O . LYS A 1 351 ? 49.179 -5.995 5.657 1.00 25.39 351 LYS A O 1
ATOM 2804 N N . MET A 1 352 ? 47.305 -6.130 4.373 1.00 29.55 352 MET A N 1
ATOM 2805 C CA . MET A 1 352 ? 47.724 -5.848 2.977 1.00 29.55 352 MET A CA 1
ATOM 2806 C C . MET A 1 352 ? 49.183 -6.080 2.530 1.00 29.55 352 MET A C 1
ATOM 2808 O O . MET A 1 352 ? 50.047 -5.324 2.952 1.00 29.55 352 MET A O 1
ATOM 2812 N N . THR A 1 353 ? 49.370 -6.883 1.465 1.00 28.48 353 THR A N 1
ATOM 2813 C CA . THR A 1 353 ? 50.232 -6.513 0.315 1.00 28.48 353 THR A CA 1
ATOM 2814 C C . THR A 1 353 ? 49.732 -7.151 -0.994 1.00 28.48 353 THR A C 1
ATOM 2816 O O . THR A 1 353 ? 49.290 -8.295 -1.031 1.00 28.48 353 THR A O 1
ATOM 2819 N N . GLN A 1 354 ? 49.794 -6.353 -2.055 1.00 27.33 354 GLN A N 1
ATOM 2820 C CA . GLN A 1 354 ? 49.431 -6.552 -3.460 1.00 27.33 354 GLN A CA 1
ATOM 2821 C C . GLN A 1 354 ? 50.640 -7.052 -4.282 1.00 27.33 354 GLN A C 1
ATOM 2823 O O . GLN A 1 354 ? 51.734 -6.558 -4.030 1.00 27.33 354 GLN A O 1
ATOM 2828 N N . ALA A 1 355 ? 50.435 -7.944 -5.272 1.00 27.69 355 ALA A N 1
ATOM 2829 C CA . ALA A 1 355 ? 51.000 -7.912 -6.649 1.00 27.69 355 ALA A CA 1
ATOM 2830 C C . ALA A 1 355 ? 50.971 -9.291 -7.372 1.00 27.69 355 ALA A C 1
ATOM 2832 O O . ALA A 1 355 ? 51.503 -10.279 -6.876 1.00 27.69 355 ALA A O 1
ATOM 2833 N N . THR A 1 356 ? 50.364 -9.316 -8.567 1.00 29.42 356 THR A N 1
ATOM 2834 C CA . THR A 1 356 ? 50.488 -10.289 -9.694 1.00 29.42 356 THR A CA 1
ATOM 2835 C C . THR A 1 356 ? 51.799 -10.029 -10.492 1.00 29.42 356 THR A C 1
ATOM 2837 O O . THR A 1 356 ? 52.416 -9.013 -10.160 1.00 29.42 356 THR A O 1
ATOM 2840 N N . PRO A 1 357 ? 52.261 -10.789 -11.538 1.00 37.25 357 PRO A N 1
ATOM 2841 C CA . PRO A 1 357 ? 51.530 -11.452 -12.662 1.00 37.25 357 PRO A CA 1
ATOM 2842 C C . PRO A 1 357 ? 52.082 -12.852 -13.103 1.00 37.25 357 PRO A C 1
ATOM 2844 O O . PRO A 1 357 ? 53.073 -13.314 -12.553 1.00 37.25 357 PRO A O 1
ATOM 2847 N N . ILE A 1 358 ? 51.427 -13.639 -13.984 1.00 28.03 358 ILE A N 1
ATOM 2848 C CA . ILE A 1 358 ? 51.688 -13.859 -15.449 1.00 28.03 358 ILE A CA 1
ATOM 2849 C C . ILE A 1 358 ? 50.751 -15.046 -15.877 1.00 28.03 358 ILE A C 1
ATOM 2851 O O . ILE A 1 358 ? 50.718 -16.028 -15.142 1.00 28.03 358 ILE A O 1
ATOM 2855 N N . GLN A 1 359 ? 49.771 -14.901 -16.805 1.00 27.19 359 GLN A N 1
ATOM 2856 C CA . GLN A 1 359 ? 49.770 -15.217 -18.276 1.00 27.19 359 GLN A CA 1
ATOM 2857 C C . GLN A 1 359 ? 49.660 -16.746 -18.573 1.00 27.19 359 GLN A C 1
ATOM 2859 O O . GLN A 1 359 ? 50.319 -17.501 -17.877 1.00 27.19 359 GLN A O 1
ATOM 2864 N N . SER A 1 360 ? 48.929 -17.352 -19.530 1.00 27.00 360 SER A N 1
ATOM 2865 C CA . SER A 1 360 ? 47.980 -17.031 -20.625 1.00 27.00 360 SER A CA 1
ATOM 2866 C C . SER A 1 360 ? 47.359 -18.368 -21.141 1.00 27.00 360 SER A C 1
ATOM 2868 O O . SER A 1 360 ? 47.787 -19.428 -20.696 1.00 27.00 360 SER A O 1
ATOM 2870 N N . ASP A 1 361 ? 46.440 -18.281 -22.122 1.00 27.44 361 ASP A N 1
ATOM 2871 C CA . ASP A 1 361 ? 45.929 -19.312 -23.076 1.00 27.44 361 ASP A CA 1
ATOM 2872 C C . ASP A 1 361 ? 44.593 -20.002 -22.704 1.00 27.44 361 ASP A C 1
ATOM 2874 O O . ASP A 1 361 ? 44.470 -20.603 -21.645 1.00 27.44 361 ASP A O 1
ATOM 2878 N N . ALA A 1 362 ? 43.453 -19.838 -23.401 1.00 27.09 362 ALA A N 1
ATOM 2879 C CA . ALA A 1 362 ? 43.033 -19.904 -24.823 1.00 27.09 362 ALA A CA 1
ATOM 2880 C C . ALA A 1 362 ? 42.246 -21.212 -25.129 1.00 27.09 362 ALA A C 1
ATOM 2882 O O . ALA A 1 362 ? 42.598 -22.293 -24.675 1.00 27.09 362 ALA A O 1
ATOM 2883 N N . ILE A 1 363 ? 41.133 -21.081 -25.865 1.00 29.38 363 ILE A N 1
ATOM 2884 C CA . ILE A 1 363 ? 40.085 -22.076 -26.233 1.00 29.38 363 ILE A CA 1
ATOM 2885 C C . ILE A 1 363 ? 39.919 -22.018 -27.787 1.00 29.38 363 ILE A C 1
ATOM 2887 O O . ILE A 1 363 ? 40.334 -20.983 -28.319 1.00 29.38 363 ILE A O 1
ATOM 2891 N N . PRO A 1 364 ? 39.155 -22.862 -28.548 1.00 44.62 364 PRO A N 1
ATOM 2892 C CA . PRO A 1 364 ? 38.867 -24.325 -28.662 1.00 44.62 364 PRO A CA 1
ATOM 2893 C C . PRO A 1 364 ? 39.266 -24.880 -30.083 1.00 44.62 364 PRO A C 1
ATOM 2895 O O . PRO A 1 364 ? 40.077 -24.222 -30.737 1.00 44.62 364 PRO A O 1
ATOM 2898 N N . PRO A 1 365 ? 38.751 -26.036 -30.614 1.00 38.28 365 PRO A N 1
ATOM 2899 C CA . PRO A 1 365 ? 37.442 -26.093 -31.328 1.00 38.28 365 PRO A CA 1
ATOM 2900 C C . PRO A 1 365 ? 36.633 -27.436 -31.276 1.00 38.28 365 PRO A C 1
ATOM 2902 O O . PRO A 1 365 ? 37.047 -28.431 -30.693 1.00 38.28 365 PRO A O 1
ATOM 2905 N N . THR A 1 366 ? 35.440 -27.376 -31.893 1.00 31.12 366 THR A N 1
ATOM 2906 C CA . THR A 1 366 ? 34.265 -28.279 -32.087 1.00 31.12 366 THR A CA 1
ATOM 2907 C C . THR A 1 366 ? 34.510 -29.680 -32.703 1.00 31.12 366 THR A C 1
ATOM 2909 O O . THR A 1 366 ? 35.599 -29.939 -33.209 1.00 31.12 366 THR A O 1
ATOM 2912 N N . PRO A 1 367 ? 33.470 -30.555 -32.783 1.00 36.84 367 PRO A N 1
ATOM 2913 C CA . PRO A 1 367 ? 32.933 -30.882 -34.123 1.00 36.84 367 PRO A CA 1
ATOM 2914 C C . PRO A 1 367 ? 31.397 -31.082 -34.253 1.00 36.84 367 PRO A C 1
ATOM 2916 O O . PRO A 1 367 ? 30.655 -31.226 -33.285 1.00 36.84 367 PRO A O 1
ATOM 2919 N N . VAL A 1 368 ? 30.988 -31.067 -35.527 1.00 30.78 368 VAL A N 1
ATOM 2920 C CA . VAL A 1 368 ? 29.672 -31.180 -36.196 1.00 30.78 368 VAL A CA 1
ATOM 2921 C C . VAL A 1 368 ? 29.298 -32.646 -36.472 1.00 30.78 368 VAL A C 1
ATOM 2923 O O . VAL A 1 368 ? 30.209 -33.400 -36.790 1.00 30.78 368 VAL A O 1
ATOM 2926 N N . VAL A 1 369 ? 27.999 -33.012 -36.498 1.00 32.19 369 VAL A N 1
ATOM 2927 C CA . VAL A 1 369 ? 27.432 -34.026 -37.430 1.00 32.19 369 VAL A CA 1
ATOM 2928 C C . VAL A 1 369 ? 25.970 -33.692 -37.792 1.00 32.19 369 VAL A C 1
ATOM 2930 O O . VAL A 1 369 ? 25.163 -33.338 -36.935 1.00 32.19 369 VAL A O 1
ATOM 2933 N N . GLU A 1 370 ? 25.668 -33.851 -39.081 1.00 24.00 370 GLU A N 1
ATOM 2934 C CA . GLU A 1 370 ? 24.408 -33.722 -39.826 1.00 24.00 370 GLU A CA 1
ATOM 2935 C C . GLU A 1 370 ? 24.039 -35.093 -40.449 1.00 24.00 370 GLU A C 1
ATOM 2937 O O . GLU A 1 370 ? 24.958 -35.853 -40.750 1.00 24.00 370 GLU A O 1
ATOM 2942 N N . CYS A 1 371 ? 22.739 -35.405 -40.631 1.00 22.39 371 CYS A N 1
ATOM 2943 C CA . CYS A 1 371 ? 22.104 -36.190 -41.733 1.00 22.39 371 CYS A CA 1
ATOM 2944 C C . CYS A 1 371 ? 20.663 -36.628 -41.331 1.00 22.39 371 CYS A C 1
ATOM 2946 O O . CYS A 1 371 ? 20.493 -37.229 -40.277 1.00 22.39 371 CYS A O 1
ATOM 2948 N N . THR A 1 372 ? 19.563 -36.177 -41.959 1.00 26.14 372 THR A N 1
ATOM 2949 C CA . THR A 1 372 ? 18.876 -36.574 -43.227 1.00 26.14 372 THR A CA 1
ATOM 2950 C C . THR A 1 372 ? 17.739 -37.624 -43.073 1.00 26.14 372 THR A C 1
ATOM 2952 O O . THR A 1 372 ? 17.932 -38.701 -42.526 1.00 26.14 372 THR A O 1
ATOM 2955 N N . HIS A 1 373 ? 16.553 -37.239 -43.587 1.00 26.89 373 HIS A N 1
ATOM 2956 C CA . HIS A 1 373 ? 15.231 -37.888 -43.845 1.00 26.89 373 HIS A CA 1
ATOM 2957 C C . HIS A 1 373 ? 15.269 -39.292 -44.541 1.00 26.89 373 HIS A C 1
ATOM 2959 O O . HIS A 1 373 ? 16.371 -39.635 -44.962 1.00 26.89 373 HIS A O 1
ATOM 2965 N N . PRO A 1 374 ? 14.158 -40.080 -44.791 1.00 33.59 374 PRO A N 1
ATOM 2966 C CA . PRO A 1 374 ? 12.796 -39.626 -45.187 1.00 33.59 374 PRO A CA 1
ATOM 2967 C C . PRO A 1 374 ? 11.507 -40.512 -44.988 1.00 33.59 374 PRO A C 1
ATOM 2969 O O . PRO A 1 374 ? 11.536 -41.732 -44.959 1.00 33.59 374 PRO A O 1
ATOM 2972 N N . SER A 1 375 ? 10.351 -39.818 -45.036 1.00 25.81 375 SER A N 1
ATOM 2973 C CA . SER A 1 375 ? 9.116 -40.044 -45.849 1.00 25.81 375 SER A CA 1
ATOM 2974 C C . SER A 1 375 ? 8.031 -41.125 -45.574 1.00 25.81 375 SER A C 1
ATOM 2976 O O . SER A 1 375 ? 8.302 -42.278 -45.265 1.00 25.81 375 SER A O 1
ATOM 2978 N N . LYS A 1 376 ? 6.799 -40.685 -45.934 1.00 26.98 376 LYS A N 1
ATOM 2979 C CA . LYS A 1 376 ? 5.496 -41.345 -46.227 1.00 26.98 376 LYS A CA 1
ATOM 2980 C C . LYS A 1 376 ? 4.577 -41.648 -45.030 1.00 26.98 376 LYS A C 1
ATOM 2982 O O . LYS A 1 376 ? 5.001 -42.274 -44.079 1.00 26.98 376 LYS A O 1
ATOM 2987 N N . GLY A 1 377 ? 3.287 -41.294 -45.017 1.00 24.09 377 GLY A N 1
ATOM 2988 C CA . GLY A 1 377 ? 2.408 -40.605 -45.972 1.00 24.09 377 GLY A CA 1
ATOM 2989 C C . GLY A 1 377 ? 0.925 -40.801 -45.574 1.00 24.09 377 GLY A C 1
ATOM 2990 O O . GLY A 1 377 ? 0.623 -41.836 -45.003 1.00 24.09 377 GLY A O 1
ATOM 2991 N N . ILE A 1 378 ? 0.066 -39.807 -45.888 1.00 26.48 378 ILE A N 1
ATOM 2992 C CA . ILE A 1 378 ? -1.343 -39.891 -46.378 1.00 26.48 378 ILE A CA 1
ATOM 2993 C C . ILE A 1 378 ? -2.313 -40.756 -45.508 1.00 26.48 378 ILE A C 1
ATOM 2995 O O . ILE A 1 378 ? -2.098 -41.941 -45.331 1.00 26.48 378 ILE A O 1
ATOM 2999 N N . THR A 1 379 ? -3.456 -40.323 -44.953 1.00 25.08 379 THR A N 1
ATOM 3000 C CA . THR A 1 379 ? -4.658 -39.761 -45.603 1.00 25.08 379 THR A CA 1
ATOM 3001 C C . THR A 1 379 ? -5.716 -39.447 -44.526 1.00 25.08 379 THR A C 1
ATOM 3003 O O . THR A 1 379 ? -5.991 -40.268 -43.660 1.00 25.08 379 THR A O 1
ATOM 3006 N N . SER A 1 380 ? -6.272 -38.242 -44.606 1.00 26.41 380 SER A N 1
ATOM 3007 C CA . SER A 1 380 ? -7.671 -37.801 -44.469 1.00 26.41 380 SER A CA 1
ATOM 3008 C C . SER A 1 380 ? -8.767 -38.794 -44.025 1.00 26.41 380 SER A C 1
ATOM 3010 O O . SER A 1 380 ? -8.971 -39.800 -44.692 1.00 26.41 380 SER A O 1
ATOM 3012 N N . SER A 1 381 ? -9.634 -38.375 -43.088 1.00 26.58 381 SER A N 1
ATOM 3013 C CA . SER A 1 381 ? -11.092 -38.306 -43.335 1.00 26.58 381 SER A CA 1
ATOM 3014 C C . SER A 1 381 ? -11.836 -37.477 -42.276 1.00 26.58 381 SER A C 1
ATOM 3016 O O . SER A 1 381 ? -11.691 -37.684 -41.074 1.00 26.58 381 SER A O 1
ATOM 3018 N N . VAL A 1 382 ? -12.645 -36.549 -42.781 1.00 25.55 382 VAL A N 1
ATOM 3019 C CA . VAL A 1 382 ? -13.637 -35.687 -42.122 1.00 25.55 382 VAL A CA 1
ATOM 3020 C C . VAL A 1 382 ? -14.972 -36.437 -42.001 1.00 25.55 382 VAL A C 1
ATOM 3022 O O . VAL A 1 382 ? -15.313 -37.137 -42.945 1.00 25.55 382 VAL A O 1
ATOM 3025 N N . SER A 1 383 ? -15.733 -36.247 -40.910 1.00 26.47 383 SER A N 1
ATOM 3026 C CA . SER A 1 383 ? -17.217 -36.106 -40.862 1.00 26.47 383 SER A CA 1
ATOM 3027 C C . SER A 1 383 ? -17.655 -36.079 -39.381 1.00 26.47 383 SER A C 1
ATOM 3029 O O . SER A 1 383 ? -17.342 -37.006 -38.648 1.00 26.47 383 SER A O 1
ATOM 3031 N N . SER A 1 384 ? -18.168 -34.989 -38.794 1.00 26.73 384 SER A N 1
ATOM 3032 C CA . SER A 1 384 ? -19.533 -34.435 -38.918 1.00 26.73 384 SER A CA 1
ATOM 3033 C C . SER A 1 384 ? -20.648 -35.441 -38.584 1.00 26.73 384 SER A C 1
ATOM 3035 O O . SER A 1 384 ? -20.930 -36.294 -39.422 1.00 26.73 384 SER A O 1
ATOM 3037 N N . ALA A 1 385 ? -21.289 -35.293 -37.411 1.00 26.14 385 ALA A N 1
ATOM 3038 C CA . ALA A 1 385 ? -22.743 -35.069 -37.241 1.00 26.14 385 ALA A CA 1
ATOM 3039 C C . ALA A 1 385 ? -23.231 -35.337 -35.788 1.00 26.14 385 ALA A C 1
ATOM 3041 O O . ALA A 1 385 ? -23.050 -36.419 -35.240 1.00 26.14 385 ALA A O 1
ATOM 3042 N N . GLN A 1 386 ? -23.861 -34.319 -35.192 1.00 26.27 386 GLN A N 1
ATOM 3043 C CA . GLN A 1 386 ? -24.916 -34.368 -34.148 1.00 26.27 386 GLN A CA 1
ATOM 3044 C C . GLN A 1 386 ? -26.265 -34.761 -34.833 1.00 26.27 386 GLN A C 1
ATOM 3046 O O . GLN A 1 386 ? -26.223 -34.884 -36.061 1.00 26.27 386 GLN A O 1
ATOM 3051 N N . PRO A 1 387 ? -27.471 -34.807 -34.200 1.00 44.81 387 PRO A N 1
ATOM 3052 C CA . PRO A 1 387 ? -27.898 -34.651 -32.790 1.00 44.81 387 PRO A CA 1
ATOM 3053 C C . PRO A 1 387 ? -29.063 -35.615 -32.363 1.00 44.81 387 PRO A C 1
ATOM 3055 O O . PRO A 1 387 ? -29.356 -36.568 -33.074 1.00 44.81 387 PRO A O 1
ATOM 3058 N N . GLU A 1 388 ? -29.731 -35.288 -31.237 1.00 27.64 388 GLU A N 1
ATOM 3059 C CA . GLU A 1 388 ? -31.108 -35.680 -30.806 1.00 27.64 388 GLU A CA 1
ATOM 3060 C C . GLU A 1 388 ? -31.264 -37.061 -30.121 1.00 27.64 388 GLU A C 1
ATOM 3062 O O . GLU A 1 388 ? -30.568 -38.008 -30.453 1.00 27.64 388 GLU A O 1
ATOM 3067 N N . ASP A 1 389 ? -32.123 -37.304 -29.121 1.00 23.55 389 ASP A N 1
ATOM 3068 C CA . ASP A 1 389 ? -33.064 -36.490 -28.342 1.00 23.55 389 ASP A CA 1
ATOM 3069 C C . ASP A 1 389 ? -33.510 -37.275 -27.076 1.00 23.55 389 ASP A C 1
ATOM 3071 O O . ASP A 1 389 ? -33.441 -38.500 -27.038 1.00 23.55 389 ASP A O 1
ATOM 3075 N N . LEU A 1 390 ? -33.965 -36.530 -26.059 1.00 25.52 390 LEU A N 1
ATOM 3076 C CA . LEU A 1 390 ? -35.074 -36.780 -25.108 1.00 25.52 390 LEU A CA 1
ATOM 3077 C C . LEU A 1 390 ? -35.376 -38.203 -24.546 1.00 25.52 390 LEU A C 1
ATOM 3079 O O . LEU A 1 390 ? -35.731 -39.115 -25.279 1.00 25.52 390 LEU A O 1
ATOM 3083 N N . PHE A 1 391 ? -35.435 -38.338 -23.205 1.00 25.48 391 PHE A N 1
ATOM 3084 C CA . PHE A 1 391 ? -36.672 -38.546 -22.400 1.00 25.48 391 PHE A CA 1
ATOM 3085 C C . PHE A 1 391 ? -36.455 -39.223 -21.015 1.00 25.48 391 PHE A C 1
ATOM 3087 O O . PHE A 1 391 ? -35.828 -40.265 -20.885 1.00 25.48 391 PHE A O 1
ATOM 3094 N N . LEU A 1 392 ? -37.065 -38.581 -20.004 1.00 24.70 392 LEU A N 1
ATOM 3095 C CA . LEU A 1 392 ? -37.809 -39.071 -18.820 1.00 24.70 392 LEU A CA 1
ATOM 3096 C C . LEU A 1 392 ? -37.273 -40.179 -17.874 1.00 24.70 392 LEU A C 1
ATOM 3098 O O . LEU A 1 392 ? -37.229 -41.360 -18.183 1.00 24.70 392 LEU A O 1
ATOM 3102 N N . SER A 1 393 ? -37.063 -39.737 -16.627 1.00 27.30 393 SER A N 1
ATOM 3103 C CA . SER A 1 393 ? -37.559 -40.260 -15.337 1.00 27.30 393 SER A CA 1
ATOM 3104 C C . SER A 1 393 ? -38.037 -41.717 -15.199 1.00 27.30 393 SER A C 1
ATOM 3106 O O . SER A 1 393 ? -39.097 -42.069 -15.703 1.00 27.30 393 SER A O 1
ATOM 3108 N N . SER A 1 394 ? -37.440 -42.447 -14.247 1.00 27.75 394 SER A N 1
ATOM 3109 C CA . SER A 1 394 ? -38.200 -43.295 -13.310 1.00 27.75 394 SER A CA 1
ATOM 3110 C C . SER A 1 394 ? -37.412 -43.609 -12.034 1.00 27.75 394 SER A C 1
ATOM 3112 O O . SER A 1 394 ? -36.243 -43.983 -12.063 1.00 27.75 394 SER A O 1
ATOM 3114 N N . SER A 1 395 ? -38.100 -43.445 -10.911 1.00 26.61 395 SER A N 1
ATOM 3115 C CA . SER A 1 395 ? -37.723 -43.746 -9.532 1.00 26.61 395 SER A CA 1
ATOM 3116 C C . SER A 1 395 ? -37.621 -45.243 -9.225 1.00 26.61 395 SER A C 1
ATOM 3118 O O . SER A 1 395 ? -38.521 -45.993 -9.590 1.00 26.61 395 SER A O 1
ATOM 3120 N N . SER A 1 396 ? -36.660 -45.635 -8.383 1.00 27.62 396 SER A N 1
ATOM 3121 C CA . SER A 1 396 ? -36.826 -46.775 -7.468 1.00 27.62 396 SER A CA 1
ATOM 3122 C C . SER A 1 396 ? -35.892 -46.667 -6.258 1.00 27.62 396 SER A C 1
ATOM 3124 O O . SER A 1 396 ? -34.673 -46.573 -6.380 1.00 27.62 396 SER A O 1
ATOM 3126 N N . THR A 1 397 ? -36.508 -46.669 -5.082 1.00 25.56 397 THR A N 1
ATOM 3127 C CA . THR A 1 397 ? -35.931 -46.761 -3.739 1.00 25.56 397 THR A CA 1
ATOM 3128 C C . THR A 1 397 ? -35.502 -48.186 -3.390 1.00 25.56 397 THR A C 1
ATOM 3130 O O . THR A 1 397 ? -36.331 -49.082 -3.517 1.00 25.56 397 THR A O 1
ATOM 3133 N N . SER A 1 398 ? -34.310 -48.367 -2.800 1.00 27.36 398 SER A N 1
ATOM 3134 C CA . SER A 1 398 ? -34.061 -49.389 -1.758 1.00 27.36 398 SER A CA 1
ATOM 3135 C C . SER A 1 398 ? -32.668 -49.270 -1.100 1.00 27.36 398 SER A C 1
ATOM 3137 O O . SER A 1 398 ? -31.643 -49.464 -1.738 1.00 27.36 398 SER A O 1
ATOM 3139 N N . HIS A 1 399 ? -32.687 -48.935 0.197 1.00 28.55 399 HIS A N 1
ATOM 3140 C CA . HIS A 1 399 ? -31.865 -49.415 1.328 1.00 28.55 399 HIS A CA 1
ATOM 3141 C C . HIS A 1 399 ? -30.334 -49.699 1.221 1.00 28.55 399 HIS A C 1
ATOM 3143 O O . HIS A 1 399 ? -29.889 -50.754 0.791 1.00 28.55 399 H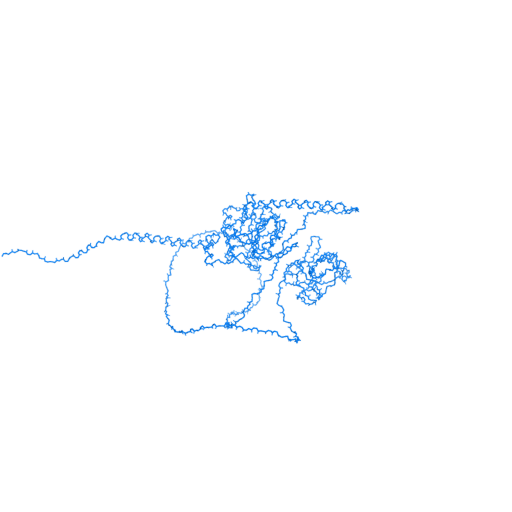IS A O 1
ATOM 3149 N N . VAL A 1 400 ? -29.574 -48.749 1.794 1.00 30.30 400 VAL A N 1
ATOM 3150 C CA . VAL A 1 400 ? -28.400 -48.764 2.729 1.00 30.30 400 VAL A CA 1
ATOM 3151 C C . VAL A 1 400 ? -28.031 -50.136 3.376 1.00 30.30 400 VAL A C 1
ATOM 3153 O O . VAL A 1 400 ? -28.948 -50.821 3.829 1.00 30.30 400 VAL A O 1
ATOM 3156 N N . PRO A 1 401 ? -26.726 -50.521 3.516 1.00 31.62 401 PRO A N 1
ATOM 3157 C CA . PRO A 1 401 ? -25.856 -50.025 4.598 1.00 31.62 401 PRO A CA 1
ATOM 3158 C C . PRO A 1 401 ? -24.435 -49.546 4.247 1.00 31.62 401 PRO A C 1
ATOM 3160 O O . PRO A 1 401 ? -23.799 -49.916 3.270 1.00 31.62 401 PRO A O 1
ATOM 3163 N N . SER A 1 402 ? -23.988 -48.662 5.135 1.00 28.23 402 SER A N 1
ATOM 3164 C CA . SER A 1 402 ? -22.808 -47.802 5.185 1.00 28.23 402 SER A CA 1
ATOM 3165 C C . SER A 1 402 ? -21.465 -48.488 5.463 1.00 28.23 402 SER A C 1
ATOM 3167 O O . SER A 1 402 ? -21.398 -49.345 6.340 1.00 28.23 402 SER A O 1
ATOM 3169 N N . LEU A 1 403 ? -20.382 -47.917 4.918 1.00 24.69 403 LEU A N 1
ATOM 3170 C CA . LEU A 1 403 ? -19.051 -47.889 5.545 1.00 24.69 403 LEU A CA 1
ATOM 3171 C C . LEU A 1 403 ? -18.435 -46.475 5.375 1.00 24.69 403 LEU A C 1
ATOM 3173 O O . LEU A 1 403 ? -18.311 -46.011 4.241 1.00 24.69 403 LEU A O 1
ATOM 3177 N N . PRO A 1 404 ? -18.077 -45.744 6.451 1.00 28.86 404 PRO A N 1
ATOM 3178 C CA . PRO A 1 404 ? -17.515 -44.399 6.332 1.00 28.86 404 PRO A CA 1
ATOM 3179 C C . PRO A 1 404 ? -16.007 -44.455 6.049 1.00 28.86 404 PRO A C 1
ATOM 3181 O O . PRO A 1 404 ? -15.234 -44.982 6.846 1.00 28.86 404 PRO A O 1
ATOM 3184 N N . THR A 1 405 ? -15.579 -43.867 4.929 1.00 26.70 405 THR A N 1
ATOM 3185 C CA . THR A 1 405 ? -14.154 -43.645 4.637 1.00 26.70 405 THR A CA 1
ATOM 3186 C C . THR A 1 405 ? -13.695 -42.337 5.288 1.00 26.70 405 THR A C 1
ATOM 3188 O O . THR A 1 405 ? -14.358 -41.304 5.187 1.00 26.70 405 THR A O 1
ATOM 3191 N N . PHE A 1 406 ? -12.578 -42.415 6.011 1.00 27.45 406 PHE A N 1
ATOM 3192 C CA . PHE A 1 406 ? -12.041 -41.378 6.887 1.00 27.45 406 PHE A CA 1
ATOM 3193 C C . PHE A 1 406 ? -11.645 -40.087 6.155 1.00 27.45 406 PHE A C 1
ATOM 3195 O O . PHE A 1 406 ? -11.052 -40.094 5.080 1.00 27.45 406 PHE A O 1
ATOM 3202 N N . SER A 1 407 ? -11.973 -38.966 6.797 1.00 26.34 407 SER A N 1
ATOM 3203 C CA . SER A 1 407 ? -11.795 -37.595 6.324 1.00 26.34 407 SER A CA 1
ATOM 3204 C C . SER A 1 407 ? -10.347 -37.105 6.426 1.00 26.34 407 SER A C 1
ATOM 3206 O O . SER A 1 407 ? -9.709 -37.235 7.470 1.00 26.34 407 SER A O 1
ATOM 3208 N N . VAL A 1 408 ? -9.872 -36.448 5.365 1.00 27.20 408 VAL A N 1
ATOM 3209 C CA . VAL A 1 408 ? -8.621 -35.680 5.344 1.00 27.20 408 VAL A CA 1
ATOM 3210 C C . VAL A 1 408 ? -8.870 -34.260 5.872 1.00 27.20 408 VAL A C 1
ATOM 3212 O O . VAL A 1 408 ? -9.861 -33.605 5.556 1.00 27.20 408 VAL A O 1
ATOM 3215 N N . THR A 1 409 ? -7.949 -33.831 6.729 1.00 28.36 409 THR A N 1
ATOM 3216 C CA . THR A 1 409 ? -7.887 -32.618 7.550 1.00 28.36 409 THR A CA 1
ATOM 3217 C C . THR A 1 409 ? -8.200 -31.305 6.816 1.00 28.36 409 THR A C 1
ATOM 3219 O O . THR A 1 409 ? -7.461 -30.888 5.930 1.00 28.36 409 THR A O 1
ATOM 3222 N N . THR A 1 410 ? -9.232 -30.587 7.272 1.00 28.27 410 THR A N 1
ATOM 3223 C CA . THR A 1 410 ? -9.534 -29.194 6.892 1.00 28.27 410 THR A CA 1
ATOM 3224 C C . THR A 1 410 ? -8.990 -28.192 7.932 1.00 28.27 410 THR A C 1
ATOM 3226 O O . THR A 1 410 ? -9.249 -28.353 9.136 1.00 28.27 410 THR A O 1
ATOM 3229 N N . PRO A 1 411 ? -8.247 -27.143 7.518 1.00 27.41 411 PRO A N 1
ATOM 3230 C CA . PRO A 1 411 ? -7.832 -26.052 8.400 1.00 27.41 411 PRO A CA 1
ATOM 3231 C C . PRO A 1 411 ? -9.006 -25.098 8.684 1.00 27.41 411 PRO A C 1
ATOM 3233 O O . PRO A 1 411 ? -9.770 -24.737 7.790 1.00 27.41 411 PRO A O 1
ATOM 3236 N N . LEU A 1 412 ? -9.176 -24.732 9.959 1.00 32.41 412 LEU A N 1
ATOM 3237 C CA . LEU A 1 412 ? -10.342 -24.012 10.474 1.00 32.41 412 LEU A CA 1
ATOM 3238 C C . LEU A 1 412 ? -10.101 -22.496 10.466 1.00 32.41 412 LEU A C 1
ATOM 3240 O O . LEU A 1 412 ? -9.233 -21.978 11.162 1.00 32.41 412 LEU A O 1
ATOM 3244 N N . THR A 1 413 ? -10.919 -21.803 9.687 1.00 28.70 413 THR A N 1
ATOM 3245 C CA . THR A 1 413 ? -10.926 -20.358 9.462 1.00 28.70 413 THR A CA 1
ATOM 3246 C C . THR A 1 413 ? -11.533 -19.597 10.646 1.00 28.70 413 THR A C 1
ATOM 3248 O O . THR A 1 413 ? -12.598 -19.948 11.163 1.00 28.70 413 THR A O 1
ATOM 3251 N N . ASN A 1 414 ? -10.861 -18.527 11.073 1.00 33.78 414 ASN A N 1
ATOM 3252 C CA . ASN A 1 414 ? -11.352 -17.582 12.075 1.00 33.78 414 ASN A CA 1
ATOM 3253 C C . ASN A 1 414 ? -12.377 -16.633 11.456 1.00 33.78 414 ASN A C 1
ATOM 3255 O O . ASN A 1 414 ? -12.021 -15.933 10.519 1.00 33.78 414 ASN A O 1
ATOM 3259 N N . LEU A 1 415 ? -13.593 -16.557 12.014 1.00 32.25 415 LEU A N 1
ATOM 3260 C CA . LEU A 1 415 ? -14.415 -15.345 11.986 1.00 32.25 415 LEU A CA 1
ATOM 3261 C C . LEU A 1 415 ? -15.601 -15.402 12.958 1.00 32.25 415 LEU A C 1
ATOM 3263 O O . LEU A 1 415 ? -16.232 -16.442 13.132 1.00 32.25 415 LEU A O 1
ATOM 3267 N N . SER A 1 416 ? -15.914 -14.256 13.564 1.00 35.38 416 SER A N 1
ATOM 3268 C CA . SER A 1 416 ? -17.023 -14.035 14.500 1.00 35.38 416 SER A CA 1
ATOM 3269 C C . SER A 1 416 ? -18.378 -13.822 13.803 1.00 35.38 416 SER A C 1
ATOM 3271 O O . SER A 1 416 ? -19.170 -12.989 14.235 1.00 35.38 416 SER A O 1
ATOM 3273 N N . THR A 1 417 ? -18.663 -14.547 12.721 1.00 42.75 417 THR A N 1
ATOM 3274 C CA . THR A 1 417 ? -19.963 -14.509 12.016 1.00 42.75 417 THR A CA 1
ATOM 3275 C C . THR A 1 417 ? -20.994 -15.472 12.603 1.00 42.75 417 THR A C 1
ATOM 3277 O O . THR A 1 417 ? -22.099 -15.580 12.083 1.00 42.75 417 THR A O 1
ATOM 3280 N N . GLY A 1 418 ? -20.651 -16.230 13.650 1.00 52.62 418 GLY A N 1
ATOM 3281 C CA . GLY A 1 418 ? -21.508 -17.335 14.090 1.00 52.62 418 GLY A CA 1
ATOM 3282 C C . GLY A 1 418 ? -21.572 -18.487 13.074 1.00 52.62 418 GLY A C 1
ATOM 3283 O O . GLY A 1 418 ? -22.366 -19.404 13.259 1.00 52.62 418 GLY A O 1
ATOM 3284 N N . SER A 1 419 ? -20.775 -18.446 11.997 1.00 57.28 419 SER A N 1
ATOM 3285 C CA . SER A 1 419 ? -20.781 -19.428 10.910 1.00 57.28 419 SER A CA 1
ATOM 3286 C C . SER A 1 419 ? -19.476 -20.228 10.915 1.00 57.28 419 SER A C 1
ATOM 3288 O O . SER A 1 419 ? -18.550 -19.965 10.146 1.00 57.28 419 SER A O 1
ATOM 3290 N N . TRP A 1 420 ? -19.383 -21.194 11.819 1.00 72.38 420 TRP A N 1
ATOM 3291 C CA . TRP A 1 420 ? -18.343 -22.221 11.808 1.00 72.38 420 TRP A CA 1
ATOM 3292 C C . TRP A 1 420 ? -18.997 -23.598 11.743 1.00 72.38 420 TRP A C 1
ATOM 3294 O O . TRP A 1 420 ? -20.163 -23.757 12.107 1.00 72.38 420 TRP A O 1
ATOM 3304 N N . GLN A 1 421 ? -18.238 -24.594 11.285 1.00 79.50 421 GLN A N 1
ATOM 3305 C CA . GLN A 1 421 ? -18.720 -25.969 11.218 1.00 79.50 421 GLN A CA 1
ATOM 3306 C C . GLN A 1 421 ? -19.081 -26.463 12.622 1.00 79.50 421 GLN A C 1
ATOM 3308 O O . GLN A 1 421 ? -18.238 -26.459 13.526 1.00 79.50 421 GLN A O 1
ATOM 3313 N N . THR A 1 422 ? -20.323 -26.906 12.787 1.00 85.50 422 THR A N 1
ATOM 3314 C CA . THR A 1 422 ? -20.778 -27.642 13.964 1.00 85.50 422 THR A CA 1
ATOM 3315 C C . THR A 1 422 ? -20.929 -29.118 13.616 1.00 85.50 422 THR A C 1
ATOM 3317 O O . THR A 1 422 ? -21.130 -29.492 12.462 1.00 85.50 422 THR A O 1
ATOM 3320 N N . TYR A 1 423 ? -20.810 -29.970 14.623 1.00 88.31 423 TYR A N 1
ATOM 3321 C CA . TYR A 1 423 ? -20.856 -31.421 14.493 1.00 88.31 423 TYR A CA 1
ATOM 3322 C C . TYR A 1 423 ? -21.931 -31.973 15.423 1.00 88.31 423 TYR A C 1
ATOM 3324 O O . TYR A 1 423 ? -22.205 -31.388 16.472 1.00 88.31 423 TYR A O 1
ATOM 3332 N N . ARG A 1 424 ? -22.502 -33.133 15.096 1.00 88.50 424 ARG A N 1
ATOM 3333 C CA . ARG A 1 424 ? -23.351 -33.845 16.059 1.00 88.50 424 ARG A CA 1
ATOM 3334 C C . ARG A 1 424 ? -22.532 -34.260 17.279 1.00 88.50 424 ARG A C 1
ATOM 3336 O O . ARG A 1 424 ? -21.313 -34.447 17.196 1.00 88.50 424 ARG A O 1
ATOM 3343 N N . ALA A 1 425 ? -23.197 -34.460 18.413 1.00 89.19 425 ALA A N 1
ATOM 3344 C CA . ALA A 1 425 ? -22.543 -34.860 19.655 1.00 89.19 425 ALA A CA 1
ATOM 3345 C C . ALA A 1 425 ? -21.695 -36.148 19.497 1.00 89.19 425 ALA A C 1
ATOM 3347 O O . ALA A 1 425 ? -22.204 -37.259 19.317 1.00 89.19 425 ALA A O 1
ATOM 3348 N N . GLY A 1 426 ? -20.375 -36.003 19.630 1.00 88.19 426 GLY A N 1
ATOM 3349 C CA . GLY A 1 426 ? -19.385 -37.072 19.462 1.00 88.19 426 GLY A CA 1
ATOM 3350 C C . GLY A 1 426 ? -18.830 -37.246 18.043 1.00 88.19 426 GLY A C 1
ATOM 3351 O O . GLY A 1 426 ? -17.943 -38.070 17.870 1.00 88.19 426 GLY A O 1
ATOM 3352 N N . GLN A 1 427 ? -19.296 -36.469 17.059 1.00 89.62 427 GLN A N 1
ATOM 3353 C CA . GLN A 1 427 ? -18.789 -36.473 15.675 1.00 89.62 427 GLN A CA 1
ATOM 3354 C C . GLN A 1 427 ? -17.799 -35.335 15.382 1.00 89.62 427 GLN A C 1
ATOM 3356 O O . GLN A 1 427 ? -17.425 -35.104 14.235 1.00 89.62 427 GLN A O 1
ATOM 3361 N N . MET A 1 428 ? -17.386 -34.587 16.405 1.00 87.31 428 MET A N 1
ATOM 3362 C CA . MET A 1 428 ? -16.363 -33.556 16.249 1.00 87.31 428 MET A CA 1
ATOM 3363 C C . MET A 1 428 ? -14.986 -34.183 15.951 1.00 87.31 428 MET A C 1
ATOM 3365 O O . MET A 1 428 ? -14.717 -35.298 16.408 1.00 87.31 428 MET A O 1
ATOM 3369 N N . PRO A 1 429 ? -14.093 -33.470 15.242 1.00 86.75 429 PRO A N 1
ATOM 3370 C CA . PRO A 1 429 ? -12.742 -33.941 14.963 1.00 86.75 429 PRO A CA 1
ATOM 3371 C C . PRO A 1 429 ? -11.973 -34.342 16.225 1.00 86.75 429 PRO A C 1
ATOM 3373 O O . PRO A 1 429 ? -12.207 -33.809 17.311 1.00 86.75 429 PRO A O 1
ATOM 3376 N N . LEU A 1 430 ? -11.013 -35.255 16.074 1.00 83.38 430 LEU A N 1
ATOM 3377 C CA . LEU A 1 430 ? -10.158 -35.670 17.183 1.00 83.38 430 LEU A CA 1
ATOM 3378 C C . LEU A 1 430 ? -9.347 -34.483 17.722 1.00 83.38 430 LEU A C 1
ATOM 3380 O O . LEU A 1 430 ? -8.843 -33.643 16.974 1.00 83.38 430 LEU A O 1
ATOM 3384 N N . GLY A 1 431 ? -9.227 -34.429 19.044 1.00 85.62 431 GLY A N 1
ATOM 3385 C CA . GLY A 1 431 ? -8.464 -33.413 19.751 1.00 85.62 431 GLY A CA 1
ATOM 3386 C C . GLY A 1 431 ? -8.337 -33.736 21.232 1.00 85.62 431 GLY A C 1
ATOM 3387 O O . GLY A 1 431 ? -9.010 -34.624 21.763 1.00 85.62 431 GLY A O 1
ATOM 3388 N N . ARG A 1 432 ? -7.466 -32.996 21.909 1.00 86.38 432 ARG A N 1
ATOM 3389 C CA . ARG A 1 432 ? -7.169 -33.162 23.327 1.00 86.38 432 ARG A CA 1
ATOM 3390 C C . ARG A 1 432 ? -8.289 -32.599 24.181 1.00 86.38 432 ARG A C 1
ATOM 3392 O O . ARG A 1 432 ? -8.602 -31.419 24.077 1.00 86.38 432 ARG A O 1
ATOM 3399 N N . LEU A 1 433 ? -8.856 -33.412 25.062 1.00 88.00 433 LEU A N 1
ATOM 3400 C CA . LEU A 1 433 ? -9.881 -32.977 26.007 1.00 88.00 433 LEU A CA 1
ATOM 3401 C C . LEU A 1 433 ? -9.228 -32.528 27.316 1.00 88.00 433 LEU A C 1
ATOM 3403 O O . LEU A 1 433 ? -8.473 -33.293 27.906 1.00 88.00 433 LEU A O 1
ATOM 3407 N N . VAL A 1 434 ? -9.525 -31.311 27.759 1.00 89.00 434 VAL A N 1
ATOM 3408 C CA . VAL A 1 434 ? -8.847 -30.637 28.871 1.00 89.00 434 VAL A CA 1
ATOM 3409 C C . VAL A 1 434 ? -9.880 -30.032 29.823 1.00 89.00 434 VAL A C 1
ATOM 3411 O O . VAL A 1 434 ? -10.905 -29.505 29.380 1.00 89.00 434 VAL A O 1
ATOM 3414 N N . ASP A 1 435 ? -9.623 -30.128 31.127 1.00 86.81 435 ASP A N 1
ATOM 3415 C CA . ASP A 1 435 ? -10.384 -29.425 32.173 1.00 86.81 435 ASP A CA 1
ATOM 3416 C C . ASP A 1 435 ? -9.727 -28.075 32.523 1.00 86.81 435 ASP A C 1
ATOM 3418 O O . ASP A 1 435 ? -8.550 -27.832 32.270 1.00 86.81 435 ASP A O 1
ATOM 3422 N N . ILE A 1 436 ? -10.470 -27.172 33.150 1.00 83.50 436 ILE A N 1
ATOM 3423 C CA . ILE A 1 436 ? -10.018 -25.839 33.562 1.00 83.50 436 ILE A CA 1
ATOM 3424 C C . ILE A 1 436 ? -8.806 -25.922 34.501 1.00 83.50 436 ILE A C 1
ATOM 3426 O O . ILE A 1 436 ? -7.925 -25.067 34.433 1.00 83.50 436 ILE A O 1
ATOM 3430 N N . SER A 1 437 ? -8.735 -26.953 35.347 1.00 76.25 437 SER A N 1
ATOM 3431 C CA . SER A 1 437 ? -7.606 -27.212 36.253 1.00 76.25 437 SER A CA 1
ATOM 3432 C C . SER A 1 437 ? -6.307 -27.580 35.523 1.00 76.25 437 SER A C 1
ATOM 3434 O O . SER A 1 437 ? -5.219 -27.329 36.037 1.00 76.25 437 SER A O 1
ATOM 3436 N N . GLU A 1 438 ? -6.409 -28.135 34.316 1.00 74.25 438 GLU A N 1
ATOM 3437 C CA . GLU A 1 438 ? -5.284 -28.584 33.490 1.00 74.25 438 GLU A CA 1
ATOM 3438 C C . GLU A 1 438 ? -4.745 -27.464 32.573 1.00 74.25 438 GLU A C 1
ATOM 3440 O O . GLU A 1 438 ? -3.684 -27.599 31.955 1.00 74.25 438 GLU A O 1
ATOM 3445 N N . LEU A 1 439 ? -5.448 -26.327 32.487 1.00 70.69 439 LEU A N 1
ATOM 3446 C CA . LEU A 1 439 ? -5.046 -25.165 31.693 1.00 70.69 439 LEU A CA 1
ATOM 3447 C C . LEU A 1 439 ? -4.026 -24.294 32.450 1.00 70.69 439 LEU A C 1
ATOM 3449 O O . LEU A 1 439 ? -4.385 -23.353 33.157 1.00 70.69 439 LEU A O 1
ATOM 3453 N N . GLN A 1 440 ? -2.730 -24.562 32.261 1.00 59.59 440 GLN A N 1
ATOM 3454 C CA . GLN A 1 440 ? -1.651 -23.684 32.736 1.00 59.59 440 GLN A CA 1
ATOM 3455 C C . GLN A 1 440 ? -1.252 -22.634 31.672 1.00 59.59 440 GLN A C 1
ATOM 3457 O O . GLN A 1 440 ? -1.010 -22.982 30.518 1.00 59.59 440 GLN A O 1
ATOM 3462 N N . PRO A 1 441 ? -1.127 -21.335 31.993 1.00 56.03 441 PRO A N 1
ATOM 3463 C CA . PRO A 1 441 ? -0.442 -20.394 31.105 1.00 56.03 441 PRO A CA 1
ATOM 3464 C C . PRO A 1 441 ? 1.086 -20.650 31.125 1.00 56.03 441 PRO A C 1
ATOM 3466 O O . PRO A 1 441 ? 1.614 -20.831 32.221 1.00 56.03 441 PRO A O 1
ATOM 3469 N N . PRO A 1 442 ? 1.818 -20.623 29.984 1.00 52.09 442 PRO A N 1
ATOM 3470 C CA . PRO A 1 442 ? 1.404 -20.233 28.638 1.00 52.09 442 PRO A CA 1
ATOM 3471 C C . PRO A 1 442 ? 1.292 -21.436 27.674 1.00 52.09 442 PRO A C 1
ATOM 3473 O O . PRO A 1 442 ? 2.212 -21.730 26.916 1.00 52.09 442 PRO A O 1
ATOM 3476 N N . ILE A 1 443 ? 0.111 -22.059 27.575 1.00 54.38 443 ILE A N 1
ATOM 3477 C CA . ILE A 1 443 ? -0.228 -23.036 26.509 1.00 54.38 443 ILE A CA 1
ATOM 3478 C C . ILE A 1 443 ? -0.287 -22.388 25.094 1.00 54.38 443 ILE A C 1
ATOM 3480 O O . ILE A 1 443 ? -0.665 -23.032 24.122 1.00 54.38 443 ILE A O 1
ATOM 3484 N N . LYS A 1 444 ? 0.166 -21.134 24.918 1.00 49.66 444 LYS A N 1
ATOM 3485 C CA . LYS A 1 444 ? 0.191 -20.440 23.616 1.00 49.66 444 LYS A CA 1
ATOM 3486 C C . LYS A 1 444 ? 0.915 -21.254 22.541 1.00 49.66 444 LYS A C 1
ATOM 3488 O O . LYS A 1 444 ? 0.387 -21.374 21.449 1.00 49.66 444 LYS A O 1
ATOM 3493 N N . HIS A 1 445 ? 2.042 -21.888 22.873 1.00 43.84 445 HIS A N 1
ATOM 3494 C CA . HIS A 1 445 ? 2.818 -22.682 21.913 1.00 43.84 445 HIS A CA 1
ATOM 3495 C C . HIS A 1 445 ? 2.182 -24.033 21.540 1.00 43.84 445 HIS A C 1
ATOM 3497 O O . HIS A 1 445 ? 2.506 -24.583 20.492 1.00 43.84 445 HIS A O 1
ATOM 3503 N N . ARG A 1 446 ? 1.272 -24.574 22.368 1.00 44.22 446 ARG A N 1
ATOM 3504 C CA . ARG A 1 446 ? 0.694 -25.921 22.181 1.00 44.22 446 ARG A CA 1
ATOM 3505 C C . ARG A 1 446 ? -0.651 -25.926 21.448 1.00 44.22 446 ARG A C 1
ATOM 3507 O O . ARG A 1 446 ? -1.044 -26.970 20.949 1.00 44.22 446 ARG A O 1
ATOM 3514 N N . LEU A 1 447 ? -1.343 -24.784 21.365 1.00 57.06 447 LEU A N 1
ATOM 3515 C CA . LEU A 1 447 ? -2.615 -24.655 20.629 1.00 57.06 447 LEU A CA 1
ATOM 3516 C C . LEU A 1 447 ? -2.425 -24.566 19.104 1.00 57.06 447 LEU A C 1
ATOM 3518 O O . LEU A 1 447 ? -3.400 -24.663 18.370 1.00 57.06 447 LEU A O 1
ATOM 3522 N N . TRP A 1 448 ? -1.193 -24.361 18.620 1.00 46.62 448 TRP A N 1
ATOM 3523 C CA . TRP A 1 448 ? -0.911 -24.135 17.196 1.00 46.62 448 TRP A CA 1
ATOM 3524 C C . TRP A 1 448 ? -0.909 -25.415 16.347 1.00 46.62 448 TRP A C 1
ATOM 3526 O O . TRP A 1 448 ? -1.137 -25.324 15.145 1.00 46.62 448 TRP A O 1
ATOM 3536 N N . ASN A 1 449 ? -0.733 -26.594 16.966 1.00 56.75 449 ASN A N 1
ATOM 3537 C CA 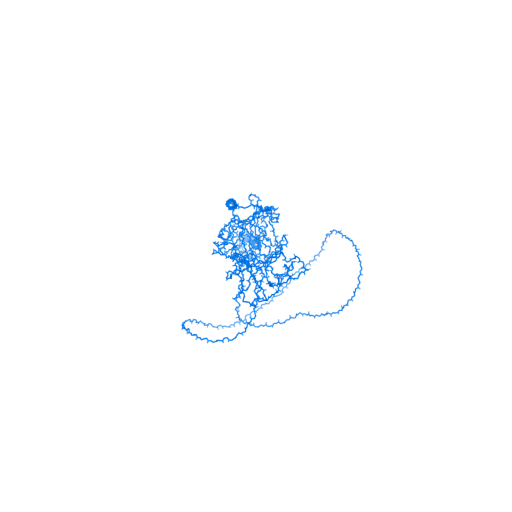. ASN A 1 449 ? -0.652 -27.882 16.259 1.00 56.75 449 ASN A CA 1
ATOM 3538 C C . ASN A 1 449 ? -1.706 -28.916 16.706 1.00 56.75 449 ASN A C 1
ATOM 3540 O O . ASN A 1 449 ? -1.785 -29.988 16.112 1.00 56.75 449 ASN A O 1
ATOM 3544 N N . GLU A 1 450 ? -2.508 -28.637 17.740 1.00 69.69 450 GLU A N 1
ATOM 3545 C CA . GLU A 1 450 ? -3.447 -29.608 18.318 1.00 69.69 450 GLU A CA 1
ATOM 3546 C C . GLU A 1 450 ? -4.794 -28.951 18.659 1.00 69.69 450 GLU A C 1
ATOM 3548 O O . GLU A 1 450 ? -4.844 -27.884 19.275 1.00 69.69 450 GLU A O 1
ATOM 3553 N N . ARG A 1 451 ? -5.909 -29.597 18.281 1.00 81.38 451 ARG A N 1
ATOM 3554 C CA . ARG A 1 451 ? -7.259 -29.164 18.677 1.00 81.38 451 ARG A CA 1
ATOM 3555 C C . ARG A 1 451 ? -7.438 -29.429 20.163 1.00 81.38 451 ARG A C 1
ATOM 3557 O O . ARG A 1 451 ? -7.304 -30.570 20.595 1.00 81.38 451 ARG A O 1
ATOM 3564 N N . VAL A 1 452 ? -7.770 -28.399 20.936 1.00 89.25 452 VAL A N 1
ATOM 3565 C CA . VAL A 1 452 ? -8.003 -28.536 22.377 1.00 89.25 452 VAL A CA 1
ATOM 3566 C C . VAL A 1 452 ? -9.462 -28.253 22.703 1.00 89.25 452 VAL A C 1
ATOM 3568 O O . VAL A 1 452 ? -9.989 -27.177 22.427 1.00 89.25 452 VAL A O 1
ATOM 3571 N N . TYR A 1 453 ? -10.105 -29.239 23.310 1.00 92.06 453 TYR A N 1
ATOM 3572 C CA . TYR A 1 453 ? -11.496 -29.228 23.717 1.00 92.06 453 TYR A CA 1
ATOM 3573 C C . TYR A 1 453 ? -11.610 -29.015 25.224 1.00 92.06 453 TYR A C 1
ATOM 3575 O O . TYR A 1 453 ? -10.977 -29.716 26.006 1.00 92.06 453 TYR A O 1
ATOM 3583 N N . LEU A 1 454 ? -12.443 -28.069 25.635 1.00 92.44 454 LEU A N 1
ATOM 3584 C CA . LEU A 1 454 ? -12.740 -27.754 27.023 1.00 92.44 454 LEU A CA 1
ATOM 3585 C C . LEU A 1 454 ? -13.967 -28.540 27.499 1.00 92.44 454 LEU A C 1
ATOM 3587 O O . LEU A 1 454 ? -15.070 -28.364 26.970 1.00 92.44 454 LEU A O 1
ATOM 3591 N N . LYS A 1 455 ? -13.775 -29.368 28.528 1.00 92.50 455 LYS A N 1
ATOM 3592 C CA . LYS A 1 455 ? -14.853 -30.004 29.305 1.00 92.50 455 LYS A CA 1
ATOM 3593 C C . LYS A 1 455 ? -15.006 -29.323 30.665 1.00 92.50 455 LYS A C 1
ATOM 3595 O O . LYS A 1 455 ? -14.086 -28.659 31.131 1.00 92.50 455 LYS A O 1
ATOM 3600 N N . GLY A 1 456 ? -16.160 -29.507 31.298 1.00 90.56 456 GLY A N 1
ATOM 3601 C CA . GLY A 1 456 ? -16.407 -29.031 32.657 1.00 90.56 456 GLY A CA 1
ATOM 3602 C C . GLY A 1 456 ? -17.858 -28.637 32.918 1.00 90.56 456 GLY A C 1
ATOM 3603 O O . GLY A 1 456 ? -18.702 -28.638 32.016 1.00 90.56 456 GLY A O 1
ATOM 3604 N N . GLY A 1 457 ? -18.133 -28.304 34.178 1.00 89.94 457 GLY A N 1
ATOM 3605 C CA . GLY A 1 457 ? -19.365 -27.646 34.600 1.00 89.94 457 GLY A CA 1
ATOM 3606 C C . GLY A 1 457 ? -19.188 -26.133 34.606 1.00 89.94 457 GLY A C 1
ATOM 3607 O O . GLY A 1 457 ? -18.167 -25.615 35.064 1.00 89.94 457 GLY A O 1
ATOM 3608 N N . PHE A 1 458 ? -20.179 -25.412 34.097 1.00 91.69 458 PHE A N 1
ATOM 3609 C CA . PHE A 1 458 ? -20.108 -23.971 33.908 1.00 91.69 458 PHE A CA 1
ATOM 3610 C C . PHE A 1 458 ? -21.406 -23.289 34.325 1.00 91.69 458 PHE A C 1
ATOM 3612 O O . PHE A 1 458 ? -22.485 -23.759 33.989 1.00 91.69 458 PHE A O 1
ATOM 3619 N N . ARG A 1 459 ? -21.318 -22.126 34.975 1.00 91.62 459 ARG A N 1
ATOM 3620 C CA . ARG A 1 459 ? -22.463 -21.233 35.201 1.00 91.62 459 ARG A CA 1
ATOM 3621 C C . ARG A 1 459 ? -22.399 -20.044 34.258 1.00 91.62 459 ARG A C 1
ATOM 3623 O O . ARG A 1 459 ? -21.367 -19.376 34.190 1.00 91.62 459 ARG A O 1
ATOM 3630 N N . VAL A 1 460 ? -23.504 -19.733 33.591 1.00 91.31 460 VAL A N 1
ATOM 3631 C CA . VAL A 1 460 ? -23.629 -18.529 32.763 1.00 91.31 460 VAL A CA 1
ATOM 3632 C C . VAL A 1 460 ? -23.744 -17.303 33.669 1.00 91.31 460 VAL A C 1
ATOM 3634 O O . VAL A 1 460 ? -24.688 -17.178 34.446 1.00 91.31 460 VAL A O 1
ATOM 3637 N N . THR A 1 461 ? -22.780 -16.392 33.567 1.00 87.81 461 THR A N 1
ATOM 3638 C CA . THR A 1 461 ? -22.709 -15.139 34.349 1.00 87.81 461 THR A CA 1
ATOM 3639 C C . THR A 1 461 ? -23.011 -13.888 33.533 1.00 87.81 461 THR A C 1
ATOM 3641 O O . THR A 1 461 ? -23.352 -12.861 34.107 1.00 87.81 461 THR A O 1
ATOM 3644 N N . ALA A 1 462 ? -22.921 -13.974 32.207 1.00 81.38 462 ALA A N 1
ATOM 3645 C CA . ALA A 1 462 ? -23.463 -12.989 31.280 1.00 81.38 462 ALA A CA 1
ATOM 3646 C C . ALA A 1 462 ? -23.883 -13.711 29.999 1.00 81.38 462 ALA A C 1
ATOM 3648 O O . ALA A 1 462 ? -23.215 -14.659 29.581 1.00 81.38 462 ALA A O 1
ATOM 3649 N N . SER A 1 463 ? -24.973 -13.265 29.387 1.00 81.25 463 SER A N 1
ATOM 3650 C CA . SER A 1 463 ? -25.428 -13.755 28.090 1.00 81.25 463 SER A CA 1
ATOM 3651 C C . SER A 1 463 ? -25.669 -12.559 27.178 1.00 81.25 463 SER A C 1
ATOM 3653 O O . SER A 1 463 ? -26.257 -11.563 27.594 1.00 81.25 463 SER A O 1
ATOM 3655 N N . PHE A 1 464 ? -25.145 -12.649 25.966 1.00 76.19 464 PHE A N 1
ATOM 3656 C CA . PHE A 1 464 ? -25.252 -11.673 24.891 1.00 76.19 464 PHE A CA 1
ATOM 3657 C C . PHE A 1 464 ? -25.818 -12.379 23.649 1.00 76.19 464 PHE A C 1
ATOM 3659 O O . PHE A 1 464 ? -25.991 -13.597 23.645 1.00 76.19 464 PHE A O 1
ATOM 3666 N N . HIS A 1 465 ? -26.068 -11.624 22.576 1.00 67.12 465 HIS A N 1
ATOM 3667 C CA . HIS A 1 465 ? -26.745 -12.116 21.366 1.00 67.12 465 HIS A CA 1
ATOM 3668 C C . HIS A 1 465 ? -26.171 -13.438 20.806 1.00 67.12 465 HIS A C 1
ATOM 3670 O O . HIS A 1 465 ? -26.934 -14.337 20.484 1.00 67.12 465 HIS A O 1
ATOM 3676 N N . ASN A 1 466 ? -24.841 -13.596 20.743 1.00 83.88 466 ASN A N 1
ATOM 3677 C CA . ASN A 1 466 ? -24.162 -14.814 20.261 1.00 83.88 466 ASN A CA 1
ATOM 3678 C C . ASN A 1 466 ? -22.993 -15.261 21.159 1.00 83.88 466 ASN A C 1
ATOM 3680 O O . ASN A 1 466 ? -22.146 -16.058 20.752 1.00 83.88 466 ASN A O 1
ATOM 3684 N N . ARG A 1 467 ? -22.892 -14.704 22.368 1.00 84.44 467 ARG A N 1
ATOM 3685 C CA . ARG A 1 467 ? -21.765 -14.931 23.276 1.00 84.44 467 ARG A CA 1
ATOM 3686 C C . ARG A 1 467 ? -22.248 -15.078 24.699 1.00 84.44 467 ARG A C 1
ATOM 3688 O O . ARG A 1 467 ? -23.123 -14.344 25.139 1.00 84.44 467 ARG A O 1
ATOM 3695 N N . VAL A 1 468 ? -21.609 -15.962 25.449 1.00 89.69 468 VAL A N 1
ATOM 3696 C CA . VAL A 1 468 ? -21.870 -16.124 26.879 1.00 89.69 468 VAL A CA 1
ATOM 3697 C C . VAL A 1 468 ? -20.569 -16.106 27.660 1.00 89.69 468 VAL A C 1
ATOM 3699 O O . VAL A 1 468 ? -19.544 -16.629 27.222 1.00 89.69 468 VAL A O 1
ATOM 3702 N N . VAL A 1 469 ? -20.615 -15.496 28.839 1.00 89.31 469 VAL A N 1
ATOM 3703 C CA . VAL A 1 469 ? -19.510 -15.503 29.793 1.00 89.31 469 VAL A CA 1
ATOM 3704 C C . VAL A 1 469 ? -19.829 -16.522 30.866 1.00 89.31 469 VAL A C 1
ATOM 3706 O O . VAL A 1 469 ? -20.776 -16.369 31.641 1.00 89.31 469 VAL A O 1
ATOM 3709 N N . LEU A 1 470 ? -19.013 -17.558 30.920 1.00 89.81 470 LEU A N 1
ATOM 3710 C CA . LEU A 1 470 ? -19.140 -18.677 31.823 1.00 89.81 470 LEU A CA 1
ATOM 3711 C C . LEU A 1 470 ? -18.118 -18.580 32.953 1.00 89.81 470 LEU A C 1
ATOM 3713 O O . LEU A 1 470 ? -16.970 -18.162 32.755 1.00 89.81 470 LEU A O 1
ATOM 3717 N N . ARG A 1 471 ? -18.529 -19.029 34.138 1.00 88.88 471 ARG A N 1
ATOM 3718 C CA . ARG A 1 471 ? -17.620 -19.325 35.243 1.00 88.88 471 ARG A CA 1
ATOM 3719 C C . ARG A 1 471 ? -17.562 -20.823 35.522 1.00 88.88 471 ARG A C 1
ATOM 3721 O O . ARG A 1 471 ? -18.611 -21.465 35.462 1.00 88.88 471 ARG A O 1
ATOM 3728 N N . PRO A 1 472 ? -16.378 -21.364 35.857 1.00 86.69 472 PRO A N 1
ATOM 3729 C CA . PRO A 1 472 ? -16.245 -22.746 36.299 1.00 86.69 472 PRO A CA 1
ATOM 3730 C C . PRO A 1 472 ? -17.174 -23.015 37.487 1.00 86.69 472 PRO A C 1
ATOM 3732 O O . PRO A 1 472 ? -17.136 -22.283 38.477 1.00 86.69 472 PRO A O 1
ATOM 3735 N N . GLN A 1 473 ? -17.981 -24.066 37.409 1.00 80.38 473 GLN A N 1
ATOM 3736 C CA . GLN A 1 473 ? -18.594 -24.683 38.578 1.00 80.38 473 GLN A CA 1
ATOM 3737 C C . GLN A 1 473 ? -17.678 -25.832 38.985 1.00 80.38 473 GLN A C 1
ATOM 3739 O O . GLN A 1 473 ? -17.614 -26.847 38.295 1.00 80.38 473 GLN A O 1
ATOM 3744 N N . SER A 1 474 ? -16.918 -25.657 40.070 1.00 60.56 474 SER A N 1
ATOM 3745 C CA . SER A 1 474 ? -16.150 -26.774 40.620 1.00 60.56 474 SER A CA 1
ATOM 3746 C C . SER A 1 474 ? -17.125 -27.871 41.037 1.00 60.56 474 SER A C 1
ATOM 3748 O O . SER A 1 474 ? -18.008 -27.625 41.856 1.00 60.56 474 SER A O 1
ATOM 3750 N N . LEU A 1 475 ? -16.958 -29.075 40.492 1.00 50.09 475 LEU A N 1
ATOM 3751 C CA . LEU A 1 475 ? -17.720 -30.256 40.901 1.00 50.09 475 LEU A CA 1
ATOM 3752 C C . LEU A 1 475 ? -17.085 -30.991 42.097 1.00 50.09 475 LEU A C 1
ATOM 3754 O O . LEU A 1 475 ? -17.529 -32.083 42.436 1.00 50.09 475 LEU A O 1
ATOM 3758 N N . ARG A 1 476 ? -16.085 -30.407 42.778 1.00 47.03 476 ARG A N 1
ATOM 3759 C CA . ARG A 1 476 ? -15.613 -30.889 44.089 1.00 47.03 476 ARG A CA 1
ATOM 3760 C C . ARG A 1 476 ? -15.188 -29.739 45.012 1.00 47.03 476 ARG A C 1
ATOM 3762 O O . ARG A 1 476 ? -14.338 -28.935 44.620 1.00 47.03 476 ARG A O 1
ATOM 3769 N N . PRO A 1 477 ? -15.698 -29.679 46.253 1.00 40.81 477 PRO A N 1
ATOM 3770 C CA . PRO A 1 477 ? -15.048 -28.964 47.333 1.00 40.81 477 PRO A CA 1
ATOM 3771 C C . PRO A 1 477 ? -13.966 -29.888 47.899 1.00 40.81 477 PRO A C 1
ATOM 3773 O O . PRO A 1 477 ? -14.218 -30.688 48.790 1.00 40.81 477 PRO A O 1
ATOM 3776 N N . LEU A 1 478 ? -12.757 -29.817 47.349 1.00 38.75 478 LEU A N 1
ATOM 3777 C CA . LEU A 1 478 ? -11.578 -30.229 48.101 1.00 38.75 478 LEU A CA 1
ATOM 3778 C C . LEU A 1 478 ? -10.829 -28.955 48.453 1.00 38.75 478 LEU A C 1
ATOM 3780 O O . LEU A 1 478 ? -10.095 -28.374 47.652 1.00 38.75 478 LEU A O 1
ATOM 3784 N N . SER A 1 479 ? -11.122 -28.500 49.667 1.00 45.75 479 SER A N 1
ATOM 3785 C CA . SER A 1 479 ? -10.269 -27.632 50.460 1.00 45.75 479 SER A CA 1
ATOM 3786 C C . SER A 1 479 ? -8.810 -28.093 50.337 1.00 45.75 479 SER A C 1
ATOM 3788 O O . SER A 1 479 ? -8.545 -29.276 50.142 1.00 45.75 479 SER A O 1
ATOM 3790 N N . PHE A 1 480 ? -7.879 -27.149 50.459 1.00 44.56 480 PHE A N 1
ATOM 3791 C CA . PHE A 1 480 ? -6.425 -27.329 50.621 1.00 44.56 480 PHE A CA 1
ATOM 3792 C C . PHE A 1 480 ? -5.494 -27.086 49.423 1.00 44.56 480 PHE A C 1
ATOM 3794 O O . PHE A 1 480 ? -4.316 -26.874 49.683 1.00 44.56 480 PHE A O 1
ATOM 3801 N N . LEU A 1 481 ? -5.944 -26.930 48.166 1.00 43.06 481 LEU A N 1
ATOM 3802 C CA . LEU A 1 481 ? -5.054 -26.414 47.101 1.00 43.06 481 LEU A CA 1
ATOM 3803 C C . LEU A 1 481 ? -5.639 -25.227 46.313 1.00 43.06 481 LEU A C 1
ATOM 3805 O O . LEU A 1 481 ? -6.224 -25.355 45.243 1.00 43.06 481 LEU A O 1
ATOM 3809 N N . ASN A 1 482 ? -5.326 -24.043 46.839 1.00 41.44 482 ASN A N 1
ATOM 3810 C CA . ASN A 1 482 ? -5.060 -22.795 46.128 1.00 41.44 482 ASN A CA 1
ATOM 3811 C C . ASN A 1 482 ? -6.206 -22.083 45.384 1.00 41.44 482 ASN A C 1
ATOM 3813 O O . ASN A 1 482 ? -6.730 -22.518 44.362 1.00 41.44 482 ASN A O 1
ATOM 3817 N N . HIS A 1 483 ? -6.427 -20.845 45.833 1.00 41.78 483 HIS A N 1
ATOM 3818 C CA . HIS A 1 483 ? -7.219 -19.729 45.302 1.00 41.78 483 HIS A CA 1
ATOM 3819 C C . HIS A 1 483 ? -6.979 -19.320 43.821 1.00 41.78 483 HIS A C 1
ATOM 3821 O O . HIS A 1 483 ? -7.155 -18.158 43.459 1.00 41.78 483 HIS A O 1
ATOM 3827 N N . ARG A 1 484 ? -6.583 -20.233 42.924 1.00 46.03 484 ARG A N 1
ATOM 3828 C CA . ARG A 1 484 ? -6.217 -19.927 41.527 1.00 46.03 484 ARG A CA 1
ATOM 3829 C C . ARG A 1 484 ? -7.362 -20.067 40.515 1.00 46.03 484 ARG A C 1
ATOM 3831 O O . ARG A 1 484 ? -7.276 -19.461 39.452 1.00 46.03 484 ARG A O 1
ATOM 3838 N N . CYS A 1 485 ? -8.450 -20.777 40.831 1.00 49.00 485 CYS A N 1
ATOM 3839 C CA . CYS A 1 485 ? -9.599 -20.904 39.913 1.00 49.00 485 CYS A CA 1
ATOM 3840 C C . CYS A 1 485 ? -10.590 -19.725 39.968 1.00 49.00 485 CYS A C 1
ATOM 3842 O O . CYS A 1 485 ? -11.349 -19.519 39.023 1.00 49.00 485 CYS A O 1
ATOM 3844 N N . ALA A 1 486 ? -10.570 -18.903 41.026 1.00 52.44 486 ALA A N 1
ATOM 3845 C CA . ALA A 1 486 ? -11.541 -17.816 41.224 1.00 52.44 486 ALA A CA 1
ATOM 3846 C C . ALA A 1 486 ? -11.429 -16.666 40.198 1.00 52.44 486 ALA A C 1
ATOM 3848 O O . ALA A 1 486 ? -12.306 -15.804 40.127 1.00 52.44 486 ALA A O 1
ATOM 3849 N N . LYS A 1 487 ? -10.367 -16.653 39.381 1.00 72.38 487 LYS A N 1
ATOM 3850 C CA . LYS A 1 487 ? -10.082 -15.596 38.402 1.00 72.38 487 LYS A CA 1
ATOM 3851 C C . LYS A 1 487 ? -10.073 -16.086 36.950 1.00 72.38 487 LYS A C 1
ATOM 3853 O O . LYS A 1 487 ? -9.446 -15.456 36.102 1.00 72.38 487 LYS A O 1
ATOM 3858 N N . VAL A 1 488 ? -10.759 -17.190 36.648 1.00 81.44 488 VAL A N 1
ATOM 3859 C CA . VAL A 1 488 ? -10.940 -17.685 35.271 1.00 81.44 488 VAL A CA 1
ATOM 3860 C C . VAL A 1 488 ? -12.317 -17.282 34.737 1.00 81.44 488 VAL A C 1
ATOM 3862 O O . VAL A 1 488 ? -13.333 -17.459 35.412 1.00 81.44 488 VAL A O 1
ATOM 3865 N N . ARG A 1 489 ? -12.356 -16.736 33.519 1.00 86.31 489 ARG A N 1
ATOM 3866 C CA . ARG A 1 489 ? -13.581 -16.437 32.763 1.00 86.31 489 ARG A CA 1
ATOM 3867 C C . ARG A 1 489 ? -13.508 -17.156 31.424 1.00 86.31 489 ARG A C 1
ATOM 3869 O O . ARG A 1 489 ? -12.504 -17.037 30.728 1.00 86.31 489 ARG A O 1
ATOM 3876 N N . VAL A 1 490 ? -14.561 -17.877 31.056 1.00 89.75 490 VAL A N 1
ATOM 3877 C CA . VAL A 1 490 ? -14.648 -18.535 29.746 1.00 89.75 490 VAL A CA 1
ATOM 3878 C C . VAL A 1 490 ? -15.662 -17.780 28.900 1.00 89.75 490 VAL A C 1
ATOM 3880 O O . VAL A 1 490 ? -16.800 -17.602 29.314 1.00 89.75 490 VAL A O 1
ATOM 3883 N N . ILE A 1 491 ? -15.249 -17.292 27.740 1.00 89.56 491 ILE A N 1
ATOM 3884 C CA . ILE A 1 491 ? -16.079 -16.540 26.803 1.00 89.56 491 ILE A CA 1
ATOM 3885 C C . ILE A 1 491 ? -16.357 -17.473 25.633 1.00 89.56 491 ILE A C 1
ATOM 3887 O O . ILE A 1 491 ? -15.442 -17.810 24.882 1.00 89.56 491 ILE A O 1
ATOM 3891 N N . VAL A 1 492 ? -17.604 -17.918 25.514 1.00 91.38 492 VAL A N 1
ATOM 3892 C CA . VAL A 1 492 ? -18.016 -18.883 24.493 1.00 91.38 492 VAL A CA 1
ATOM 3893 C C . VAL A 1 492 ? -18.858 -18.192 23.435 1.00 91.38 492 VAL A C 1
ATOM 3895 O O . VAL A 1 492 ? -19.857 -17.556 23.769 1.00 91.38 492 VAL A O 1
ATOM 3898 N N . GLU A 1 493 ? -18.474 -18.338 22.170 1.00 90.56 493 GLU A N 1
ATOM 3899 C CA . GLU A 1 493 ? -19.303 -17.950 21.027 1.00 90.56 493 GLU A CA 1
ATOM 3900 C C . GLU A 1 493 ? -20.221 -19.110 20.617 1.00 90.56 493 GLU A C 1
ATOM 3902 O O . GLU A 1 493 ? -19.778 -20.258 20.520 1.00 90.56 493 GLU A O 1
ATOM 3907 N N . PHE A 1 494 ? -21.489 -18.801 20.356 1.00 89.25 494 PHE A N 1
ATOM 3908 C CA . PHE A 1 494 ? -22.492 -19.727 19.833 1.00 89.25 494 PHE A CA 1
ATOM 3909 C C . PHE A 1 494 ? -22.783 -19.406 18.364 1.00 89.25 494 PHE A C 1
ATOM 3911 O O . PHE A 1 494 ? -22.741 -18.231 17.979 1.00 89.25 494 PHE A O 1
ATOM 3918 N N . PRO A 1 495 ? -23.034 -20.424 17.525 1.00 85.25 495 PRO A N 1
ATOM 3919 C CA . PRO A 1 495 ? -23.335 -20.192 16.126 1.00 85.25 495 PRO A CA 1
ATOM 3920 C C . PRO A 1 495 ? -24.715 -19.542 15.989 1.00 85.25 495 PRO A C 1
ATOM 3922 O O . PRO A 1 495 ? -25.580 -19.721 16.842 1.00 85.25 495 PRO A O 1
ATOM 3925 N N . SER A 1 496 ? -24.939 -18.802 14.905 1.00 75.69 496 SER A N 1
ATOM 3926 C CA . SER A 1 496 ? -26.142 -17.969 14.729 1.00 75.69 496 SER A CA 1
ATOM 3927 C C . SER A 1 496 ? -27.463 -18.750 14.700 1.00 75.69 496 SER A C 1
ATOM 3929 O O . SER A 1 496 ? -28.511 -18.177 14.976 1.00 75.69 496 SER A O 1
ATOM 3931 N N . HIS A 1 497 ? -27.414 -20.046 14.388 1.00 77.00 497 HIS A N 1
ATOM 3932 C CA . HIS A 1 497 ? -28.573 -20.942 14.360 1.00 77.00 497 HIS A CA 1
ATOM 3933 C C . HIS A 1 497 ? -28.867 -21.618 15.712 1.00 77.00 497 HIS A C 1
ATOM 3935 O O . HIS A 1 497 ? -29.889 -22.286 15.833 1.00 77.00 497 HIS A O 1
ATOM 3941 N N . LEU A 1 498 ? -27.996 -21.475 16.722 1.00 79.31 498 LEU A N 1
ATOM 3942 C CA . LEU A 1 498 ? -28.218 -22.031 18.060 1.00 79.31 498 LEU A CA 1
ATOM 3943 C C . LEU A 1 498 ? -28.544 -20.924 19.062 1.00 79.31 498 LEU A C 1
ATOM 3945 O O . LEU A 1 498 ? -27.857 -19.907 19.146 1.00 79.31 498 LEU A O 1
ATOM 3949 N N . ALA A 1 499 ? -29.571 -21.162 19.877 1.00 81.44 499 ALA A N 1
ATOM 3950 C CA . ALA A 1 499 ? -29.934 -20.257 20.957 1.00 81.44 499 ALA A CA 1
ATOM 3951 C C . ALA A 1 499 ? -28.818 -20.180 22.012 1.00 81.44 499 ALA A C 1
ATOM 3953 O O . ALA A 1 499 ? -28.272 -21.200 22.446 1.00 81.44 499 ALA A O 1
ATOM 3954 N N . THR A 1 500 ? -28.502 -18.964 22.465 1.00 86.31 500 THR A N 1
ATOM 3955 C CA . THR A 1 500 ? -27.554 -18.770 23.561 1.00 86.31 500 THR A CA 1
ATOM 3956 C C . THR A 1 500 ? -28.177 -19.181 24.901 1.00 86.31 500 THR A C 1
ATOM 3958 O O . THR A 1 500 ? -29.344 -18.890 25.180 1.00 86.31 500 THR A O 1
ATOM 3961 N N . PRO A 1 501 ? -27.409 -19.843 25.782 1.00 88.38 501 PRO A N 1
ATOM 3962 C CA . PRO A 1 501 ? -27.860 -20.164 27.130 1.00 88.38 501 PRO A CA 1
ATOM 3963 C C . PRO A 1 501 ? -28.278 -18.917 27.925 1.00 88.38 501 PRO A C 1
ATOM 3965 O O . PRO A 1 501 ? -27.600 -17.883 27.905 1.00 88.38 501 PRO A O 1
ATOM 3968 N N . LYS A 1 502 ? -29.389 -19.022 28.665 1.00 87.44 502 LYS A N 1
ATOM 3969 C CA . LYS A 1 502 ? -29.910 -17.930 29.504 1.00 87.44 502 LYS A CA 1
ATOM 3970 C C . LYS A 1 502 ? -28.961 -17.624 30.666 1.00 87.44 502 LYS A C 1
ATOM 3972 O O . LYS A 1 502 ? -28.297 -18.520 31.196 1.00 87.44 502 LYS A O 1
ATOM 3977 N N . LEU A 1 503 ? -28.922 -16.361 31.092 1.00 86.88 503 LEU A N 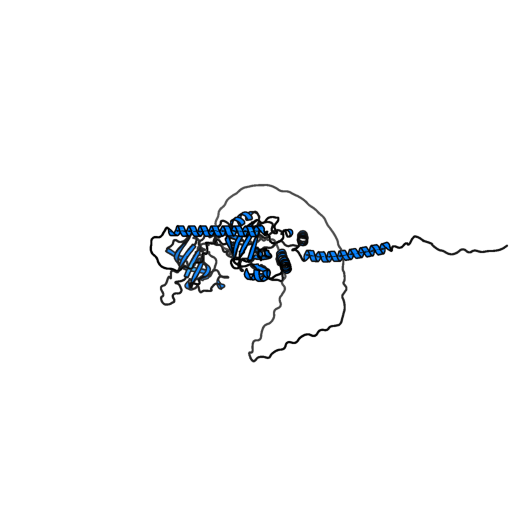1
ATOM 3978 C CA . LEU A 1 503 ? -28.191 -15.937 32.289 1.00 86.88 503 LEU A CA 1
ATOM 3979 C C . LEU A 1 503 ? -28.596 -16.791 33.503 1.00 86.88 503 LEU A C 1
ATOM 3981 O O . LEU A 1 503 ? -29.775 -17.062 33.703 1.00 86.88 503 LEU A O 1
ATOM 3985 N N . GLY A 1 504 ? -27.621 -17.228 34.301 1.00 81.81 504 GLY A N 1
ATOM 3986 C CA . GLY A 1 504 ? -27.851 -18.049 35.492 1.00 81.81 504 GLY A CA 1
ATOM 3987 C C . GLY A 1 504 ? -27.999 -19.551 35.227 1.00 81.81 504 GLY A C 1
ATOM 3988 O O . GLY A 1 504 ? -27.878 -20.333 36.171 1.00 81.81 504 GLY A O 1
ATOM 3989 N N . SER A 1 505 ? -28.181 -19.978 33.971 1.00 88.44 505 SER A N 1
ATOM 3990 C CA . SER A 1 505 ? -28.225 -21.404 33.627 1.00 88.44 505 SER A CA 1
ATOM 3991 C C . SER A 1 505 ? -26.876 -22.095 33.866 1.00 88.44 505 SER A C 1
ATOM 3993 O O . SER A 1 505 ? -25.811 -21.465 33.851 1.00 88.44 505 SER A O 1
ATOM 3995 N N . SER A 1 506 ? -26.928 -23.403 34.120 1.00 88.06 506 SER A N 1
ATOM 3996 C CA . SER A 1 506 ? -25.737 -24.245 34.259 1.00 88.06 506 SER A CA 1
ATOM 3997 C C . SER A 1 506 ? -25.557 -25.088 32.996 1.00 88.06 506 SER A C 1
ATOM 3999 O O . SER A 1 506 ? -26.515 -25.656 32.480 1.00 88.06 506 SER A O 1
ATOM 4001 N N . LEU A 1 507 ? -24.330 -25.149 32.486 1.00 89.31 507 LEU A N 1
ATOM 4002 C CA . LEU A 1 507 ? -23.937 -25.887 31.293 1.00 89.31 507 LEU A CA 1
ATOM 4003 C C . LEU A 1 507 ? -22.961 -26.988 31.690 1.00 89.31 507 LEU A C 1
ATOM 4005 O O . LEU A 1 507 ? -21.890 -26.714 32.233 1.00 89.31 507 LEU A O 1
ATOM 4009 N N . LEU A 1 508 ? -23.315 -28.227 31.368 1.00 90.31 508 LEU A N 1
ATOM 4010 C CA . LEU A 1 508 ? -22.430 -29.377 31.499 1.00 90.31 508 LEU A CA 1
ATOM 4011 C C . LEU A 1 508 ? -21.864 -29.725 30.122 1.00 90.31 508 LEU A C 1
ATOM 4013 O O . LEU A 1 508 ? -22.602 -29.879 29.143 1.00 90.31 508 LEU A O 1
ATOM 4017 N N . ARG A 1 509 ? -20.536 -29.812 30.040 1.00 91.00 509 ARG A N 1
ATOM 4018 C CA . ARG A 1 509 ? -19.801 -30.108 28.809 1.00 91.00 509 ARG A CA 1
ATOM 4019 C C . ARG A 1 509 ? -18.903 -31.315 29.028 1.00 91.00 509 ARG A C 1
ATOM 4021 O O . ARG A 1 509 ? -17.960 -31.267 29.815 1.00 91.00 509 ARG A O 1
ATOM 4028 N N . GLY A 1 510 ? -19.238 -32.413 28.355 1.00 86.44 510 GLY A N 1
ATOM 4029 C CA . GLY A 1 510 ? -18.5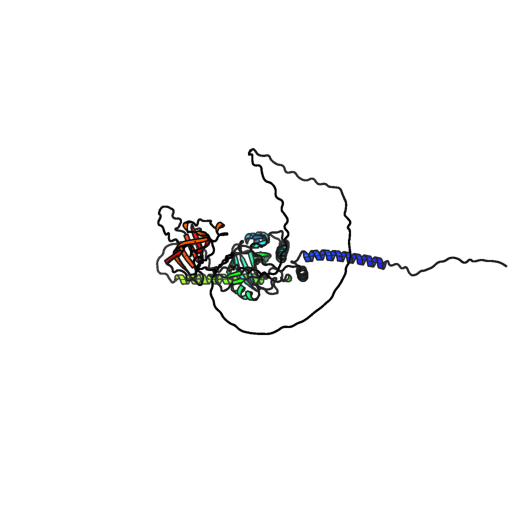51 -33.702 28.461 1.00 86.44 510 GLY A CA 1
ATOM 4030 C C . GLY A 1 510 ? -17.792 -34.077 27.187 1.00 86.44 510 GLY A C 1
ATOM 4031 O O . GLY A 1 510 ? -17.689 -33.287 26.254 1.00 86.44 510 GLY A O 1
ATOM 4032 N N . LYS A 1 511 ? -17.306 -35.323 27.108 1.00 88.12 511 LYS A N 1
ATOM 4033 C CA . LYS A 1 511 ? -16.512 -35.828 25.967 1.00 88.12 511 LYS A CA 1
ATOM 4034 C C . LYS A 1 511 ? -17.233 -35.734 24.617 1.00 88.12 511 LYS A C 1
ATOM 4036 O O . LYS A 1 511 ? -16.584 -35.525 23.604 1.00 88.12 511 LYS A O 1
ATOM 4041 N N . ARG A 1 512 ? -18.558 -35.898 24.591 1.00 88.56 512 ARG A N 1
ATOM 4042 C CA . ARG A 1 512 ? -19.357 -35.837 23.352 1.00 88.56 512 ARG A CA 1
ATOM 4043 C C . ARG A 1 512 ? -19.778 -34.416 22.977 1.00 88.56 512 ARG A C 1
ATOM 4045 O O . ARG A 1 512 ? -20.203 -34.196 21.850 1.00 88.56 512 ARG A O 1
ATOM 4052 N N . ARG A 1 513 ? -19.673 -33.475 23.919 1.00 92.56 513 ARG A N 1
ATOM 4053 C CA . ARG A 1 513 ? -20.134 -32.097 23.766 1.00 92.56 513 ARG A CA 1
ATOM 4054 C C . ARG A 1 513 ? -19.227 -31.092 24.496 1.00 92.56 513 ARG A C 1
ATOM 4056 O O . ARG A 1 513 ? -19.681 -30.484 25.463 1.00 92.56 513 ARG A O 1
ATOM 4063 N N . PRO A 1 514 ? -17.939 -30.964 24.143 1.00 93.94 514 PRO A N 1
ATOM 4064 C CA . PRO A 1 514 ? -17.057 -29.949 24.704 1.00 93.94 514 PRO A CA 1
ATOM 4065 C C . PRO A 1 514 ? -17.086 -28.648 23.893 1.00 93.94 514 PRO A C 1
ATOM 4067 O O . PRO A 1 514 ? -17.585 -28.603 22.770 1.00 93.94 514 PRO A O 1
ATOM 4070 N N . PHE A 1 515 ? -16.474 -27.599 24.437 1.00 93.38 515 PHE A N 1
ATOM 4071 C CA . PHE A 1 515 ? -16.185 -26.383 23.674 1.00 93.38 515 PHE A CA 1
ATOM 4072 C C . PHE A 1 515 ? -14.820 -26.475 22.995 1.00 93.38 515 PHE A C 1
ATOM 4074 O O . PHE A 1 515 ? -13.894 -27.043 23.560 1.00 93.38 515 PHE A O 1
ATOM 4081 N N . LEU A 1 516 ? -14.647 -25.883 21.816 1.00 91.44 516 LEU A N 1
ATOM 4082 C CA . LEU A 1 516 ? -13.325 -25.764 21.191 1.00 91.44 516 LEU A CA 1
ATOM 4083 C C . LEU A 1 516 ? -12.615 -24.516 21.719 1.00 91.44 516 LEU A C 1
ATOM 4085 O O . LEU A 1 516 ? -13.154 -23.422 21.572 1.00 91.44 516 LEU A O 1
ATOM 4089 N N . ILE A 1 517 ? -11.421 -24.659 22.296 1.00 88.75 517 ILE A N 1
ATOM 4090 C CA . ILE A 1 517 ? -10.601 -23.523 22.738 1.00 88.75 517 ILE A CA 1
ATOM 4091 C C . ILE A 1 517 ? -9.943 -22.867 21.521 1.00 88.75 517 ILE A C 1
ATOM 4093 O O . ILE A 1 517 ? -9.334 -23.546 20.699 1.00 88.75 517 ILE A O 1
ATOM 4097 N N . ILE A 1 518 ? -10.050 -21.543 21.435 1.00 84.00 518 ILE A N 1
ATOM 4098 C CA . ILE A 1 518 ? -9.511 -20.723 20.341 1.00 84.00 518 ILE A CA 1
ATOM 4099 C C . ILE A 1 518 ? -8.314 -19.917 20.827 1.00 84.00 518 ILE A C 1
ATOM 4101 O O . ILE A 1 518 ? -7.304 -19.824 20.137 1.00 84.00 518 ILE A O 1
ATOM 4105 N N . ASP A 1 519 ? -8.425 -19.332 22.020 1.00 79.69 519 ASP A N 1
ATOM 4106 C CA . ASP A 1 519 ? -7.372 -18.499 22.587 1.00 79.69 519 ASP A CA 1
ATOM 4107 C C . ASP A 1 519 ? -7.437 -18.487 24.119 1.00 79.69 519 ASP A C 1
ATOM 4109 O O . ASP A 1 519 ? -8.487 -18.708 24.726 1.00 79.69 519 ASP A O 1
ATOM 4113 N N . ILE A 1 520 ? -6.298 -18.217 24.753 1.00 81.88 520 ILE A N 1
ATOM 4114 C CA . ILE A 1 520 ? -6.175 -18.044 26.198 1.00 81.88 520 ILE A CA 1
ATOM 4115 C C . ILE A 1 520 ? -5.340 -16.794 26.454 1.00 81.88 520 ILE A C 1
ATOM 4117 O O . ILE A 1 520 ? -4.134 -16.746 26.192 1.00 81.88 520 ILE A O 1
ATOM 4121 N N . GLN A 1 521 ? -5.978 -15.784 27.035 1.00 77.44 521 GLN A N 1
ATOM 4122 C CA . GLN A 1 521 ? -5.352 -14.509 27.349 1.00 77.44 521 GLN A CA 1
ATOM 4123 C C . GLN A 1 521 ? -5.310 -14.293 28.856 1.00 77.44 521 GLN A C 1
ATOM 4125 O O . GLN A 1 521 ? -6.292 -14.508 29.564 1.00 77.44 521 GLN A O 1
ATOM 4130 N N . ARG A 1 522 ? -4.172 -13.814 29.359 1.00 77.62 522 ARG A N 1
ATOM 4131 C CA . ARG A 1 522 ? -4.048 -13.371 30.747 1.00 77.62 522 ARG A CA 1
ATOM 4132 C C . ARG A 1 522 ? -4.148 -11.854 30.781 1.00 77.62 522 ARG A C 1
ATOM 4134 O O . ARG A 1 522 ? -3.327 -11.166 30.184 1.00 77.62 522 ARG A O 1
ATOM 4141 N N . SER A 1 523 ? -5.166 -11.349 31.465 1.00 68.25 523 SER A N 1
ATOM 4142 C CA . SER A 1 523 ? -5.331 -9.922 31.715 1.00 68.25 523 SER A CA 1
ATOM 4143 C C . SER A 1 523 ? -4.236 -9.426 32.672 1.00 68.25 523 SER A C 1
ATOM 4145 O O . SER A 1 523 ? -3.869 -10.170 33.590 1.00 68.25 523 SER A O 1
ATOM 4147 N N . PRO A 1 524 ? -3.767 -8.170 32.534 1.00 63.41 524 PRO A N 1
ATOM 4148 C CA . PRO A 1 524 ? -2.868 -7.529 33.501 1.00 63.41 524 PRO A CA 1
ATOM 4149 C C . PRO A 1 524 ? -3.415 -7.571 34.933 1.00 63.41 524 PRO A C 1
ATOM 4151 O O . PRO A 1 524 ? -2.663 -7.710 35.890 1.00 63.41 524 PRO A O 1
ATOM 4154 N N . ALA A 1 525 ? -4.745 -7.568 35.081 1.00 67.06 525 ALA A N 1
ATOM 4155 C CA . ALA A 1 525 ? -5.429 -7.715 36.361 1.00 67.06 525 ALA A CA 1
ATOM 4156 C C . ALA A 1 525 ? -5.345 -9.141 36.952 1.00 67.06 525 ALA A C 1
ATOM 4158 O O . ALA A 1 525 ? -5.977 -9.419 37.965 1.00 67.06 525 ALA A O 1
ATOM 4159 N N . GLY A 1 526 ? -4.625 -10.082 36.334 1.00 72.56 526 GLY A N 1
ATOM 4160 C CA . GLY A 1 526 ? -4.450 -11.460 36.808 1.00 72.56 526 GLY A CA 1
ATOM 4161 C C . GLY A 1 526 ? -5.598 -12.420 36.471 1.00 72.56 526 GLY A C 1
ATOM 4162 O O . GLY A 1 526 ? -5.548 -13.580 36.872 1.00 72.56 526 GLY A O 1
ATOM 4163 N N . THR A 1 527 ? -6.624 -11.962 35.749 1.00 78.69 527 THR A N 1
ATOM 4164 C CA . THR A 1 527 ? -7.739 -12.797 35.267 1.00 78.69 527 THR A CA 1
ATOM 4165 C C . THR A 1 527 ? -7.320 -13.577 34.022 1.00 78.69 527 THR A C 1
ATOM 4167 O O . THR A 1 527 ? -6.728 -12.998 33.113 1.00 78.69 527 THR A O 1
ATOM 4170 N N . THR A 1 528 ? -7.648 -14.866 33.947 1.00 81.62 528 THR A N 1
ATOM 4171 C CA . THR A 1 528 ? -7.441 -15.681 32.737 1.00 81.62 528 THR A CA 1
ATOM 4172 C C . THR A 1 528 ? -8.741 -15.742 31.944 1.00 81.62 528 THR A C 1
ATOM 4174 O O . THR A 1 528 ? -9.745 -16.247 32.444 1.00 81.62 528 THR A O 1
ATOM 4177 N N . ASN A 1 529 ? -8.719 -15.221 30.721 1.00 85.25 529 ASN A N 1
ATOM 4178 C CA . ASN A 1 529 ? -9.826 -15.263 29.776 1.00 85.25 529 ASN A CA 1
ATOM 4179 C C . ASN A 1 529 ? -9.577 -16.389 28.772 1.00 85.25 529 ASN A C 1
ATOM 4181 O O . ASN A 1 529 ? -8.588 -16.363 28.041 1.00 85.25 529 ASN A O 1
ATOM 4185 N N . ILE A 1 530 ? -10.469 -17.371 28.746 1.00 88.00 530 ILE A N 1
ATOM 4186 C CA . ILE A 1 530 ? -10.447 -18.473 27.786 1.00 88.00 530 ILE A CA 1
ATOM 4187 C C . ILE A 1 530 ? -11.510 -18.177 26.737 1.00 88.00 530 ILE A C 1
ATOM 4189 O O . ILE A 1 530 ? -12.684 -18.062 27.077 1.00 88.00 530 ILE A O 1
ATOM 4193 N N . PHE A 1 531 ? -11.114 -18.058 25.479 1.00 86.75 531 PHE A N 1
ATOM 4194 C CA . PHE A 1 531 ? -12.024 -17.888 24.354 1.00 86.75 531 PHE A CA 1
ATOM 4195 C C . PHE A 1 531 ? -12.297 -19.248 23.729 1.00 86.75 531 PHE A C 1
ATOM 4197 O O . PHE A 1 531 ? -11.362 -19.975 23.388 1.00 86.75 531 PHE A O 1
ATOM 4204 N N . ALA A 1 532 ? -13.571 -19.598 23.589 1.00 91.50 532 ALA A N 1
ATOM 4205 C CA . ALA A 1 532 ? -13.988 -20.881 23.052 1.00 91.50 532 ALA A CA 1
ATOM 4206 C C . ALA A 1 532 ? -15.222 -20.758 22.145 1.00 91.50 532 ALA A C 1
ATOM 4208 O O . ALA A 1 532 ? -15.892 -19.725 22.117 1.00 91.50 532 ALA A O 1
ATOM 4209 N N . ARG A 1 533 ? -15.531 -21.820 21.399 1.00 91.00 533 ARG A N 1
ATOM 4210 C CA . ARG A 1 533 ? -16.711 -21.918 20.525 1.00 91.00 533 ARG A CA 1
ATOM 4211 C C . ARG A 1 533 ? -17.543 -23.151 20.824 1.00 91.00 533 ARG A C 1
ATOM 4213 O O . ARG A 1 533 ? -17.007 -24.214 21.148 1.00 91.00 533 ARG A O 1
ATOM 4220 N N . GLU A 1 534 ? -18.850 -23.004 20.647 1.00 92.12 534 GLU A N 1
ATOM 4221 C CA . GLU A 1 534 ? -19.789 -24.117 20.575 1.00 92.12 534 GLU A CA 1
ATOM 4222 C C . GLU A 1 534 ? -19.643 -24.827 19.230 1.00 92.12 534 GLU A C 1
ATOM 4224 O O . GLU A 1 534 ? -20.041 -24.297 18.202 1.00 92.12 534 GLU A O 1
ATOM 4229 N N . VAL A 1 535 ? -19.062 -26.022 19.222 1.00 90.44 535 VAL A N 1
ATOM 4230 C CA . VAL A 1 535 ? -18.846 -26.804 17.993 1.00 90.44 535 VAL A CA 1
ATOM 4231 C C . VAL A 1 535 ? -19.862 -27.922 17.824 1.00 90.44 535 VAL A C 1
ATOM 4233 O O . VAL A 1 535 ? -19.737 -28.709 16.891 1.00 90.44 535 VAL A O 1
ATOM 4236 N N . THR A 1 536 ? -20.852 -28.015 18.710 1.00 89.06 536 THR A N 1
ATOM 4237 C CA . THR A 1 536 ? -21.847 -29.083 18.675 1.00 89.06 536 THR A CA 1
ATOM 4238 C C . THR A 1 536 ? -23.265 -28.569 18.487 1.00 89.06 536 THR A C 1
ATOM 4240 O O . THR A 1 536 ? -23.677 -27.617 19.154 1.00 89.06 536 THR A O 1
ATOM 4243 N N . HIS A 1 537 ? -24.006 -29.228 17.598 1.00 85.56 537 HIS A N 1
ATOM 4244 C CA . HIS A 1 537 ? -25.456 -29.091 17.473 1.00 85.56 537 HIS A CA 1
ATOM 4245 C C . HIS A 1 537 ? -26.142 -30.379 17.940 1.00 85.56 537 HIS A C 1
ATOM 4247 O O . HIS A 1 537 ? -25.517 -31.449 17.951 1.00 85.56 537 HIS A O 1
ATOM 4253 N N . ASP A 1 538 ? -27.394 -30.229 18.363 1.00 69.75 538 ASP A N 1
ATOM 4254 C CA . ASP A 1 538 ? -28.259 -31.335 18.774 1.00 69.75 538 ASP A CA 1
ATOM 4255 C C . ASP A 1 538 ? -28.925 -31.992 17.555 1.00 69.75 538 ASP A C 1
ATOM 4257 O O . ASP A 1 538 ? -29.218 -31.262 16.575 1.00 69.75 538 ASP A O 1
#

Sequence (538 aa):
MAKLVRLEEGDDLSISGRRRGDKNGLFSWTVFILFLTLFAVFCWLGSYYIFGYPEKPLSYEALRKLRKLENIQKFELTTAPKGEFLDPKALSRRYGAMGPRVLDSANARLLRNFIRNYKETRDLVPYVVGTYTILDSFDLSARNLFSSGVVVLAQSIDSPSVLLESVFTARQRVVPLLQRTLLTGLNIRLERRFDLSALIHAKRTTDGRMLFTTLPILYGSYSSYHGPGSFSLSPPAFLNIRAGLPILSQEEIEAASRTYRLHRRQSELETSLAKSQSFHKKDTPPRTLTSNTTGSSKEGQLIRIERPVPPPEKTAGASLESYSHHSPTFPRNVQPKKAQTVLPIFMQETKMTQATPIQSDAIPPTPVVECTHPSKGITSSVSSAQPEDLFLSSSSTSHVPSLPTFSVTTPLTNLSTGSWQTYRAGQMPLGRLVDISELQPPIKHRLWNERVYLKGGFRVTASFHNRVVLRPQSLRPLSFLNHRCAKVRVIVEFPSHLATPKLGSSLLRGKRRPFLIIDIQRSPAGTTNIFAREVTHD

Radius of gyration: 38.71 Å; chains: 1; bounding box: 105×69×156 Å

pLDDT: mean 70.4, std 26.72, range [22.39, 98.44]